Protein 8DES (pdb70)

Secondary structure (DSSP, 8-state):
-PPPPPPSHHHHHHHTPPPPPP---EEEE--EEEEEEE-TTB-EEEEEEEEPTT-EEEEEEEEEEEEPPBSS--S--EEEEEEEEEEEGGGT-TTHHHHTT--SSTT--------EEEPPTT-SPTTSHHHHHTPPTT-SS-EEESHHHHHHHHHIIIIIS-TTTSPPPP---SSPPEESSTT-PPPBPBPPP-TTTT-BSSSSSSS-------B------B--PPPPHHHHHHHHHHHHHHHHHHHH--SHHHHHHHHSS----SGGGT--EEEEEEEEE-EEEEEE--SPP-SS--TT-EEEEEEEEEE---EEEE-SS-EEEEEEEEEEEPP-B-SS--HHHH--SGGGS--GGGTTSPPEEEEGGGT---SSGGGGSEEEEE-TTHHHH----B--STTSTTSTT--GGG------SS---SSHHHHB----HHHHBSSSSS-SEEEEEEEEEEEEESS-SS--S--SS--/----TTS---

Nearest PDB structures (foldseek):
  8des-assembly1_A  TM=1.002E+00  e=1.801E-102  Escherichia phage EC6098
  9cgm-assembly1_A  TM=9.673E-01  e=3.954E-54  Spiromicrovirus SpV4
  1m06-assembly1_F  TM=8.185E-01  e=5.953E-19  Escherichia phage alpha3
  1al0-assembly1_F  TM=7.903E-01  e=1.245E-18  Sinsheimervirus phiX174
  1kvp-assembly1_A  TM=7.452E-01  e=2.917E-18  Sinsheimervirus phiX174

Foldseek 3Di:
DDDDDDDCVVVVVVVPDDDDDDQQWDWDKPKDWFWDFFAFQFWFFQDKDKDAAFKKKFKKKWKKKWFFWFFFLFDWWKKKKKWKWKAFLCLQAVCPVLCVPDDPDPPDDSPADAAKEWAAAQGADPPFNCVRVPNDGRDGTDMDGCSVQLRVQQCCQFPFDDQAFDDRQDRDRYRYYHYDCPSRGTDGGFADDAQQLLFAADLFQDPQQDDDDWADPVVPTGDDDDDDVVNVVVSVVVNVVRNLCRNQDDDPQSCCVSVHVDRDQQVVVSGIHTFFMFMKIFDKAWDFACDDQDPVGHGRDITTITMIIDMGSGGIDHHNRMIMMTMIMHMAIDEAAEAADQCVVVDDDPVSDDDPVPQPDTWDFDFLRRHHDDPDPSRRDGQGTDHPPCSVVGDGHYDDPLCHPPHPNRPVLNYFYDDDPDRDHNHDVVGRGDTPQQSRHDDHDDGRMTMMMMMIMTMTGSDDPDDDDDDDVHD/DDADPPGDDD

Structure (mmCIF, N/CA/C/O backbone):
data_8DES
#
_entry.id   8DES
#
_cell.length_a   1.00
_cell.length_b   1.00
_cell.length_c   1.00
_cell.angle_alpha   90.00
_cell.angle_beta   90.00
_cell.angle_gamma   90.00
#
_symmetry.space_group_name_H-M   'P 1'
#
loop_
_entity.id
_entity.type
_entity.pdbx_description
1 polymer 'Major capsid protein'
2 polymer 'Putative DNA binding protein'
#
loop_
_atom_site.group_PDB
_atom_site.id
_atom_site.type_symbol
_atom_site.label_atom_id
_atom_site.label_alt_id
_atom_site.label_comp_id
_atom_site.label_asym_id
_atom_site.label_entity_id
_atom_site.label_seq_id
_atom_site.pdbx_PDB_ins_code
_atom_site.Cartn_x
_atom_site.Cartn_y
_atom_site.Cartn_z
_atom_site.occupancy
_atom_site.B_iso_or_equiv
_atom_site.auth_seq_id
_atom_site.auth_comp_id
_atom_site.auth_asym_id
_atom_site.auth_atom_id
_atom_site.pdbx_PDB_model_num
ATOM 1 N N . PHE A 1 4 ? -11.256 -50.863 91.263 1.00 17.11 4 PHE A N 1
ATOM 2 C CA . PHE A 1 4 ? -11.854 -50.298 92.483 1.00 17.11 4 PHE A CA 1
ATOM 3 C C . PHE A 1 4 ? -12.822 -49.187 92.120 1.00 17.11 4 PHE A C 1
ATOM 4 O O . PHE A 1 4 ? -12.742 -48.632 91.027 1.00 17.11 4 PHE A O 1
ATOM 12 N N . GLY A 1 5 ? -13.726 -48.831 93.026 1.00 16.59 5 GLY A N 1
ATOM 13 C CA . GLY A 1 5 ? -14.653 -47.716 92.822 1.00 16.59 5 GLY A CA 1
ATOM 14 C C . GLY A 1 5 ? -13.994 -46.335 92.848 1.00 16.59 5 GLY A C 1
ATOM 15 O O . GLY A 1 5 ? -12.872 -46.179 93.331 1.00 16.59 5 GLY A O 1
ATOM 16 N N . ARG A 1 6 ? -14.721 -45.322 92.369 1.00 16.41 6 ARG A N 1
ATOM 17 C CA . ARG A 1 6 ? -14.361 -43.895 92.419 1.00 16.41 6 ARG A CA 1
ATOM 18 C C . ARG A 1 6 ? -15.130 -43.192 93.537 1.00 16.41 6 ARG A C 1
ATOM 19 O O . ARG A 1 6 ? -16.337 -43.381 93.671 1.00 16.41 6 ARG A O 1
ATOM 27 N N . LYS A 1 7 ? -14.450 -42.381 94.348 1.00 14.67 7 LYS A N 1
ATOM 28 C CA . LYS A 1 7 ? -15.048 -41.615 95.458 1.00 14.67 7 LYS A CA 1
ATOM 29 C C . LYS A 1 7 ? -16.131 -40.641 94.984 1.00 14.67 7 LYS A C 1
ATOM 30 O O . LYS A 1 7 ? -16.020 -40.069 93.907 1.00 14.67 7 LYS A O 1
ATOM 36 N N . VAL A 1 8 ? -17.158 -40.410 95.794 1.00 12.70 8 VAL A N 1
ATOM 37 C CA . VAL A 1 8 ? -18.172 -39.373 95.549 1.00 12.70 8 VAL A CA 1
ATOM 38 C C . VAL A 1 8 ? -17.745 -38.026 96.140 1.00 12.70 8 VAL A C 1
ATOM 39 O O . VAL A 1 8 ? -16.962 -38.007 97.086 1.00 12.70 8 VAL A O 1
ATOM 43 N N . PRO A 1 9 ? -18.239 -36.888 95.632 1.00 11.66 9 PRO A N 1
ATOM 44 C CA . PRO A 1 9 ? -17.885 -35.578 96.161 1.00 11.66 9 PRO A CA 1
ATOM 45 C C . PRO A 1 9 ? -18.414 -35.326 97.575 1.00 11.66 9 PRO A C 1
ATOM 46 O O . PRO A 1 9 ? -19.347 -35.980 98.014 1.00 11.66 9 PRO A O 1
ATOM 50 N N . SER A 1 10 ? -17.880 -34.337 98.279 1.00 9.31 10 SER A N 1
ATOM 51 C CA . SER A 1 10 ? -18.487 -33.788 99.501 1.00 9.31 10 SER A CA 1
ATOM 52 C C . SER A 1 10 ? -19.264 -32.508 99.197 1.00 9.31 10 SER A C 1
ATOM 53 O O . SER A 1 10 ? -18.968 -31.811 98.231 1.00 9.31 10 SER A O 1
ATOM 56 N N . ASN A 1 11 ? -20.254 -32.148 100.014 1.00 7.57 11 ASN A N 1
ATOM 57 C CA . ASN A 1 11 ? -21.001 -30.900 99.831 1.00 7.57 11 ASN A CA 1
ATOM 58 C C . ASN A 1 11 ? -20.310 -29.662 100.431 1.00 7.57 11 ASN A C 1
ATOM 59 O O . ASN A 1 11 ? -20.861 -28.570 100.369 1.00 7.57 11 ASN A O 1
ATOM 64 N N . ALA A 1 12 ? -19.109 -29.790 100.990 1.00 7.76 12 ALA A N 1
ATOM 65 C CA . ALA A 1 12 ? -18.440 -28.742 101.757 1.00 7.76 12 ALA A CA 1
ATOM 66 C C . ALA A 1 12 ? -18.352 -27.391 101.032 1.00 7.76 12 ALA A C 1
ATOM 67 O O . ALA A 1 12 ? -18.546 -26.354 101.657 1.00 7.76 12 ALA A O 1
ATOM 69 N N . LYS A 1 13 ? -18.137 -27.375 99.714 1.00 7.42 13 LYS A N 1
ATOM 70 C CA . LYS A 1 13 ? -18.074 -26.135 98.931 1.00 7.42 13 LYS A CA 1
ATOM 71 C C . LYS A 1 13 ? -19.424 -25.447 98.793 1.00 7.42 13 LYS A C 1
ATOM 72 O O . LYS A 1 13 ? -19.500 -24.237 98.955 1.00 7.42 13 LYS A O 1
ATOM 78 N N . SER A 1 14 ? -20.512 -26.174 98.564 1.00 6.68 14 SER A N 1
ATOM 79 C CA . SER A 1 14 ? -21.821 -25.519 98.479 1.00 6.68 14 SER A CA 1
ATOM 80 C C . SER A 1 14 ? -22.256 -24.986 99.842 1.00 6.68 14 SER A C 1
ATOM 81 O O . SER A 1 14 ? -22.762 -23.874 99.930 1.00 6.68 14 SER A O 1
ATOM 84 N N . GLN A 1 15 ? -21.975 -25.714 100.922 1.00 6.56 15 GLN A N 1
ATOM 85 C CA . GLN A 1 15 ? -22.242 -25.235 102.274 1.00 6.56 15 GLN A CA 1
ATOM 86 C C . GLN A 1 15 ? -21.443 -23.974 102.597 1.00 6.56 15 GLN A C 1
ATOM 87 O O . GLN A 1 15 ? -22.002 -23.024 103.131 1.00 6.56 15 GLN A O 1
ATOM 93 N N . HIS A 1 16 ? -20.166 -23.911 102.224 1.00 7.07 16 HIS A N 1
ATOM 94 C CA . HIS A 1 16 ? -19.369 -22.699 102.359 1.00 7.07 16 HIS A CA 1
ATOM 95 C C . HIS A 1 16 ? -20.006 -21.540 101.596 1.00 7.07 16 HIS A C 1
ATOM 96 O O . HIS A 1 16 ? -20.243 -20.493 102.181 1.00 7.07 16 HIS A O 1
ATOM 103 N N . ASN A 1 17 ? -20.387 -21.723 100.332 1.00 6.90 17 ASN A N 1
ATOM 104 C CA . ASN A 1 17 ? -21.004 -20.662 99.540 1.00 6.90 17 ASN A CA 1
ATOM 105 C C . ASN A 1 17 ? -22.289 -20.101 100.162 1.00 6.90 17 ASN A C 1
ATOM 106 O O . ASN A 1 17 ? -22.487 -18.892 100.131 1.00 6.90 17 ASN A O 1
ATOM 111 N N . PHE A 1 18 ? -23.142 -20.915 100.784 1.00 5.78 18 PHE A N 1
ATOM 112 C CA . PHE A 1 18 ? -24.363 -20.405 101.423 1.00 5.78 18 PHE A CA 1
ATOM 113 C C . PHE A 1 18 ? -24.100 -19.469 102.608 1.00 5.78 18 PHE A C 1
ATOM 114 O O . PHE A 1 18 ? -24.976 -18.699 102.999 1.00 5.78 18 PHE A O 1
ATOM 122 N N . SER A 1 19 ? -22.900 -19.514 103.174 1.00 6.66 19 SER A N 1
ATOM 123 C CA . SER A 1 19 ? -22.486 -18.740 104.343 1.00 6.66 19 SER A CA 1
ATOM 124 C C . SER A 1 19 ? -21.852 -17.391 104.005 1.00 6.66 19 SER A C 1
ATOM 125 O O . SER A 1 19 ? -21.527 -16.632 104.911 1.00 6.66 19 SER A O 1
ATOM 128 N N . VAL A 1 20 ? -21.638 -17.077 102.729 1.00 8.01 20 VAL A N 1
ATOM 129 C CA . VAL A 1 20 ? -21.048 -15.811 102.297 1.00 8.01 20 VAL A CA 1
ATOM 130 C C . VAL A 1 20 ? -22.110 -14.720 102.337 1.00 8.01 20 VAL A C 1
ATOM 131 O O . VAL A 1 20 ? -23.088 -14.774 101.600 1.00 8.01 20 VAL A O 1
ATOM 135 N N . ILE A 1 21 ? -21.940 -13.704 103.175 1.00 10.64 21 ILE A N 1
ATOM 136 C CA . ILE A 1 21 ? -22.862 -12.566 103.232 1.00 10.64 21 ILE A CA 1
ATOM 137 C C . ILE A 1 21 ? -22.752 -11.701 101.971 1.00 10.64 21 ILE A C 1
ATOM 138 O O . ILE A 1 21 ? -21.666 -11.599 101.401 1.00 10.64 21 ILE A O 1
ATOM 143 N N . PRO A 1 22 ? -23.840 -11.077 101.498 1.00 14.17 22 PRO A N 1
ATOM 144 C CA . PRO A 1 22 ? -23.781 -10.175 100.365 1.00 14.17 22 PRO A CA 1
ATOM 145 C C . PRO A 1 22 ? -23.023 -8.900 100.731 1.00 14.17 22 PRO A C 1
ATOM 146 O O . PRO A 1 22 ? -22.968 -8.495 101.891 1.00 14.17 22 PRO A O 1
ATOM 150 N N . SER A 1 23 ? -22.449 -8.239 99.733 1.00 19.10 23 SER A N 1
ATOM 151 C CA . SER A 1 23 ? -21.810 -6.937 99.922 1.00 19.10 23 SER A CA 1
ATOM 152 C C . SER A 1 23 ? -22.840 -5.858 100.257 1.00 19.10 23 SER A C 1
ATOM 153 O O . SER A 1 23 ? -23.968 -5.890 99.764 1.00 19.10 23 SER A O 1
ATOM 156 N N . ALA A 1 24 ? -22.483 -4.898 101.108 1.00 23.09 24 ALA A N 1
ATOM 157 C CA . ALA A 1 24 ? -23.341 -3.765 101.420 1.00 23.09 24 ALA A CA 1
ATOM 158 C C . ALA A 1 24 ? -23.455 -2.820 100.219 1.00 23.09 24 ALA A C 1
ATOM 159 O O . ALA A 1 24 ? -22.475 -2.526 99.549 1.00 23.09 24 ALA A O 1
ATOM 161 N N . ASN A 1 25 ? -24.648 -2.302 99.958 1.00 25.36 25 ASN A N 1
ATOM 162 C CA . ASN A 1 25 ? -24.873 -1.296 98.925 1.00 25.36 25 ASN A CA 1
ATOM 163 C C . ASN A 1 25 ? -24.785 0.107 99.553 1.00 25.36 25 ASN A C 1
ATOM 164 O O . ASN A 1 25 ? -25.560 0.443 100.449 1.00 25.36 25 ASN A O 1
ATOM 169 N N . ILE A 1 26 ? -23.804 0.908 99.130 1.00 22.54 26 ILE A N 1
ATOM 170 C CA . ILE A 1 26 ? -23.287 2.020 99.939 1.00 22.54 26 ILE A CA 1
ATOM 171 C C . ILE A 1 26 ? -23.955 3.366 99.672 1.00 22.54 26 ILE A C 1
ATOM 172 O O . ILE A 1 26 ? -24.042 4.177 100.585 1.00 22.54 26 ILE A O 1
ATOM 177 N N . GLN A 1 27 ? -24.444 3.622 98.459 1.00 21.08 27 GLN A N 1
ATOM 178 C CA . GLN A 1 27 ? -25.032 4.913 98.075 1.00 21.08 27 GLN A CA 1
ATOM 179 C C . GLN A 1 27 ? -24.042 6.087 98.199 1.00 21.08 27 GLN A C 1
ATOM 180 O O . GLN A 1 27 ? -24.300 7.090 98.857 1.00 21.08 27 GLN A O 1
ATOM 186 N N . ARG A 1 28 ? -22.872 5.965 97.577 1.00 18.65 28 ARG A N 1
ATOM 187 C CA . ARG A 1 28 ? -21.897 7.062 97.476 1.00 18.65 28 ARG A CA 1
ATOM 188 C C . ARG A 1 28 ? -22.453 8.248 96.692 1.00 18.65 28 ARG A C 1
ATOM 189 O O . ARG A 1 28 ? -23.267 8.059 95.794 1.00 18.65 28 ARG A O 1
ATOM 197 N N . SER A 1 29 ? -21.979 9.456 96.962 1.00 14.91 29 SER A N 1
ATOM 198 C CA . SER A 1 29 ? -22.298 10.655 96.178 1.00 14.91 29 SER A CA 1
ATOM 199 C C . SER A 1 29 ? -21.150 11.656 96.182 1.00 14.91 29 SER A C 1
ATOM 200 O O . SER A 1 29 ? -20.304 11.614 97.070 1.00 14.91 29 SER A O 1
ATOM 203 N N . VAL A 1 30 ? -21.098 12.552 95.195 1.00 13.33 30 VAL A N 1
ATOM 204 C CA . VAL A 1 30 ? -20.088 13.606 95.081 1.00 13.33 30 VAL A CA 1
ATOM 205 C C . VAL A 1 30 ? -20.690 14.976 95.360 1.00 13.33 30 VAL A C 1
ATOM 206 O O . VAL A 1 30 ? -21.733 15.316 94.815 1.00 13.33 30 VAL A O 1
ATOM 210 N N . PHE A 1 31 ? -20.053 15.784 96.196 1.00 12.86 31 PHE A N 1
ATOM 211 C CA . PHE A 1 31 ? -20.487 17.153 96.477 1.00 12.86 31 PHE A CA 1
ATOM 212 C C . PHE A 1 31 ? -19.328 18.042 96.895 1.00 12.86 31 PHE A C 1
ATOM 213 O O . PHE A 1 31 ? -18.256 17.569 97.259 1.00 12.86 31 PHE A O 1
ATOM 221 N N . ASN A 1 32 ? -19.531 19.350 96.830 1.00 13.06 32 ASN A N 1
ATOM 222 C CA . ASN A 1 32 ? -18.530 20.319 97.219 1.00 13.06 32 ASN A CA 1
ATOM 223 C C . ASN A 1 32 ? -18.697 20.706 98.694 1.00 13.06 32 ASN A C 1
ATOM 224 O O . ASN A 1 32 ? -19.776 21.104 99.117 1.00 13.06 32 ASN A O 1
ATOM 229 N N . ARG A 1 33 ? -17.637 20.599 99.484 1.00 12.32 33 ARG A N 1
ATOM 230 C CA . ARG A 1 33 ? -17.599 20.866 100.926 1.00 12.32 33 ARG A CA 1
ATOM 231 C C . ARG A 1 33 ? -16.709 22.074 101.220 1.00 12.32 33 ARG A C 1
ATOM 232 O O . ARG A 1 33 ? -15.854 22.055 102.092 1.00 12.32 33 ARG A O 1
ATOM 240 N N . SER A 1 34 ? -16.869 23.136 100.447 1.00 11.53 34 SER A N 1
ATOM 241 C CA . SER A 1 34 ? -16.142 24.387 100.616 1.00 11.53 34 SER A CA 1
ATOM 242 C C . SER A 1 34 ? -16.312 24.999 102.002 1.00 11.53 34 SER A C 1
ATOM 243 O O . SER A 1 34 ? -17.395 24.955 102.566 1.00 11.53 34 SER A O 1
ATOM 246 N N . SER A 1 35 ? -15.265 25.606 102.545 1.00 10.38 35 SER A N 1
ATOM 247 C CA . SER A 1 35 ? -15.286 26.307 103.831 1.00 10.38 35 SER A CA 1
ATOM 248 C C . SER A 1 35 ? -14.281 27.453 103.886 1.00 10.38 35 SER A C 1
ATOM 249 O O . SER A 1 35 ? -13.174 27.311 103.386 1.00 10.38 35 SER A O 1
ATOM 252 N N . GLY A 1 36 ? -14.618 28.572 104.520 1.00 10.23 36 GLY A N 1
ATOM 253 C CA . GLY A 1 36 ? -13.688 29.663 104.819 1.00 10.23 36 GLY A CA 1
ATOM 254 C C . GLY A 1 36 ? -13.174 29.626 106.256 1.00 10.23 36 GLY A C 1
ATOM 255 O O . GLY A 1 36 ? -13.870 29.183 107.164 1.00 10.23 36 GLY A O 1
ATOM 256 N N . TYR A 1 37 ? -11.963 30.107 106.489 1.00 11.54 37 TYR A N 1
ATOM 257 C CA . TYR A 1 37 ? -11.345 30.209 107.810 1.00 11.54 37 TYR A CA 1
ATOM 258 C C . TYR A 1 37 ? -10.501 31.480 107.882 1.00 11.54 37 TYR A C 1
ATOM 259 O O . TYR A 1 37 ? -9.721 31.744 106.979 1.00 11.54 37 TYR A O 1
ATOM 268 N N . LYS A 1 38 ? -10.632 32.284 108.931 1.00 12.22 38 LYS A N 1
ATOM 269 C CA . LYS A 1 38 ? -9.952 33.576 109.081 1.00 12.22 38 LYS A CA 1
ATOM 270 C C . LYS A 1 38 ? -9.257 33.629 110.419 1.00 12.22 38 LYS A C 1
ATOM 271 O O . LYS A 1 38 ? -9.830 33.206 111.418 1.00 12.22 38 LYS A O 1
ATOM 277 N N . THR A 1 39 ? -8.036 34.139 110.474 1.00 12.67 39 THR A N 1
ATOM 278 C CA . THR A 1 39 ? -7.244 34.080 111.703 1.00 12.67 39 THR A CA 1
ATOM 279 C C . THR A 1 39 ? -6.111 35.090 111.749 1.00 12.67 39 THR A C 1
ATOM 280 O O . THR A 1 39 ? -5.746 35.672 110.733 1.00 12.67 39 THR A O 1
ATOM 284 N N . THR A 1 40 ? -5.521 35.272 112.925 1.00 14.15 40 THR A N 1
ATOM 285 C CA . THR A 1 40 ? -4.271 36.001 113.106 1.00 14.15 40 THR A CA 1
ATOM 286 C C . THR A 1 40 ? -3.231 35.125 113.768 1.00 14.15 40 THR A C 1
ATOM 287 O O . THR A 1 40 ? -3.538 34.433 114.730 1.00 14.15 40 THR A O 1
ATOM 291 N N . PHE A 1 41 ? -1.995 35.167 113.307 1.00 15.01 41 PHE A N 1
ATOM 292 C CA . PHE A 1 41 ? -0.915 34.355 113.857 1.00 15.01 41 PHE A CA 1
ATOM 293 C C . PHE A 1 41 ? 0.455 35.022 113.725 1.00 15.01 41 PHE A C 1
ATOM 294 O O . PHE A 1 41 ? 0.622 36.006 113.009 1.00 15.01 41 PHE A O 1
ATOM 302 N N . ASP A 1 42 ? 1.427 34.493 114.449 1.00 16.85 42 ASP A N 1
ATOM 303 C CA . ASP A 1 42 ? 2.818 34.934 114.484 1.00 16.85 42 ASP A CA 1
ATOM 304 C C . ASP A 1 42 ? 3.755 33.876 113.895 1.00 16.85 42 ASP A C 1
ATOM 305 O O . ASP A 1 42 ? 3.444 32.688 113.878 1.00 16.85 42 ASP A O 1
ATOM 310 N N . ALA A 1 43 ? 4.914 34.283 113.398 1.00 16.19 43 ALA A N 1
ATOM 311 C CA . ALA A 1 43 ? 5.877 33.400 112.757 1.00 16.19 43 ALA A CA 1
ATOM 312 C C . ALA A 1 43 ? 6.444 32.296 113.672 1.00 16.19 43 ALA A C 1
ATOM 313 O O . ALA A 1 43 ? 6.507 32.429 114.890 1.00 16.19 43 ALA A O 1
ATOM 315 N N . GLY A 1 44 ? 6.882 31.193 113.069 1.00 15.16 44 GLY A N 1
ATOM 316 C CA . GLY A 1 44 ? 7.475 30.041 113.734 1.00 15.16 44 GLY A CA 1
ATOM 317 C C . GLY A 1 44 ? 6.524 29.026 114.351 1.00 15.16 44 GLY A C 1
ATOM 318 O O . GLY A 1 44 ? 6.909 27.879 114.482 1.00 15.16 44 GLY A O 1
ATOM 319 N N . TYR A 1 45 ? 5.290 29.362 114.688 1.00 13.93 45 TYR A N 1
ATOM 320 C CA . TYR A 1 45 ? 4.318 28.400 115.201 1.00 13.93 45 TYR A CA 1
ATOM 321 C C . TYR A 1 45 ? 3.691 27.545 114.107 1.00 13.93 45 TYR A C 1
ATOM 322 O O . TYR A 1 45 ? 3.494 28.009 112.994 1.00 13.93 45 TYR A O 1
ATOM 331 N N . LEU A 1 46 ? 3.349 26.303 114.438 1.00 11.63 46 LEU A N 1
ATOM 332 C CA . LEU A 1 46 ? 2.516 25.429 113.626 1.00 11.63 46 LEU A CA 1
ATOM 333 C C . LEU A 1 46 ? 1.057 25.695 113.969 1.00 11.63 46 LEU A C 1
ATOM 334 O O . LEU A 1 46 ? 0.595 25.310 115.036 1.00 11.63 46 LEU A O 1
ATOM 339 N N . ILE A 1 47 ? 0.318 26.340 113.085 1.00 10.99 47 ILE A N 1
ATOM 340 C CA . ILE A 1 47 ? -1.076 26.729 113.303 1.00 10.99 47 ILE A CA 1
ATOM 341 C C . ILE A 1 47 ? -2.005 25.737 112.603 1.00 10.99 47 ILE A C 1
ATOM 342 O O . ILE A 1 47 ? -1.915 25.616 111.387 1.00 10.99 47 ILE A O 1
ATOM 347 N N . PRO A 1 48 ? -2.914 25.038 113.292 1.00 11.31 48 PRO A N 1
ATOM 348 C CA . PRO A 1 48 ? -3.862 24.152 112.632 1.00 11.31 48 PRO A CA 1
ATOM 349 C C . PRO A 1 48 ? -5.030 24.919 112.006 1.00 11.31 48 PRO A C 1
ATOM 350 O O . PRO A 1 48 ? -6.018 25.209 112.666 1.00 11.31 48 PRO A O 1
ATOM 354 N N . VAL A 1 49 ? -4.928 25.256 110.724 1.00 11.17 49 VAL A N 1
ATOM 355 C CA . VAL A 1 49 ? -5.915 26.086 110.017 1.00 11.17 49 VAL A CA 1
ATOM 356 C C . VAL A 1 49 ? -7.051 25.289 109.391 1.00 11.17 49 VAL A C 1
ATOM 357 O O . VAL A 1 49 ? -8.125 25.818 109.138 1.00 11.17 49 VAL A O 1
ATOM 361 N N . PHE A 1 50 ? -6.818 24.015 109.121 1.00 9.85 50 PHE A N 1
ATOM 362 C CA . PHE A 1 50 ? -7.786 23.131 108.511 1.00 9.85 50 PHE A CA 1
ATOM 363 C C . PHE A 1 50 ? -7.901 21.890 109.363 1.00 9.85 50 PHE A C 1
ATOM 364 O O . PHE A 1 50 ? -6.889 21.314 109.744 1.00 9.85 50 PHE A O 1
ATOM 372 N N . LEU A 1 51 ? -9.126 21.477 109.639 1.00 9.86 51 LEU A N 1
ATOM 373 C CA . LEU A 1 51 ? -9.422 20.239 110.337 1.00 9.86 51 LEU A CA 1
ATOM 374 C C . LEU A 1 51 ? -10.686 19.648 109.736 1.00 9.86 51 LEU A C 1
ATOM 375 O O . LEU A 1 51 ? -11.692 20.341 109.636 1.00 9.86 51 LEU A O 1
ATOM 380 N N . ASP A 1 52 ? -10.677 18.369 109.398 1.00 11.37 52 ASP A N 1
ATOM 381 C CA . ASP A 1 52 ? -11.877 17.671 108.957 1.00 11.37 52 ASP A CA 1
ATOM 382 C C . ASP A 1 52 ? -11.826 16.180 109.286 1.00 11.37 52 ASP A C 1
ATOM 383 O O . ASP A 1 52 ? -10.770 15.624 109.555 1.00 11.37 52 ASP A O 1
ATOM 388 N N . GLU A 1 53 ? -12.977 15.528 109.279 1.00 11.89 53 GLU A N 1
ATOM 389 C CA . GLU A 1 53 ? -13.129 14.104 109.542 1.00 11.89 53 GLU A CA 1
ATOM 390 C C . GLU A 1 53 ? -13.445 13.368 108.244 1.00 11.89 53 GLU A C 1
ATOM 391 O O . GLU A 1 53 ? -14.438 13.667 107.585 1.00 11.89 53 GLU A O 1
ATOM 397 N N . ALA A 1 54 ? -12.606 12.408 107.884 1.00 11.07 54 ALA A N 1
ATOM 398 C CA . ALA A 1 54 ? -12.778 11.536 106.741 1.00 11.07 54 ALA A CA 1
ATOM 399 C C . ALA A 1 54 ? -13.302 10.162 107.175 1.00 11.07 54 ALA A C 1
ATOM 400 O O . ALA A 1 54 ? -12.795 9.563 108.121 1.00 11.07 54 ALA A O 1
ATOM 402 N N . LEU A 1 55 ? -14.322 9.663 106.483 1.00 11.07 55 LEU A N 1
ATOM 403 C CA . LEU A 1 55 ? -14.871 8.324 106.626 1.00 11.07 55 LEU A CA 1
ATOM 404 C C . LEU A 1 55 ? -14.068 7.298 105.819 1.00 11.07 55 LEU A C 1
ATOM 405 O O . LEU A 1 55 ? -13.434 7.650 104.830 1.00 11.07 55 LEU A O 1
ATOM 410 N N . PRO A 1 56 ? -14.178 6.004 106.139 1.00 10.52 56 PRO A N 1
ATOM 411 C CA . PRO A 1 56 ? -13.739 4.950 105.245 1.00 10.52 56 PRO A CA 1
ATOM 412 C C . PRO A 1 56 ? -14.451 5.086 103.903 1.00 10.52 56 PRO A C 1
ATOM 413 O O . PRO A 1 56 ? -15.661 5.281 103.853 1.00 10.52 56 PRO A O 1
ATOM 417 N N . GLY A 1 57 ? -13.713 4.999 102.806 1.00 11.93 57 GLY A N 1
ATOM 418 C CA . GLY A 1 57 ? -14.251 5.133 101.459 1.00 11.93 57 GLY A CA 1
ATOM 419 C C . GLY A 1 57 ? -14.556 6.561 101.013 1.00 11.93 57 GLY A C 1
ATOM 420 O O . GLY A 1 57 ? -15.083 6.734 99.919 1.00 11.93 57 GLY A O 1
ATOM 421 N N . ASP A 1 58 ? -14.219 7.589 101.788 1.00 12.01 58 ASP A N 1
ATOM 422 C CA . ASP A 1 58 ? -14.146 8.942 101.240 1.00 12.01 58 ASP A CA 1
ATOM 423 C C . ASP A 1 58 ? -13.040 9.057 100.193 1.00 12.01 58 ASP A C 1
ATOM 424 O O . ASP A 1 58 ? -12.005 8.403 100.288 1.00 12.01 58 ASP A O 1
ATOM 429 N N . THR A 1 59 ? -13.212 9.985 99.263 1.00 11.53 59 THR A N 1
ATOM 430 C CA . THR A 1 59 ? -12.129 10.574 98.479 1.00 11.53 59 THR A CA 1
ATOM 431 C C . THR A 1 59 ? -12.234 12.077 98.577 1.00 11.53 59 THR A C 1
ATOM 432 O O . THR A 1 59 ? -13.300 12.619 98.310 1.00 11.53 59 THR A O 1
ATOM 436 N N . PHE A 1 60 ? -11.154 12.762 98.920 1.00 11.51 60 PHE A N 1
ATOM 437 C CA . PHE A 1 60 ? -11.084 14.218 98.943 1.00 11.51 60 PHE A CA 1
ATOM 438 C C . PHE A 1 60 ? -10.110 14.715 97.888 1.00 11.51 60 PHE A C 1
ATOM 439 O O . PHE A 1 60 ? -8.971 14.268 97.851 1.00 11.51 60 PHE A O 1
ATOM 447 N N . HIS A 1 61 ? -10.520 15.700 97.099 1.00 12.03 61 HIS A N 1
ATOM 448 C CA . HIS A 1 61 ? -9.618 16.553 96.329 1.00 12.03 61 HIS A CA 1
ATOM 449 C C . HIS A 1 61 ? -9.692 17.959 96.896 1.00 12.03 61 HIS A C 1
ATOM 450 O O . HIS A 1 61 ? -10.773 18.535 96.913 1.00 12.03 61 HIS A O 1
ATOM 457 N N . LEU A 1 62 ? -8.582 18.515 97.362 1.00 11.85 62 LEU A N 1
ATOM 458 C CA . LEU A 1 62 ? -8.540 19.806 98.035 1.00 11.85 62 LEU A CA 1
ATOM 459 C C . LEU A 1 62 ? -7.802 20.858 97.212 1.00 11.85 62 LEU A C 1
ATOM 460 O O . LEU A 1 62 ? -6.624 20.691 96.915 1.00 11.85 62 LEU A O 1
ATOM 465 N N . LYS A 1 63 ? -8.449 21.993 96.945 1.00 13.38 63 LYS A N 1
ATOM 466 C CA . LYS A 1 63 ? -7.812 23.236 96.494 1.00 13.38 63 LYS A CA 1
ATOM 467 C C . LYS A 1 63 ? -7.835 24.246 97.641 1.00 13.38 63 LYS A C 1
ATOM 468 O O . LYS A 1 63 ? -8.872 24.445 98.255 1.00 13.38 63 LYS A O 1
ATOM 474 N N . THR A 1 64 ? -6.718 24.881 97.961 1.00 13.05 64 THR A N 1
ATOM 475 C CA . THR A 1 64 ? -6.663 25.952 98.967 1.00 13.05 64 THR A CA 1
ATOM 476 C C . THR A 1 64 ? -6.343 27.280 98.311 1.00 13.05 64 THR A C 1
ATOM 477 O O . THR A 1 64 ? -5.343 27.367 97.615 1.00 13.05 64 THR A O 1
ATOM 481 N N . SER A 1 65 ? -7.135 28.306 98.580 1.00 12.84 65 SER A N 1
ATOM 482 C CA . SER A 1 65 ? -6.796 29.698 98.297 1.00 12.84 65 SER A CA 1
ATOM 483 C C . SER A 1 65 ? -6.348 30.372 99.582 1.00 12.84 65 SER A C 1
ATOM 484 O O . SER A 1 65 ? -6.994 30.206 100.608 1.00 12.84 65 SER A O 1
ATOM 487 N N . VAL A 1 66 ? -5.274 31.149 99.557 1.00 13.33 66 VAL A N 1
ATOM 488 C CA . VAL A 1 66 ? -4.823 31.931 100.717 1.00 13.33 66 VAL A CA 1
ATOM 489 C C . VAL A 1 66 ? -4.646 33.387 100.339 1.00 13.33 66 VAL A C 1
ATOM 490 O O . VAL A 1 66 ? -4.135 33.687 99.272 1.00 13.33 66 VAL A O 1
ATOM 494 N N . LEU A 1 67 ? -5.026 34.291 101.228 1.00 12.86 67 LEU A N 1
ATOM 495 C CA . LEU A 1 67 ? -4.528 35.654 101.274 1.00 12.86 67 LEU A CA 1
ATOM 496 C C . LEU A 1 67 ? -4.055 35.935 102.694 1.00 12.86 67 LEU A C 1
ATOM 497 O O . LEU A 1 67 ? -4.860 36.029 103.609 1.00 12.86 67 LEU A O 1
ATOM 502 N N . ALA A 1 68 ? -2.758 36.105 102.889 1.00 12.79 68 ALA A N 1
ATOM 503 C CA . ALA A 1 68 ? -2.186 36.531 104.154 1.00 12.79 68 ALA A CA 1
ATOM 504 C C . ALA A 1 68 ? -1.585 37.923 104.000 1.00 12.79 68 ALA A C 1
ATOM 505 O O . ALA A 1 68 ? -0.831 38.174 103.065 1.00 12.79 68 ALA A O 1
ATOM 507 N N . ARG A 1 69 ? -1.901 38.830 104.916 1.00 12.13 69 ARG A N 1
ATOM 508 C CA . ARG A 1 69 ? -1.345 40.173 104.977 1.00 12.13 69 ARG A CA 1
ATOM 509 C C . ARG A 1 69 ? -0.428 40.271 106.178 1.00 12.13 69 ARG A C 1
ATOM 510 O O . ARG A 1 69 ? -0.811 39.956 107.297 1.00 12.13 69 ARG A O 1
ATOM 518 N N . LEU A 1 70 ? 0.791 40.711 105.939 1.00 13.39 70 LEU A N 1
ATOM 519 C CA . LEU A 1 70 ? 1.737 41.066 106.982 1.00 13.39 70 LEU A CA 1
ATOM 520 C C . LEU A 1 70 ? 1.365 42.449 107.521 1.00 13.39 70 LEU A C 1
ATOM 521 O O . LEU A 1 70 ? 1.146 43.372 106.744 1.00 13.39 70 LEU A O 1
ATOM 526 N N . SER A 1 71 ? 1.282 42.616 108.837 1.00 14.02 71 SER A N 1
ATOM 527 C CA . SER A 1 71 ? 1.090 43.934 109.445 1.00 14.02 71 SER A CA 1
ATOM 528 C C . SER A 1 71 ? 2.288 44.836 109.125 1.00 14.02 71 SER A C 1
ATOM 529 O O . SER A 1 71 ? 3.378 44.358 108.853 1.00 14.02 71 SER A O 1
ATOM 532 N N . THR A 1 72 ? 2.087 46.147 109.052 1.00 13.26 72 THR A N 1
ATOM 533 C CA . THR A 1 72 ? 2.939 47.023 108.232 1.00 13.26 72 THR A CA 1
ATOM 534 C C . THR A 1 72 ? 4.417 47.047 108.647 1.00 13.26 72 THR A C 1
ATOM 535 O O . THR A 1 72 ? 4.719 47.405 109.783 1.00 13.26 72 THR A O 1
ATOM 539 N N . PRO A 1 73 ? 5.365 46.725 107.747 1.00 12.94 73 PRO A N 1
ATOM 540 C CA . PRO A 1 73 ? 6.797 46.864 107.995 1.00 12.94 73 PRO A CA 1
ATOM 541 C C . PRO A 1 73 ? 7.258 48.320 108.038 1.00 12.94 73 PRO A C 1
ATOM 542 O O . PRO A 1 73 ? 6.619 49.191 107.462 1.00 12.94 73 PRO A O 1
ATOM 546 N N . VAL A 1 74 ? 8.402 48.607 108.658 1.00 12.62 74 VAL A N 1
ATOM 547 C CA . VAL A 1 74 ? 8.978 49.963 108.657 1.00 12.62 74 VAL A CA 1
ATOM 548 C C . VAL A 1 74 ? 9.637 50.298 107.314 1.00 12.62 74 VAL A C 1
ATOM 549 O O . VAL A 1 74 ? 9.521 51.411 106.818 1.00 12.62 74 VAL A O 1
ATOM 553 N N . VAL A 1 75 ? 10.318 49.331 106.710 1.00 12.82 75 VAL A N 1
ATOM 554 C CA . VAL A 1 75 ? 11.135 49.445 105.495 1.00 12.82 75 VAL A CA 1
ATOM 555 C C . VAL A 1 75 ? 10.983 48.166 104.680 1.00 12.82 75 VAL A C 1
ATOM 556 O O . VAL A 1 75 ? 10.560 47.150 105.234 1.00 12.82 75 VAL A O 1
ATOM 560 N N . PRO A 1 76 ? 11.328 48.138 103.388 1.00 13.61 76 PRO A N 1
ATOM 561 C CA . PRO A 1 76 ? 11.353 46.899 102.624 1.00 13.61 76 PRO A CA 1
ATOM 562 C C . PRO A 1 76 ? 12.542 46.018 103.033 1.00 13.61 76 PRO A C 1
ATOM 563 O O . PRO A 1 76 ? 13.547 45.940 102.337 1.00 13.61 76 PRO A O 1
ATOM 567 N N . PHE A 1 77 ? 12.443 45.363 104.187 1.00 15.01 77 PHE A N 1
ATOM 568 C CA . PHE A 1 77 ? 13.516 44.552 104.741 1.00 15.01 77 PHE A CA 1
ATOM 569 C C . PHE A 1 77 ? 13.951 43.441 103.775 1.00 15.01 77 PHE A C 1
ATOM 570 O O . PHE A 1 77 ? 13.159 42.880 103.021 1.00 15.01 77 PHE A O 1
ATOM 578 N N . MET A 1 78 ? 15.241 43.141 103.757 1.00 19.36 78 MET A N 1
ATOM 579 C CA . MET A 1 78 ? 15.860 42.429 102.640 1.00 19.36 78 MET A CA 1
ATOM 580 C C . MET A 1 78 ? 15.656 40.908 102.633 1.00 19.36 78 MET A C 1
ATOM 581 O O . MET A 1 78 ? 15.919 40.260 101.619 1.00 19.36 78 MET A O 1
ATOM 586 N N . ASP A 1 79 ? 15.199 40.314 103.730 1.00 19.66 79 ASP A N 1
ATOM 587 C CA . ASP A 1 79 ? 15.109 38.863 103.882 1.00 19.66 79 ASP A CA 1
ATOM 588 C C . ASP A 1 79 ? 13.807 38.235 103.391 1.00 19.66 79 ASP A C 1
ATOM 589 O O . ASP A 1 79 ? 12.716 38.718 103.657 1.00 19.66 79 ASP A O 1
ATOM 594 N N . ASN A 1 80 ? 13.943 37.108 102.707 1.00 19.58 80 ASN A N 1
ATOM 595 C CA . ASN A 1 80 ? 12.853 36.270 102.245 1.00 19.58 80 ASN A CA 1
ATOM 596 C C . ASN A 1 80 ? 12.148 35.568 103.401 1.00 19.58 80 ASN A C 1
ATOM 597 O O . ASN A 1 80 ? 12.729 35.285 104.445 1.00 19.58 80 ASN A O 1
ATOM 602 N N . LEU A 1 81 ? 10.870 35.289 103.190 1.00 17.74 81 LEU A N 1
ATOM 603 C CA . LEU A 1 81 ? 9.923 34.920 104.224 1.00 17.74 81 LEU A CA 1
ATOM 604 C C . LEU A 1 81 ? 8.799 34.091 103.584 1.00 17.74 81 LEU A C 1
ATOM 605 O O . LEU A 1 81 ? 7.954 34.638 102.882 1.00 17.74 81 LEU A O 1
ATOM 610 N N . ARG A 1 82 ? 8.820 32.765 103.738 1.00 15.98 82 ARG A N 1
ATOM 611 C CA . ARG A 1 82 ? 7.850 31.848 103.114 1.00 15.98 82 ARG A CA 1
ATOM 612 C C . ARG A 1 82 ? 6.697 31.590 104.055 1.00 15.98 82 ARG A C 1
ATOM 613 O O . ARG A 1 82 ? 6.912 31.306 105.223 1.00 15.98 82 ARG A O 1
ATOM 621 N N . LEU A 1 83 ? 5.496 31.599 103.518 1.00 14.06 83 LEU A N 1
ATOM 622 C CA . LEU A 1 83 ? 4.304 31.038 104.124 1.00 14.06 83 LEU A CA 1
ATOM 623 C C . LEU A 1 83 ? 4.127 29.637 103.570 1.00 14.06 83 LEU A C 1
ATOM 624 O O . LEU A 1 83 ? 4.268 29.443 102.368 1.00 14.06 83 LEU A O 1
ATOM 629 N N . ASP A 1 84 ? 3.797 28.655 104.389 1.00 12.75 84 ASP A N 1
ATOM 630 C CA . ASP A 1 84 ? 3.510 27.316 103.879 1.00 12.75 84 ASP A CA 1
ATOM 631 C C . ASP A 1 84 ? 2.458 26.568 104.678 1.00 12.75 84 ASP A C 1
ATOM 632 O O . ASP A 1 84 ? 2.150 26.903 105.813 1.00 12.75 84 ASP A O 1
ATOM 637 N N . ILE A 1 85 ? 1.855 25.599 104.005 1.00 10.94 85 ILE A N 1
ATOM 638 C CA . ILE A 1 85 ? 0.725 24.806 104.454 1.00 10.94 85 ILE A CA 1
ATOM 639 C C . ILE A 1 85 ? 1.035 23.353 104.136 1.00 10.94 85 ILE A C 1
ATOM 640 O O . ILE A 1 85 ? 1.409 23.026 103.016 1.00 10.94 85 ILE A O 1
ATOM 645 N N . GLN A 1 86 ? 0.932 22.477 105.128 1.00 9.96 86 GLN A N 1
ATOM 646 C CA . GLN A 1 86 ? 1.199 21.043 105.013 1.00 9.96 86 GLN A CA 1
ATOM 647 C C . GLN A 1 86 ? 0.024 20.254 105.572 1.00 9.96 86 GLN A C 1
ATOM 648 O O . GLN A 1 86 ? -0.448 20.597 106.649 1.00 9.96 86 GLN A O 1
ATOM 654 N N . TYR A 1 87 ? -0.454 19.219 104.879 1.00 9.28 87 TYR A N 1
ATOM 655 C CA . TYR A 1 87 ? -1.628 18.467 105.298 1.00 9.28 87 TYR A CA 1
ATOM 656 C C . TYR A 1 87 ? -1.266 17.052 105.672 1.00 9.28 87 TYR A C 1
ATOM 657 O O . TYR A 1 87 ? -0.480 16.404 104.987 1.00 9.28 87 TYR A O 1
ATOM 666 N N . PHE A 1 88 ? -1.872 16.541 106.738 1.00 8.63 88 PHE A N 1
ATOM 667 C CA . PHE A 1 88 ? -1.624 15.213 107.282 1.00 8.63 88 PHE A CA 1
ATOM 668 C C . PHE A 1 88 ? -2.920 14.462 107.512 1.00 8.63 88 PHE A C 1
ATOM 669 O O . PHE A 1 88 ? -3.903 15.031 107.961 1.00 8.63 88 PHE A O 1
ATOM 677 N N . SER A 1 89 ? -2.896 13.168 107.256 1.00 9.31 89 SER A N 1
ATOM 678 C CA . SER A 1 89 ? -3.911 12.201 107.618 1.00 9.31 89 SER A CA 1
ATOM 679 C C . SER A 1 89 ? -3.534 11.565 108.946 1.00 9.31 89 SER A C 1
ATOM 680 O O . SER A 1 89 ? -2.397 11.154 109.137 1.00 9.31 89 SER A O 1
ATOM 683 N N . VAL A 1 90 ? -4.482 11.466 109.873 1.00 9.52 90 VAL A N 1
ATOM 684 C CA . VAL A 1 90 ? -4.296 10.843 111.182 1.00 9.52 90 VAL A CA 1
ATOM 685 C C . VAL A 1 90 ? -5.450 9.884 111.472 1.00 9.52 90 VAL A C 1
ATOM 686 O O . VAL A 1 90 ? -6.518 10.335 111.877 1.00 9.52 90 VAL A O 1
ATOM 690 N N . PRO A 1 91 ? -5.289 8.568 111.305 1.00 9.50 91 PRO A N 1
ATOM 691 C CA . PRO A 1 91 ? -6.293 7.598 111.695 1.00 9.50 91 PRO A CA 1
ATOM 692 C C . PRO A 1 91 ? -6.634 7.691 113.180 1.00 9.50 91 PRO A C 1
ATOM 693 O O . PRO A 1 91 ? -5.743 7.837 114.012 1.00 9.50 91 PRO A O 1
ATOM 697 N N . TYR A 1 92 ? -7.903 7.545 113.542 1.00 9.95 92 TYR A N 1
ATOM 698 C CA . TYR A 1 92 ? -8.333 7.706 114.932 1.00 9.95 92 TYR A CA 1
ATOM 699 C C . TYR A 1 92 ? -7.664 6.685 115.849 1.00 9.95 92 TYR A C 1
ATOM 700 O O . TYR A 1 92 ? -7.315 7.003 116.980 1.00 9.95 92 TYR A O 1
ATOM 709 N N . ARG A 1 93 ? -7.387 5.475 115.362 1.00 9.60 93 ARG A N 1
ATOM 710 C CA . ARG A 1 93 ? -6.697 4.439 116.139 1.00 9.60 93 ARG A CA 1
ATOM 711 C C . ARG A 1 93 ? -5.268 4.787 116.545 1.00 9.60 93 ARG A C 1
ATOM 712 O O . ARG A 1 93 ? -4.735 4.150 117.443 1.00 9.60 93 ARG A O 1
ATOM 720 N N . LEU A 1 94 ? -4.643 5.792 115.932 1.00 9.88 94 LEU A N 1
ATOM 721 C CA . LEU A 1 94 ? -3.346 6.295 116.382 1.00 9.88 94 LEU A CA 1
ATOM 722 C C . LEU A 1 94 ? -3.435 7.215 117.608 1.00 9.88 94 LEU A C 1
ATOM 723 O O . LEU A 1 94 ? -2.427 7.418 118.265 1.00 9.88 94 LEU A O 1
ATOM 728 N N . VAL A 1 95 ? -4.598 7.793 117.916 1.00 9.77 95 VAL A N 1
ATOM 729 C CA . VAL A 1 95 ? -4.770 8.810 118.969 1.00 9.77 95 VAL A CA 1
ATOM 730 C C . VAL A 1 95 ? -5.637 8.361 120.134 1.00 9.77 95 VAL A C 1
ATOM 731 O O . VAL A 1 95 ? -5.700 9.038 121.157 1.00 9.77 95 VAL A O 1
ATOM 735 N N . TRP A 1 96 ? -6.288 7.212 120.026 1.00 10.68 96 TRP A N 1
ATOM 736 C CA . TRP A 1 96 ? -7.044 6.623 121.116 1.00 10.68 96 TRP A CA 1
ATOM 737 C C . TRP A 1 96 ? -7.010 5.104 121.036 1.00 10.68 96 TRP A C 1
ATOM 738 O O . TRP A 1 96 ? -7.508 4.521 120.087 1.00 10.68 96 TRP A O 1
ATOM 749 N N . ASP A 1 97 ? -6.450 4.448 122.043 1.00 11.89 97 ASP A N 1
ATOM 750 C CA . ASP A 1 97 ? -6.306 2.993 122.063 1.00 11.89 97 ASP A CA 1
ATOM 751 C C . ASP A 1 97 ? -7.638 2.249 122.035 1.00 11.89 97 ASP A C 1
ATOM 752 O O . ASP A 1 97 ? -7.723 1.165 121.469 1.00 11.89 97 ASP A O 1
ATOM 757 N N . ASN A 1 98 ? -8.692 2.805 122.623 1.00 11.75 98 ASN A N 1
ATOM 758 C CA . ASN A 1 98 ? -9.994 2.166 122.615 1.00 11.75 98 ASN A CA 1
ATOM 759 C C . ASN A 1 98 ? -10.812 2.465 121.360 1.00 11.75 98 ASN A C 1
ATOM 760 O O . ASN A 1 98 ? -11.925 1.983 121.282 1.00 11.75 98 ASN A O 1
ATOM 765 N N . TRP A 1 99 ? -10.307 3.159 120.338 1.00 10.46 99 TRP A N 1
ATOM 766 C CA . TRP A 1 99 ? -11.083 3.463 119.134 1.00 10.46 99 TRP A CA 1
ATOM 767 C C . TRP A 1 99 ? -11.687 2.231 118.461 1.00 10.46 99 TRP A C 1
ATOM 768 O O . TRP A 1 99 ? -12.846 2.247 118.062 1.00 10.46 99 TRP A O 1
ATOM 779 N N . GLN A 1 100 ? -10.962 1.125 118.371 1.00 12.37 100 GLN A N 1
ATOM 780 C CA . GLN A 1 100 ? -11.495 -0.081 117.746 1.00 12.37 100 GLN A CA 1
ATOM 781 C C . GLN A 1 100 ? -12.597 -0.699 118.611 1.00 12.37 100 GLN A C 1
ATOM 782 O O . GLN A 1 100 ? -13.650 -1.091 118.124 1.00 12.37 100 GLN A O 1
ATOM 788 N N . LYS A 1 101 ? -12.397 -0.716 119.922 1.00 13.12 101 LYS A N 1
ATOM 789 C CA . LYS A 1 101 ? -13.347 -1.256 120.898 1.00 13.12 101 LYS A CA 1
ATOM 790 C C . LYS A 1 101 ? -14.583 -0.376 121.049 1.00 13.12 101 LYS A C 1
ATOM 791 O O . LYS A 1 101 ? -15.679 -0.883 121.225 1.00 13.12 101 LYS A O 1
ATOM 797 N N . PHE A 1 102 ? -14.447 0.932 120.880 1.00 11.44 102 PHE A N 1
ATOM 798 C CA . PHE A 1 102 ? -15.551 1.875 120.760 1.00 11.44 102 PHE A CA 1
ATOM 799 C C . PHE A 1 102 ? -16.450 1.535 119.577 1.00 11.44 102 PHE A C 1
ATOM 800 O O . PHE A 1 102 ? -17.667 1.487 119.715 1.00 11.44 102 PHE A O 1
ATOM 808 N N . ASN A 1 103 ? -15.853 1.212 118.436 1.00 12.04 103 ASN A N 1
ATOM 809 C CA . ASN A 1 103 ? -16.543 0.766 117.231 1.00 12.04 103 ASN A CA 1
ATOM 810 C C . ASN A 1 103 ? -17.100 -0.664 117.312 1.00 12.04 103 ASN A C 1
ATOM 811 O O . ASN A 1 103 ? -17.670 -1.144 116.337 1.00 12.04 103 ASN A O 1
ATOM 816 N N . GLY A 1 104 ? -16.972 -1.350 118.446 1.00 14.25 104 GLY A N 1
ATOM 817 C CA . GLY A 1 104 ? -17.601 -2.643 118.683 1.00 14.25 104 GLY A CA 1
ATOM 818 C C . GLY A 1 104 ? -16.680 -3.856 118.628 1.00 14.25 104 GLY A C 1
ATOM 819 O O . GLY A 1 104 ? -17.171 -4.976 118.720 1.00 14.25 104 GLY A O 1
ATOM 820 N N . GLU A 1 105 ? -15.367 -3.685 118.484 1.00 16.12 105 GLU A N 1
ATOM 821 C CA . GLU A 1 105 ? -14.431 -4.794 118.655 1.00 16.12 105 GLU A CA 1
ATOM 822 C C . GLU A 1 105 ? -14.405 -5.284 120.109 1.00 16.12 105 GLU A C 1
ATOM 823 O O . GLU A 1 105 ? -14.463 -4.497 121.049 1.00 16.12 105 GLU A O 1
ATOM 829 N N . GLN A 1 106 ? -14.314 -6.594 120.306 1.00 21.31 106 GLN A N 1
ATOM 830 C CA . GLN A 1 106 ? -14.288 -7.230 121.626 1.00 21.31 106 GLN A CA 1
ATOM 831 C C . GLN A 1 106 ? -13.055 -8.127 121.741 1.00 21.31 106 GLN A C 1
ATOM 832 O O . GLN A 1 106 ? -12.828 -8.964 120.871 1.00 21.31 106 GLN A O 1
ATOM 838 N N . LYS A 1 107 ? -12.271 -7.996 122.811 1.00 23.86 107 LYS A N 1
ATOM 839 C CA . LYS A 1 107 ? -11.081 -8.821 123.043 1.00 23.86 107 LYS A CA 1
ATOM 840 C C . LYS A 1 107 ? -11.478 -10.255 123.396 1.00 23.86 107 LYS A C 1
ATOM 841 O O . LYS A 1 107 ? -10.86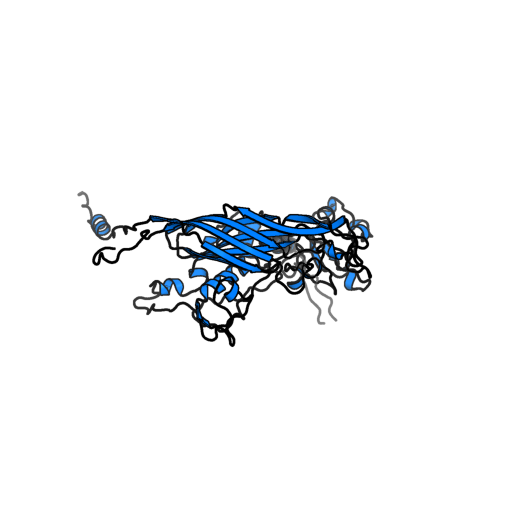5 -11.197 122.902 1.00 23.86 107 LYS A O 1
ATOM 847 N N . ASN A 1 108 ? -12.542 -10.423 124.174 1.00 23.27 108 ASN A N 1
ATOM 848 C CA . ASN A 1 108 ? -13.204 -11.692 124.461 1.00 23.27 108 ASN A CA 1
ATOM 849 C C . ASN A 1 108 ? -14.718 -11.582 124.229 1.00 23.27 108 ASN A C 1
ATOM 850 O O . ASN A 1 108 ? -15.279 -10.492 124.338 1.00 23.27 108 ASN A O 1
ATOM 855 N N . PRO A 1 109 ? -15.420 -12.677 123.908 1.00 22.92 109 PRO A N 1
ATOM 856 C CA . PRO A 1 109 ? -16.858 -12.644 123.686 1.00 22.92 109 PRO A CA 1
ATOM 857 C C . PRO A 1 109 ? -17.623 -12.052 124.874 1.00 22.92 109 PRO A C 1
ATOM 858 O O . PRO A 1 109 ? -17.390 -12.422 126.020 1.00 22.92 109 PRO A O 1
ATOM 862 N N . GLY A 1 110 ? -18.544 -11.132 124.611 1.00 23.53 110 GLY A N 1
ATOM 863 C CA . GLY A 1 110 ? -19.330 -10.459 125.646 1.00 23.53 110 GLY A CA 1
ATOM 864 C C . GLY A 1 110 ? -18.629 -9.321 126.403 1.00 23.53 110 GLY A C 1
ATOM 865 O O . GLY A 1 110 ? -19.160 -8.864 127.411 1.00 23.53 110 GLY A O 1
ATOM 866 N N . ASP A 1 111 ? -17.470 -8.838 125.958 1.00 23.45 111 ASP A N 1
ATOM 867 C CA . ASP A 1 111 ? -16.850 -7.614 126.490 1.00 23.45 111 ASP A CA 1
ATOM 868 C C . ASP A 1 111 ? -17.760 -6.391 126.352 1.00 23.45 111 ASP A C 1
ATOM 869 O O . ASP A 1 111 ? -18.567 -6.312 125.429 1.00 23.45 111 ASP A O 1
ATOM 874 N N . SER A 1 112 ? -17.603 -5.406 127.238 1.00 22.15 112 SER A N 1
ATOM 875 C CA . SER A 1 112 ? -18.572 -4.318 127.382 1.00 22.15 112 SER A CA 1
ATOM 876 C C . SER A 1 112 ? -18.735 -3.464 126.134 1.00 22.15 112 SER A C 1
ATOM 877 O O . SER A 1 112 ? -19.834 -2.988 125.870 1.00 22.15 112 SER A O 1
ATOM 880 N N . THR A 1 113 ? -17.651 -3.217 125.391 1.00 19.93 113 THR A N 1
ATOM 881 C CA . THR A 1 113 ? -17.554 -2.048 124.497 1.00 19.93 113 THR A CA 1
ATOM 882 C C . THR A 1 113 ? -18.006 -0.796 125.272 1.00 19.93 113 THR A C 1
ATOM 883 O O . THR A 1 113 ? -17.653 -0.653 126.443 1.00 19.93 113 THR A O 1
ATOM 887 N N . ASP A 1 114 ? -18.817 0.081 124.686 1.00 19.31 114 ASP A N 1
ATOM 888 C CA . ASP A 1 114 ? -19.481 1.187 125.392 1.00 19.31 114 ASP A CA 1
ATOM 889 C C . ASP A 1 114 ? -18.525 2.189 126.070 1.00 19.31 114 ASP A C 1
ATOM 890 O O . ASP A 1 114 ? -18.731 2.650 127.187 1.00 19.31 114 ASP A O 1
ATOM 895 N N . TYR A 1 115 ? -17.448 2.514 125.372 1.00 15.58 115 TYR A N 1
ATOM 896 C CA . TYR A 1 115 ? -16.530 3.602 125.689 1.00 15.58 115 TYR A CA 1
ATOM 897 C C . TYR A 1 115 ? -17.110 4.965 125.294 1.00 15.58 115 TYR A C 1
ATOM 898 O O . TYR A 1 115 ? -18.038 5.052 124.494 1.00 15.58 115 TYR A O 1
ATOM 907 N N . LEU A 1 116 ? -16.531 6.040 125.823 1.00 13.09 116 LEU A N 1
ATOM 908 C CA . LEU A 1 116 ? -16.835 7.416 125.434 1.00 13.09 116 LEU A CA 1
ATOM 909 C C . LEU A 1 116 ? -15.589 8.124 124.909 1.00 13.09 116 LEU A C 1
ATOM 910 O O . LEU A 1 116 ? -14.499 7.923 125.429 1.00 13.09 116 LEU A O 1
ATOM 915 N N . ILE A 1 117 ? -15.755 8.994 123.918 1.00 10.81 117 ILE A N 1
ATOM 916 C CA . ILE A 1 117 ? -14.671 9.788 123.343 1.00 10.81 117 ILE A CA 1
ATOM 917 C C . ILE A 1 117 ? -13.957 10.582 124.455 1.00 10.81 117 ILE A C 1
ATOM 918 O O . ILE A 1 117 ? -14.623 11.348 125.151 1.00 10.81 117 ILE A O 1
ATOM 923 N N . PRO A 1 118 ? -12.630 10.463 124.624 1.00 11.06 118 PRO A N 1
ATOM 924 C CA . PRO A 1 118 ? -11.870 11.212 125.615 1.00 11.06 118 PRO A CA 1
ATOM 925 C C . PRO A 1 118 ? -12.077 12.718 125.500 1.00 11.06 118 PRO A C 1
ATOM 926 O O . PRO A 1 118 ? -12.194 13.246 124.398 1.00 11.06 118 PRO A O 1
ATOM 930 N N . GLN A 1 119 ? -12.065 13.430 126.619 1.00 13.13 119 GLN A N 1
ATOM 931 C CA . GLN A 1 119 ? -12.447 14.839 126.704 1.00 13.13 119 GLN A CA 1
ATOM 932 C C . GLN A 1 119 ? -11.317 15.703 127.243 1.00 13.13 119 GLN A C 1
ATOM 933 O O . GLN A 1 119 ? -10.556 15.272 128.099 1.00 13.13 119 GLN A O 1
ATOM 939 N N . ILE A 1 120 ? -11.255 16.951 126.795 1.00 14.96 120 ILE A N 1
ATOM 940 C CA . ILE A 1 120 ? -10.544 18.043 127.456 1.00 14.96 120 ILE A CA 1
ATOM 941 C C . ILE A 1 120 ? -11.587 19.003 128.005 1.00 14.96 120 ILE A C 1
ATOM 942 O O . ILE A 1 120 ? -12.382 19.535 127.237 1.00 14.96 120 ILE A O 1
ATOM 947 N N . LYS A 1 121 ? -11.594 19.259 129.311 1.00 17.96 121 LYS A N 1
ATOM 948 C CA . LYS A 1 121 ? -12.350 20.373 129.887 1.00 17.96 121 LYS A CA 1
ATOM 949 C C . LYS A 1 121 ? -11.599 21.684 129.727 1.00 17.96 121 LYS A C 1
ATOM 950 O O . LYS A 1 121 ? -10.379 21.731 129.887 1.00 17.96 121 LYS A O 1
ATOM 956 N N . ALA A 1 122 ? -12.333 22.763 129.492 1.00 18.90 122 ALA A N 1
ATOM 957 C CA . ALA A 1 122 ? -11.789 24.109 129.525 1.00 18.90 122 ALA A CA 1
ATOM 958 C C . ALA A 1 122 ? -11.233 24.435 130.924 1.00 18.90 122 ALA A C 1
ATOM 959 O O . ALA A 1 122 ? -11.882 24.113 131.919 1.00 18.90 122 ALA A O 1
ATOM 961 N N . PRO A 1 123 ? -10.044 25.050 131.037 1.00 20.12 123 PRO A N 1
ATOM 962 C CA . PRO A 1 123 ? -9.489 25.440 132.322 1.00 20.12 123 PRO A CA 1
ATOM 963 C C . PRO A 1 123 ? -10.260 26.616 132.919 1.00 20.12 123 PRO A C 1
ATOM 964 O O . PRO A 1 123 ? -11.076 27.240 132.250 1.00 20.12 123 PRO A O 1
ATOM 968 N N . ALA A 1 124 ? -9.958 26.975 134.160 1.00 22.26 124 ALA A N 1
ATOM 969 C CA . ALA A 1 124 ? -10.504 28.170 134.788 1.00 22.26 124 ALA A CA 1
ATOM 970 C C . ALA A 1 124 ? -10.279 29.422 133.918 1.00 22.26 124 ALA A C 1
ATOM 971 O O . ALA A 1 124 ? -9.155 29.729 133.516 1.00 22.26 124 ALA A O 1
ATOM 973 N N . GLY A 1 125 ? -11.348 30.147 133.601 1.00 22.50 125 GLY A N 1
ATOM 974 C CA . GLY A 1 125 ? -11.338 31.281 132.673 1.00 22.50 125 GLY A CA 1
ATOM 975 C C . GLY A 1 125 ? -11.614 30.927 131.212 1.00 22.50 125 GLY A C 1
ATOM 976 O O . GLY A 1 125 ? -11.621 31.815 130.367 1.00 22.50 125 GLY A O 1
ATOM 977 N N . GLY A 1 126 ? -11.849 29.655 130.894 1.00 19.95 126 GLY A N 1
ATOM 978 C CA . GLY A 1 126 ? -11.973 29.166 129.526 1.00 19.95 126 GLY A CA 1
ATOM 979 C C . GLY A 1 126 ? -10.627 29.026 128.825 1.00 19.95 126 GLY A C 1
ATOM 980 O O . GLY A 1 126 ? -9.600 29.501 129.306 1.00 19.95 126 GLY A O 1
ATOM 981 N N . PHE A 1 127 ? -10.610 28.386 127.658 1.00 17.36 127 PHE A N 1
ATOM 982 C CA . PHE A 1 127 ? -9.394 28.323 126.850 1.00 17.36 127 PHE A CA 1
ATOM 983 C C . PHE A 1 127 ? -8.936 29.741 126.446 1.00 17.36 127 PHE A C 1
ATOM 984 O O . PHE A 1 127 ? -9.783 30.556 126.073 1.00 17.36 127 PHE A O 1
ATOM 992 N N . PRO A 1 128 ? -7.633 30.060 126.504 1.00 16.92 128 PRO A N 1
ATOM 993 C CA . PRO A 1 128 ? -7.115 31.381 126.183 1.00 16.92 128 PRO A CA 1
ATOM 994 C C . PRO A 1 128 ? -6.881 31.598 124.687 1.00 16.92 128 PRO A C 1
ATOM 995 O O . PRO A 1 128 ? -6.749 30.655 123.909 1.00 16.92 128 PRO A O 1
ATOM 999 N N . VAL A 1 129 ? -6.789 32.859 124.282 1.00 16.44 129 VAL A N 1
ATOM 1000 C CA . VAL A 1 129 ? -6.433 33.259 122.914 1.00 16.44 129 VAL A CA 1
ATOM 1001 C C . VAL A 1 129 ? -5.042 32.737 122.542 1.00 16.44 129 VAL A C 1
ATOM 1002 O O . VAL A 1 129 ? -4.131 32.715 123.367 1.00 16.44 129 VAL A O 1
ATOM 1006 N N . GLY A 1 130 ? -4.866 32.309 121.293 1.00 14.90 130 GLY A N 1
ATOM 1007 C CA . GLY A 1 130 ? -3.599 31.798 120.771 1.00 14.90 130 GLY A CA 1
ATOM 1008 C C . GLY A 1 130 ? -3.241 30.396 121.263 1.00 14.90 130 GLY A C 1
ATOM 1009 O O . GLY A 1 130 ? -2.124 29.945 121.051 1.00 14.90 130 GLY A O 1
ATOM 1010 N N . SER A 1 131 ? -4.159 29.701 121.928 1.00 14.24 131 SER A N 1
ATOM 1011 C CA . SER A 1 131 ? -4.033 28.278 122.238 1.00 14.24 131 SER A CA 1
ATOM 1012 C C . SER A 1 131 ? -4.457 27.404 121.062 1.00 14.24 131 SER A C 1
ATOM 1013 O O . SER A 1 131 ? -5.067 27.883 120.110 1.00 14.24 131 SER A O 1
ATOM 1016 N N . LEU A 1 132 ? -4.214 26.092 121.127 1.00 13.07 132 LEU A N 1
ATOM 1017 C CA . LEU A 1 132 ? -4.775 25.172 120.140 1.00 13.07 132 LEU A CA 1
ATOM 1018 C C . LEU A 1 132 ? -6.299 25.205 120.082 1.00 13.07 132 LEU A C 1
ATOM 1019 O O . LEU A 1 132 ? -6.857 25.098 118.998 1.00 13.07 132 LEU A O 1
ATOM 1024 N N . ALA A 1 133 ? -6.982 25.369 121.212 1.00 13.85 133 ALA A N 1
ATOM 1025 C CA . ALA A 1 133 ? -8.433 25.431 121.229 1.00 13.85 133 ALA A CA 1
ATOM 1026 C C . ALA A 1 133 ? -8.917 26.628 120.411 1.00 13.85 133 ALA A C 1
ATOM 1027 O O . ALA A 1 133 ? -9.819 26.481 119.597 1.00 13.85 133 ALA A O 1
ATOM 1029 N N . ASP A 1 134 ? -8.261 27.779 120.561 1.00 13.86 134 ASP A N 1
ATOM 1030 C CA . ASP A 1 134 ? -8.541 28.944 119.741 1.00 13.86 134 ASP A CA 1
ATOM 1031 C C . ASP A 1 134 ? -8.365 28.633 118.252 1.00 13.86 134 ASP A C 1
ATOM 1032 O O . ASP A 1 134 ? -9.286 28.826 117.466 1.00 13.86 134 ASP A O 1
ATOM 1037 N N . TYR A 1 135 ? -7.210 28.102 117.847 1.00 12.96 135 TYR A N 1
ATOM 1038 C CA . TYR A 1 135 ? -6.916 27.872 116.442 1.00 12.96 135 TYR A CA 1
ATOM 1039 C C . TYR A 1 135 ? -7.752 26.767 115.803 1.00 12.96 135 TYR A C 1
ATOM 1040 O O . TYR A 1 135 ? -8.159 26.934 114.662 1.00 12.96 135 TYR A O 1
ATOM 1049 N N . PHE A 1 136 ? -8.127 25.706 116.510 1.00 12.75 136 PHE A N 1
ATOM 1050 C CA . PHE A 1 136 ? -9.138 24.772 116.012 1.00 12.75 136 PHE A CA 1
ATOM 1051 C C . PHE A 1 136 ? -10.554 25.360 115.970 1.00 12.75 136 PHE A C 1
ATOM 1052 O O . PHE A 1 136 ? -11.445 24.764 115.373 1.00 12.75 136 PHE A O 1
ATOM 1060 N N . GLY A 1 137 ? -10.788 26.516 116.578 1.00 13.72 137 GLY A N 1
ATOM 1061 C CA . GLY A 1 137 ? -12.074 27.204 116.536 1.00 13.72 137 GLY A CA 1
ATOM 1062 C C . GLY A 1 137 ? -13.036 26.835 117.661 1.00 13.72 137 GLY A C 1
ATOM 1063 O O . GLY A 1 137 ? -14.232 27.075 117.538 1.00 13.72 137 GLY A O 1
ATOM 1064 N N . VAL A 1 138 ? -12.549 26.268 118.760 1.00 15.01 138 VAL A N 1
ATOM 1065 C CA . VAL A 1 138 ? -13.293 26.158 120.021 1.00 15.01 138 VAL A CA 1
ATOM 1066 C C . VAL A 1 138 ? -13.388 27.546 120.666 1.00 15.01 138 VAL A C 1
ATOM 1067 O O . VAL A 1 138 ? -12.367 28.221 120.771 1.00 15.01 138 VAL A O 1
ATOM 1071 N N . PRO A 1 139 ? -14.567 28.030 121.090 1.00 16.76 139 PRO A N 1
ATOM 1072 C CA . PRO A 1 139 ? -14.715 29.405 121.556 1.00 16.76 139 PRO A CA 1
ATOM 1073 C C . PRO A 1 139 ? -13.930 29.656 122.844 1.00 16.76 139 PRO A C 1
ATOM 1074 O O . PRO A 1 139 ? -14.105 28.975 123.850 1.00 16.76 139 PRO A O 1
ATOM 1078 N N . THR A 1 140 ? -13.058 30.657 122.813 1.00 17.28 140 THR A N 1
ATOM 1079 C CA . THR A 1 140 ? -12.204 31.056 123.936 1.00 17.28 140 THR A CA 1
ATOM 1080 C C . THR A 1 140 ? -12.989 31.835 124.988 1.00 17.28 140 THR A C 1
ATOM 1081 O O . THR A 1 140 ? -13.995 32.466 124.681 1.00 17.28 140 THR A O 1
ATOM 1085 N N . GLY A 1 141 ? -12.518 31.840 126.233 1.00 19.71 141 GLY A N 1
ATOM 1086 C CA . GLY A 1 141 ? -13.115 32.648 127.302 1.00 19.71 141 GLY A CA 1
ATOM 1087 C C . GLY A 1 141 ? -14.427 32.127 127.908 1.00 19.71 141 GLY A C 1
ATOM 1088 O O . GLY A 1 141 ? -15.033 32.825 128.718 1.00 19.71 141 GLY A O 1
ATOM 1089 N N . VAL A 1 142 ? -14.889 30.928 127.545 1.00 20.56 142 VAL A N 1
ATOM 1090 C CA . VAL A 1 142 ? -16.137 30.329 128.058 1.00 20.56 142 VAL A CA 1
ATOM 1091 C C . VAL A 1 142 ? -15.803 29.289 129.128 1.00 20.56 142 VAL A C 1
ATOM 1092 O O . VAL A 1 142 ? -14.940 28.449 128.923 1.00 20.56 142 VAL A O 1
ATOM 1096 N N . GLU A 1 143 ? -16.453 29.342 130.289 1.00 22.52 143 GLU A N 1
ATOM 1097 C CA . GLU A 1 143 ? -15.917 28.751 131.520 1.00 22.52 143 GLU A CA 1
ATOM 1098 C C . GLU A 1 143 ? -15.953 27.213 131.587 1.00 22.52 143 GLU A C 1
ATOM 1099 O O . GLU A 1 143 ? -14.983 26.609 132.026 1.00 22.52 143 GLU A O 1
ATOM 1105 N N . ASN A 1 144 ? -17.067 26.562 131.230 1.00 22.66 144 ASN A N 1
ATOM 1106 C CA . ASN A 1 144 ? -17.361 25.177 131.650 1.00 22.66 144 ASN A CA 1
ATOM 1107 C C . ASN A 1 144 ? -17.368 24.121 130.537 1.00 22.66 144 ASN A C 1
ATOM 1108 O O . ASN A 1 144 ? -17.629 22.950 130.802 1.00 22.66 144 ASN A O 1
ATOM 1113 N N . ILE A 1 145 ? -17.131 24.510 129.293 1.00 19.13 145 ILE A N 1
ATOM 1114 C CA . ILE A 1 145 ? -17.263 23.617 128.132 1.00 19.13 145 ILE A CA 1
ATOM 1115 C C . ILE A 1 145 ? -16.214 22.495 128.131 1.00 19.13 145 ILE A C 1
ATOM 1116 O O . ILE A 1 145 ? -15.150 22.613 128.732 1.00 19.13 145 ILE A O 1
ATOM 1121 N N . SER A 1 146 ? -16.480 21.420 127.396 1.00 15.96 146 SER A N 1
ATOM 1122 C CA . SER A 1 146 ? -15.493 20.394 127.058 1.00 15.96 146 SER A CA 1
ATOM 1123 C C . SER A 1 146 ? -15.570 20.024 125.583 1.00 15.96 146 SER A C 1
ATOM 1124 O O . SER A 1 146 ? -16.612 20.131 124.946 1.00 15.96 146 SER A O 1
ATOM 1127 N N . VAL A 1 147 ? -14.461 19.556 125.039 1.00 13.26 147 VAL A N 1
ATOM 1128 C CA . VAL A 1 147 ? -14.324 19.127 123.649 1.00 13.26 147 VAL A CA 1
ATOM 1129 C C . VAL A 1 147 ? -13.580 17.801 123.602 1.00 13.26 147 VAL A C 1
ATOM 1130 O O . VAL A 1 147 ? -12.916 17.429 124.564 1.00 13.26 147 VAL A O 1
ATOM 1134 N N . SER A 1 148 ? -13.669 17.057 122.509 1.00 12.40 148 SER A N 1
ATOM 1135 C CA . SER A 1 148 ? -12.910 15.815 122.365 1.00 12.40 148 SER A CA 1
ATOM 1136 C C . SER A 1 148 ? -11.397 16.065 122.326 1.00 12.40 148 SER A C 1
ATOM 1137 O O . SER A 1 148 ? -10.927 17.043 121.761 1.00 12.40 148 SER A O 1
ATOM 1140 N N . ALA A 1 149 ? -10.602 15.179 122.925 1.00 11.67 149 ALA A N 1
ATOM 1141 C CA . ALA A 1 149 ? -9.147 15.315 122.964 1.00 11.67 149 ALA A CA 1
ATOM 1142 C C . ALA A 1 149 ? -8.457 14.867 121.672 1.00 11.67 149 ALA A C 1
ATOM 1143 O O . ALA A 1 149 ? -7.316 15.231 121.419 1.00 11.67 149 ALA A O 1
ATOM 1145 N N . LEU A 1 150 ? -9.117 14.058 120.854 1.00 11.19 150 LEU A N 1
ATOM 1146 C CA . LEU A 1 150 ? -8.533 13.401 119.694 1.00 11.19 150 LEU A CA 1
ATOM 1147 C C . LEU A 1 150 ? -7.925 14.358 118.657 1.00 11.19 150 LEU A C 1
ATOM 1148 O O . LEU A 1 150 ? -6.833 14.056 118.190 1.00 11.19 150 LEU A O 1
ATOM 1153 N N . PRO A 1 151 ? -8.504 15.533 118.351 1.00 11.05 151 PRO A N 1
ATOM 1154 C CA . PRO A 1 151 ? -7.850 16.534 117.518 1.00 11.05 151 PRO A CA 1
ATOM 1155 C C . PRO A 1 151 ? -6.554 17.089 118.118 1.00 11.05 151 PRO A C 1
ATOM 1156 O O . PRO A 1 151 ? -5.577 17.304 117.414 1.00 11.05 151 PRO A O 1
ATOM 1160 N N . PHE A 1 152 ? -6.500 17.282 119.428 1.00 11.60 152 PHE A N 1
ATOM 1161 C CA . PHE A 1 152 ? -5.319 17.777 120.122 1.00 11.60 152 PHE A CA 1
ATOM 1162 C C . PHE A 1 152 ? -4.221 16.718 120.160 1.00 11.60 152 PHE A C 1
ATOM 1163 O O . PHE A 1 152 ? -3.063 16.988 119.854 1.00 11.60 152 PHE A O 1
ATOM 1171 N N . ARG A 1 153 ? -4.579 15.465 120.438 1.00 10.75 153 ARG A N 1
ATOM 1172 C CA . ARG A 1 153 ? -3.659 14.328 120.360 1.00 10.75 153 ARG A CA 1
ATOM 1173 C C . ARG A 1 153 ? -3.114 14.146 118.948 1.00 10.75 153 ARG A C 1
ATOM 1174 O O . ARG A 1 153 ? -1.930 13.890 118.780 1.00 10.75 153 ARG A O 1
ATOM 1182 N N . ALA A 1 154 ? -3.942 14.351 117.932 1.00 10.08 154 ALA A N 1
ATOM 1183 C CA . ALA A 1 154 ? -3.513 14.311 116.548 1.00 10.08 154 ALA A CA 1
ATOM 1184 C C . ALA A 1 154 ? -2.482 15.400 116.234 1.00 10.08 154 ALA A C 1
ATOM 1185 O O . ALA A 1 154 ? -1.513 15.120 115.541 1.00 10.08 154 ALA A O 1
ATOM 1187 N N . TYR A 1 155 ? -2.616 16.606 116.778 1.00 10.65 155 TYR A N 1
ATOM 1188 C CA . TYR A 1 155 ? -1.590 17.630 116.644 1.00 10.65 155 TYR A CA 1
ATOM 1189 C C . TYR A 1 155 ? -0.274 17.201 117.299 1.00 10.65 155 TYR A C 1
ATOM 1190 O O . TYR A 1 155 ? 0.764 17.254 116.652 1.00 10.65 155 TYR A O 1
ATOM 1199 N N . ASN A 1 156 ? -0.277 16.700 118.535 1.00 10.60 156 ASN A N 1
ATOM 1200 C CA . ASN A 1 156 ? 0.963 16.241 119.163 1.00 10.60 156 ASN A CA 1
ATOM 1201 C C . ASN A 1 156 ? 1.600 15.070 118.406 1.00 10.60 156 ASN A C 1
ATOM 1202 O O . ASN A 1 156 ? 2.808 15.039 118.222 1.00 10.60 156 ASN A O 1
ATOM 1207 N N . LEU A 1 157 ? 0.817 14.113 117.918 1.00 9.79 157 LEU A N 1
ATOM 1208 C CA . LEU A 1 157 ? 1.312 12.992 117.127 1.00 9.79 157 LEU A CA 1
ATOM 1209 C C . LEU A 1 157 ? 1.955 13.442 115.812 1.00 9.79 157 LEU A C 1
ATOM 1210 O O . LEU A 1 157 ? 3.021 12.950 115.474 1.00 9.79 157 LEU A O 1
ATOM 1215 N N . ILE A 1 158 ? 1.370 14.396 115.088 1.00 9.49 158 ILE A N 1
ATOM 1216 C CA . ILE A 1 158 ? 2.008 14.984 113.910 1.00 9.49 158 ILE A CA 1
ATOM 1217 C C . ILE A 1 158 ? 3.324 15.637 114.313 1.00 9.49 158 ILE A C 1
ATOM 1218 O O . ILE A 1 158 ? 4.342 15.396 113.676 1.00 9.49 158 ILE A O 1
ATOM 1223 N N . TYR A 1 159 ? 3.342 16.412 115.391 1.00 9.73 159 TYR A N 1
ATOM 1224 C CA . TYR A 1 159 ? 4.545 17.073 115.858 1.00 9.73 159 TYR A CA 1
ATOM 1225 C C . TYR A 1 159 ? 5.681 16.088 116.144 1.00 9.73 159 TYR A C 1
ATOM 1226 O O . TYR A 1 159 ? 6.769 16.225 115.585 1.00 9.73 159 TYR A O 1
ATOM 1235 N N . ASN A 1 160 ? 5.426 15.046 116.933 1.00 9.61 160 ASN A N 1
ATOM 1236 C CA . ASN A 1 160 ? 6.425 14.041 117.266 1.00 9.61 160 ASN A CA 1
ATOM 1237 C C . ASN A 1 160 ? 7.008 13.335 116.049 1.00 9.61 160 ASN A C 1
ATOM 1238 O O . ASN A 1 160 ? 8.200 13.038 116.020 1.00 9.61 160 ASN A O 1
ATOM 1243 N N . GLU A 1 161 ? 6.196 13.060 115.037 1.00 9.76 161 GLU A N 1
ATOM 1244 C CA . GLU A 1 161 ? 6.610 12.274 113.883 1.00 9.76 161 GLU A CA 1
ATOM 1245 C C . GLU A 1 161 ? 7.209 13.080 112.737 1.00 9.76 161 GLU A C 1
ATOM 1246 O O . GLU A 1 161 ? 8.004 12.528 111.985 1.00 9.76 161 GLU A O 1
ATOM 1252 N N . TRP A 1 162 ? 6.876 14.357 112.592 1.00 9.07 162 TRP A N 1
ATOM 1253 C CA . TRP A 1 162 ? 7.250 15.135 111.411 1.00 9.07 162 TRP A CA 1
ATOM 1254 C C . TRP A 1 162 ? 7.996 16.427 111.694 1.00 9.07 162 TRP A C 1
ATOM 1255 O O . TRP A 1 162 ? 8.705 16.895 110.815 1.00 9.07 162 TRP A O 1
ATOM 1266 N N . TYR A 1 163 ? 7.882 17.018 112.877 1.00 9.23 163 TYR A N 1
ATOM 1267 C CA . TYR A 1 163 ? 8.450 18.342 113.148 1.00 9.23 163 TYR A CA 1
ATOM 1268 C C . TYR A 1 163 ? 9.467 18.344 114.273 1.00 9.23 163 TYR A C 1
ATOM 1269 O O . TYR A 1 163 ? 10.421 19.111 114.228 1.00 9.23 163 TYR A O 1
ATOM 1278 N N . ARG A 1 164 ? 9.298 17.480 115.267 1.00 9.99 164 ARG A N 1
ATOM 1279 C CA . ARG A 1 164 ? 10.223 17.339 116.379 1.00 9.99 164 ARG A CA 1
ATOM 1280 C C . ARG A 1 164 ? 11.585 16.922 115.860 1.00 9.99 164 ARG A C 1
ATOM 1281 O O . ARG A 1 164 ? 11.683 15.947 115.124 1.00 9.99 164 ARG A O 1
ATOM 1289 N N . ASP A 1 165 ? 12.640 17.611 116.274 1.00 11.46 165 ASP A N 1
ATOM 1290 C CA . ASP A 1 165 ? 13.989 17.101 116.077 1.00 11.46 165 ASP A CA 1
ATOM 1291 C C . ASP A 1 165 ? 14.226 15.866 116.960 1.00 11.46 165 ASP A C 1
ATOM 1292 O O . ASP A 1 165 ? 14.117 15.930 118.179 1.00 11.46 165 ASP A O 1
ATOM 1297 N N . GLU A 1 166 ? 14.553 14.740 116.337 1.00 11.31 166 GLU A N 1
ATOM 1298 C CA . GLU A 1 166 ? 14.678 13.427 116.973 1.00 11.31 166 GLU A CA 1
ATOM 1299 C C . GLU A 1 166 ? 15.707 13.377 118.118 1.00 11.31 166 GLU A C 1
ATOM 1300 O O . GLU A 1 166 ? 15.640 12.470 118.941 1.00 11.31 166 GLU A O 1
ATOM 1306 N N . ASN A 1 167 ? 16.643 14.325 118.218 1.00 12.39 167 ASN A N 1
ATOM 1307 C CA . ASN A 1 167 ? 17.740 14.272 119.186 1.00 12.39 167 ASN A CA 1
ATOM 1308 C C . ASN A 1 167 ? 17.909 15.524 120.057 1.00 12.39 167 ASN A C 1
ATOM 1309 O O . ASN A 1 167 ? 18.527 15.420 121.111 1.00 12.39 167 ASN A O 1
ATOM 1314 N N . LEU A 1 168 ? 17.346 16.675 119.694 1.00 12.30 168 LEU A N 1
ATOM 1315 C CA . LEU A 1 168 ? 17.364 17.870 120.550 1.00 12.30 168 LEU A CA 1
ATOM 1316 C C . LEU A 1 168 ? 16.120 18.043 121.414 1.00 12.30 168 LEU A C 1
ATOM 1317 O O . LEU A 1 168 ? 16.210 18.671 122.461 1.00 12.30 168 LEU A O 1
ATOM 1322 N N . ILE A 1 169 ? 14.964 17.529 120.995 1.00 11.54 169 ILE A N 1
ATOM 1323 C CA . ILE A 1 169 ? 13.663 17.864 121.591 1.00 11.54 169 ILE A CA 1
ATOM 1324 C C . ILE A 1 169 ? 12.945 16.608 122.088 1.00 11.54 169 ILE A C 1
ATOM 1325 O O . ILE A 1 169 ? 12.843 15.614 121.368 1.00 11.54 169 ILE A O 1
ATOM 1330 N N . ASN A 1 170 ? 12.406 16.661 123.307 1.00 11.26 170 ASN A N 1
ATOM 1331 C CA . ASN A 1 170 ? 11.598 15.597 123.904 1.00 11.26 170 ASN A CA 1
ATOM 1332 C C . ASN A 1 170 ? 10.242 15.462 123.217 1.00 11.26 170 ASN A C 1
ATOM 1333 O O . ASN A 1 170 ? 9.646 16.453 122.816 1.00 11.26 170 ASN A O 1
ATOM 1338 N N . SER A 1 171 ? 9.714 14.248 123.124 1.00 10.96 171 SER A N 1
ATOM 1339 C CA . SER A 1 171 ? 8.381 14.000 122.583 1.00 10.96 171 SER A CA 1
ATOM 1340 C C . SER A 1 171 ? 7.316 14.791 123.331 1.00 10.96 171 SER A C 1
ATOM 1341 O O . 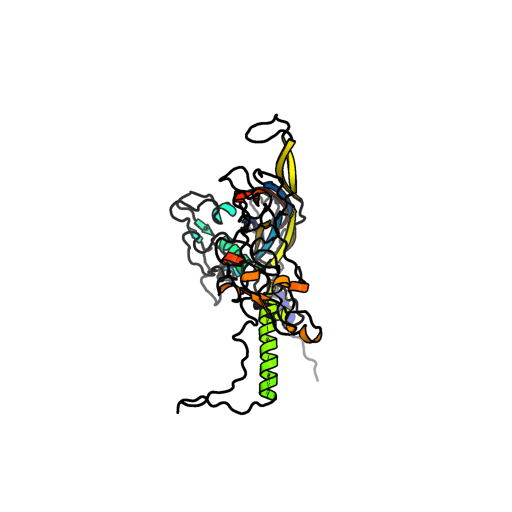SER A 1 171 ? 7.244 14.759 124.556 1.00 10.96 171 SER A O 1
ATOM 1344 N N . ALA A 1 172 ? 6.438 15.462 122.593 1.00 11.24 172 ALA A N 1
ATOM 1345 C CA . ALA A 1 172 ? 5.209 16.009 123.133 1.00 11.24 172 ALA A CA 1
ATOM 1346 C C . ALA A 1 172 ? 4.367 14.874 123.743 1.00 11.24 172 ALA A C 1
ATOM 1347 O O . ALA A 1 172 ? 4.299 13.796 123.147 1.00 11.24 172 ALA A O 1
ATOM 1349 N N . PRO A 1 173 ? 3.734 15.059 124.908 1.00 11.73 173 PRO A N 1
ATOM 1350 C CA . PRO A 1 173 ? 2.991 13.989 125.559 1.00 11.73 173 PRO A CA 1
ATOM 1351 C C . PRO A 1 173 ? 1.825 13.537 124.692 1.00 11.73 173 PRO A C 1
ATOM 1352 O O . PRO A 1 173 ? 1.106 14.354 124.127 1.00 11.73 173 PRO A O 1
ATOM 1356 N N . LEU A 1 174 ? 1.609 12.239 124.591 1.00 11.52 174 LEU A N 1
ATOM 1357 C CA . LEU A 1 174 ? 0.571 11.655 123.755 1.00 11.52 174 LEU A CA 1
ATOM 1358 C C . LEU A 1 174 ? -0.140 10.562 124.547 1.00 11.52 174 LEU A C 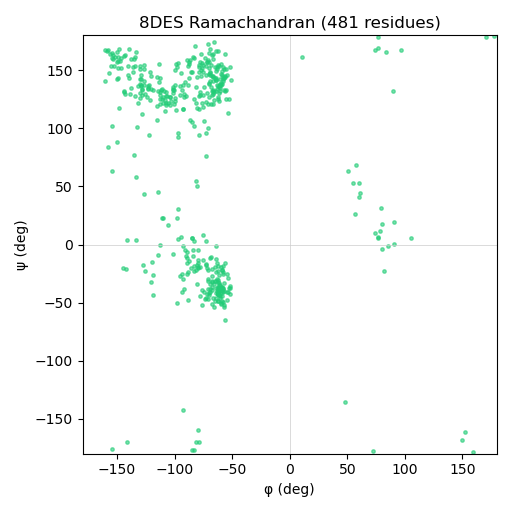1
ATOM 1359 O O . LEU A 1 174 ? 0.151 9.379 124.377 1.00 11.52 174 LEU A O 1
ATOM 1364 N N . PRO A 1 175 ? -1.028 10.945 125.473 1.00 11.85 175 PRO A N 1
ATOM 1365 C CA . PRO A 1 175 ? -1.816 9.976 126.199 1.00 11.85 175 PRO A CA 1
ATOM 1366 C C . PRO A 1 175 ? -2.789 9.310 125.232 1.00 11.85 175 PRO A C 1
ATOM 1367 O O . PRO A 1 175 ? -3.492 9.990 124.495 1.00 11.85 175 PRO A O 1
ATOM 1371 N N . LEU A 1 176 ? -2.824 7.982 125.211 1.00 11.77 176 LEU A N 1
ATOM 1372 C CA . LEU A 1 176 ? -3.687 7.220 124.310 1.00 11.77 176 LEU A CA 1
ATOM 1373 C C . LEU A 1 176 ? -4.947 6.684 124.981 1.00 11.77 176 LEU A C 1
ATOM 1374 O O . LEU A 1 176 ? -5.815 6.190 124.282 1.00 11.77 176 LEU A O 1
ATOM 1379 N N . GLY A 1 177 ? -5.077 6.788 126.301 1.00 12.93 177 GLY A N 1
ATOM 1380 C CA . GLY A 1 177 ? -6.218 6.276 127.067 1.00 12.93 177 GLY A CA 1
ATOM 1381 C C . GLY A 1 177 ? -7.455 7.165 127.090 1.00 12.93 177 GLY A C 1
ATOM 1382 O O . GLY A 1 177 ? -7.562 8.146 126.354 1.00 12.93 177 GLY A O 1
ATOM 1383 N N . ASP A 1 178 ? -8.402 6.803 127.950 1.00 15.76 178 ASP A N 1
ATOM 1384 C CA . ASP A 1 178 ? -9.720 7.433 128.079 1.00 15.76 178 ASP A CA 1
ATOM 1385 C C . ASP A 1 178 ? -9.763 8.682 128.971 1.00 15.76 178 ASP A C 1
ATOM 1386 O O . ASP A 1 178 ? -10.786 9.349 129.056 1.00 15.76 178 ASP A O 1
ATOM 1391 N N . GLU A 1 179 ? -8.699 8.974 129.704 1.00 19.46 179 GLU A N 1
ATOM 1392 C CA . GLU A 1 179 ? -8.722 9.913 130.824 1.00 19.46 179 GLU A CA 1
ATOM 1393 C C . GLU A 1 179 ? -9.050 11.363 130.423 1.00 19.46 179 GLU A C 1
ATOM 1394 O O . GLU A 1 179 ? -8.463 11.918 129.498 1.00 19.46 179 GLU A O 1
ATOM 1400 N N . GLU A 1 180 ? -9.980 12.000 131.134 1.00 19.74 180 GLU A N 1
ATOM 1401 C CA . GLU A 1 180 ? -10.304 13.410 130.919 1.00 19.74 180 GLU A CA 1
ATOM 1402 C C . GLU A 1 180 ? -9.139 14.328 131.311 1.00 19.74 180 GLU A C 1
ATOM 1403 O O . GLU A 1 180 ? -8.627 14.253 132.421 1.00 19.74 180 GLU A O 1
ATOM 1409 N N . GLU A 1 181 ? -8.749 15.232 130.424 1.00 18.51 181 GLU A N 1
ATOM 1410 C CA . GLU A 1 181 ? -7.792 16.307 130.696 1.00 18.51 181 GLU A CA 1
ATOM 1411 C C . GLU A 1 181 ? -8.506 17.551 131.220 1.00 18.51 181 GLU A C 1
ATOM 1412 O O . GLU A 1 181 ? -9.682 17.774 130.949 1.00 18.51 181 GLU A O 1
ATOM 1418 N N . THR A 1 182 ? -7.792 18.441 131.900 1.00 18.36 182 THR A N 1
ATOM 1419 C CA . THR A 1 182 ? -8.287 19.788 132.202 1.00 18.36 182 THR A CA 1
ATOM 1420 C C . THR A 1 182 ? -7.227 20.818 131.856 1.00 18.36 182 THR A C 1
ATOM 1421 O O . THR A 1 182 ? -6.111 20.759 132.362 1.00 18.36 182 THR A O 1
ATOM 1425 N N . GLY A 1 183 ? -7.563 21.758 130.974 1.00 16.84 183 GLY A N 1
ATOM 1426 C CA . GLY A 1 183 ? -6.586 22.671 130.388 1.00 16.84 183 GLY A CA 1
ATOM 1427 C C . GLY A 1 183 ? -5.668 22.031 129.342 1.00 16.84 183 GLY A C 1
ATOM 1428 O O . GLY A 1 183 ? -5.600 20.816 129.189 1.00 16.84 183 GLY A O 1
ATOM 1429 N N . LEU A 1 184 ? -4.952 22.875 128.602 1.00 15.50 184 LEU A N 1
ATOM 1430 C CA . LEU A 1 184 ? -4.079 22.502 127.484 1.00 15.50 184 LEU A CA 1
ATOM 1431 C C . LEU A 1 184 ? -2.599 22.384 127.888 1.00 15.50 184 LEU A C 1
ATOM 1432 O O . LEU A 1 184 ? -1.710 22.635 127.084 1.00 15.50 184 LEU A O 1
ATOM 1437 N N . ALA A 1 185 ? -2.302 22.002 129.127 1.00 15.38 185 ALA A N 1
ATOM 1438 C CA . ALA A 1 185 ? -0.930 21.900 129.618 1.00 15.38 185 ALA A CA 1
ATOM 1439 C C . ALA A 1 185 ? -0.101 20.815 128.900 1.00 15.38 185 ALA A C 1
ATOM 1440 O O . ALA A 1 185 ? 1.101 20.976 128.709 1.00 15.38 185 ALA A O 1
ATOM 1442 N N . ASN A 1 186 ? -0.752 19.738 128.458 1.00 14.67 186 ASN A N 1
ATOM 1443 C CA . ASN A 1 186 ? -0.186 18.732 127.552 1.00 14.67 186 ASN A CA 1
ATOM 1444 C C . ASN A 1 186 ? -0.275 19.115 126.068 1.00 14.67 186 ASN A C 1
ATOM 1445 O O . ASN A 1 186 ? 0.261 18.410 125.226 1.00 14.67 186 ASN A O 1
ATOM 1450 N N . PHE A 1 187 ? -0.917 20.222 125.711 1.00 13.19 187 PHE A N 1
ATOM 1451 C CA . PHE A 1 187 ? -1.186 20.594 124.323 1.00 13.19 187 PHE A CA 1
ATOM 1452 C C . PHE A 1 187 ? -0.846 22.065 124.040 1.00 13.19 187 PHE A C 1
ATOM 1453 O O . PHE A 1 187 ? -1.719 22.830 123.639 1.00 13.19 187 PHE A O 1
ATOM 1461 N N . PRO A 1 188 ? 0.403 22.511 124.246 1.00 12.73 188 PRO A N 1
ATOM 1462 C CA . PRO A 1 188 ? 0.826 23.843 123.854 1.00 12.73 188 PRO A CA 1
ATOM 1463 C C . PRO A 1 188 ? 0.915 23.956 122.332 1.00 12.73 188 PRO A C 1
ATOM 1464 O O . PRO A 1 188 ? 1.118 22.974 121.623 1.00 12.73 188 PRO A O 1
ATOM 1468 N N . LEU A 1 189 ? 0.822 25.172 121.816 1.00 13.26 189 LEU A N 1
ATOM 1469 C CA . LEU A 1 189 ? 1.096 25.450 120.417 1.00 13.26 189 LEU A CA 1
ATOM 1470 C C . LEU A 1 189 ? 2.601 25.297 120.146 1.00 13.26 189 LEU A C 1
ATOM 1471 O O . LEU A 1 189 ? 3.412 25.887 120.851 1.00 13.26 189 LEU A O 1
ATOM 1476 N N . ARG A 1 190 ? 3.003 24.495 119.161 1.00 12.91 190 ARG A N 1
ATOM 1477 C CA . ARG A 1 190 ? 4.401 24.100 118.933 1.00 12.91 190 ARG A CA 1
ATOM 1478 C C . ARG A 1 190 ? 5.088 25.003 117.919 1.00 12.91 190 ARG A C 1
ATOM 1479 O O . ARG A 1 190 ? 4.463 25.459 116.967 1.00 12.91 190 ARG A O 1
ATOM 1487 N N . LYS A 1 191 ? 6.392 25.222 118.073 1.00 14.65 191 LYS A N 1
ATOM 1488 C CA . LYS A 1 191 ? 7.228 25.905 117.084 1.00 14.65 191 LYS A CA 1
ATOM 1489 C C . LYS A 1 191 ? 7.828 24.900 116.121 1.00 14.65 191 LYS A C 1
ATOM 1490 O O . LYS A 1 191 ? 8.306 23.848 116.529 1.00 14.65 191 LYS A O 1
ATOM 1496 N N . ARG A 1 192 ? 7.885 25.256 114.844 1.00 12.97 192 ARG A N 1
ATOM 1497 C CA . ARG A 1 192 ? 8.616 24.538 113.795 1.00 12.97 192 ARG A CA 1
ATOM 1498 C C . ARG A 1 192 ? 10.124 24.739 113.953 1.00 12.97 192 ARG A C 1
ATOM 1499 O O . ARG A 1 192 ? 10.556 25.758 114.472 1.00 12.97 192 ARG A O 1
ATOM 1507 N N . ALA A 1 193 ? 10.949 23.813 113.493 1.00 14.05 193 ALA A N 1
ATOM 1508 C CA . ALA A 1 193 ? 12.394 24.002 113.449 1.00 14.05 193 ALA A CA 1
ATOM 1509 C C . ALA A 1 193 ? 12.837 24.924 112.296 1.00 14.05 193 ALA A C 1
ATOM 1510 O O . ALA A 1 193 ? 12.205 24.987 111.241 1.00 14.05 193 ALA A O 1
ATOM 1512 N N . LYS A 1 194 ? 13.961 25.614 112.480 1.00 14.82 194 LYS A N 1
ATOM 1513 C CA . LYS A 1 194 ? 14.666 26.400 111.457 1.00 14.82 194 LYS A CA 1
ATOM 1514 C C . LYS A 1 194 ? 15.099 25.520 110.269 1.00 14.82 194 LYS A C 1
ATOM 1515 O O . LYS A 1 194 ? 15.296 24.316 110.425 1.00 14.82 194 LYS A O 1
ATOM 1521 N N . ARG A 1 195 ? 15.276 26.118 109.085 1.00 14.30 195 ARG A N 1
ATOM 1522 C CA . ARG A 1 195 ? 15.814 25.449 107.880 1.00 14.30 195 ARG A CA 1
ATOM 1523 C C . ARG A 1 195 ? 17.133 24.729 108.164 1.00 14.30 195 ARG A C 1
ATOM 1524 O O . ARG A 1 195 ? 17.890 25.191 109.005 1.00 14.30 195 ARG A O 1
ATOM 1532 N N . HIS A 1 196 ? 17.472 23.676 107.432 1.00 12.70 196 HIS A N 1
ATOM 1533 C CA . HIS A 1 196 ? 18.804 23.063 107.490 1.00 12.70 196 HIS A CA 1
ATOM 1534 C C . HIS A 1 196 ? 19.884 23.996 106.937 1.00 12.70 196 HIS A C 1
ATOM 1535 O O . HIS A 1 196 ? 19.866 24.358 105.765 1.00 12.70 196 HIS A O 1
ATOM 1542 N N . ASP A 1 197 ? 20.862 24.332 107.763 1.00 12.36 197 ASP A N 1
ATOM 1543 C CA . ASP A 1 197 ? 22.095 25.001 107.381 1.00 12.36 197 ASP A CA 1
ATOM 1544 C C . ASP A 1 197 ? 23.282 24.433 108.161 1.00 12.36 197 ASP A C 1
ATOM 1545 O O . ASP A 1 197 ? 23.180 23.424 108.854 1.00 12.36 197 ASP A O 1
ATOM 1550 N N . TYR A 1 198 ? 24.424 25.090 108.053 1.00 11.46 198 TYR A N 1
ATOM 1551 C CA . TYR A 1 198 ? 25.666 24.720 108.714 1.00 11.46 198 TYR A CA 1
ATOM 1552 C C . TYR A 1 198 ? 25.535 24.497 110.219 1.00 11.46 198 TYR A C 1
ATOM 1553 O O . TYR A 1 198 ? 26.091 23.539 110.742 1.00 11.46 198 TYR A O 1
ATOM 1562 N N . PHE A 1 199 ? 24.810 25.355 110.918 1.00 12.49 199 PHE A N 1
ATOM 1563 C CA . PHE A 1 199 ? 24.595 25.248 112.347 1.00 12.49 199 PHE A CA 1
ATOM 1564 C C . PHE A 1 199 ? 23.390 24.384 112.675 1.00 12.49 199 PHE A C 1
ATOM 1565 O O . PHE A 1 199 ? 23.472 23.516 113.532 1.00 12.49 199 PHE A O 1
ATOM 1573 N N . THR A 1 200 ? 22.245 24.586 112.037 1.00 12.37 200 THR A N 1
ATOM 1574 C CA . THR A 1 200 ? 21.015 23.879 112.419 1.00 12.37 200 THR A CA 1
ATOM 1575 C C . THR A 1 200 ? 21.015 22.414 112.019 1.00 12.37 200 THR A C 1
ATOM 1576 O O . THR A 1 200 ? 20.222 21.652 112.559 1.00 12.37 200 THR A O 1
ATOM 1580 N N . SER A 1 201 ? 21.874 21.981 111.096 1.00 11.24 201 SER A N 1
ATOM 1581 C CA . SER A 1 201 ? 22.074 20.563 110.788 1.00 11.24 201 SER A CA 1
ATOM 1582 C C . SER A 1 201 ? 23.246 19.941 111.549 1.00 11.24 201 SER A C 1
ATOM 1583 O O . SER A 1 201 ? 23.601 18.791 111.297 1.00 11.24 201 SER A O 1
ATOM 1586 N N . ALA A 1 202 ? 23.864 20.669 112.480 1.00 11.25 202 ALA A N 1
ATOM 1587 C CA . ALA A 1 202 ? 24.839 20.095 113.386 1.00 11.25 202 ALA A CA 1
ATOM 1588 C C . ALA A 1 202 ? 24.172 19.094 114.342 1.00 11.25 202 ALA A C 1
ATOM 1589 O O . ALA A 1 202 ? 22.956 19.095 114.506 1.00 11.25 202 ALA A O 1
ATOM 1591 N N . LEU A 1 203 ? 24.969 18.256 114.994 1.00 11.46 203 LEU A N 1
ATOM 1592 C CA . LEU A 1 203 ? 24.512 17.229 115.927 1.00 11.46 203 LEU A CA 1
ATOM 1593 C C . LEU A 1 203 ? 25.221 17.356 117.281 1.00 11.46 203 LEU A C 1
ATOM 1594 O O . LEU A 1 203 ? 26.342 17.853 117.321 1.00 11.46 203 LEU A O 1
ATOM 1599 N N . PRO A 1 204 ? 24.637 16.905 118.402 1.00 12.28 204 PRO A N 1
ATOM 1600 C CA . PRO A 1 204 ? 25.276 17.031 119.706 1.00 12.28 204 PRO A CA 1
ATOM 1601 C C . PRO A 1 204 ? 26.598 16.284 119.862 1.00 12.28 204 PRO A C 1
ATOM 1602 O O . PRO A 1 204 ? 27.386 16.630 120.733 1.00 12.28 204 PRO A O 1
ATOM 1606 N N . TRP A 1 205 ? 26.847 15.253 119.062 1.00 13.00 205 TRP A N 1
ATOM 1607 C CA . TRP A 1 205 ? 27.978 14.333 119.206 1.00 13.00 205 TRP A CA 1
ATOM 1608 C C . TRP A 1 205 ? 28.427 13.790 117.850 1.00 13.00 205 TRP A C 1
ATOM 1609 O O . TRP A 1 205 ? 27.668 13.858 116.884 1.00 13.00 205 TRP A O 1
ATOM 1620 N N . PRO A 1 206 ? 29.648 13.242 117.734 1.00 13.15 206 PRO A N 1
ATOM 1621 C CA . PRO A 1 206 ? 30.126 12.713 116.467 1.00 13.15 206 PRO A CA 1
ATOM 1622 C C . PRO A 1 206 ? 29.453 11.394 116.069 1.00 13.15 206 PRO A C 1
ATOM 1623 O O . PRO A 1 206 ? 29.527 11.010 114.908 1.00 13.15 206 PRO A O 1
ATOM 1627 N N . GLN A 1 207 ? 28.794 10.693 116.994 1.00 14.28 207 GLN A N 1
ATOM 1628 C CA . GLN A 1 207 ? 27.994 9.497 116.741 1.00 14.28 207 GLN A CA 1
ATOM 1629 C C . GLN A 1 207 ? 26.905 9.343 117.808 1.00 14.28 207 GLN A C 1
ATOM 1630 O O . GLN A 1 207 ? 27.043 9.860 118.909 1.00 14.28 207 GLN A O 1
ATOM 1636 N N . LYS A 1 208 ? 25.854 8.582 117.510 1.00 13.86 208 LYS A N 1
ATOM 1637 C CA . LYS A 1 208 ? 24.637 8.452 118.327 1.00 13.86 208 LYS A CA 1
ATOM 1638 C C . LYS A 1 208 ? 24.868 7.856 119.721 1.00 13.86 208 LYS A C 1
ATOM 1639 O O . LYS A 1 208 ? 24.273 8.311 120.691 1.00 13.86 208 LYS A O 1
ATOM 1645 N N . GLY A 1 209 ? 25.699 6.826 119.822 1.00 17.75 209 GLY A N 1
ATOM 1646 C CA . GLY A 1 209 ? 26.040 6.176 121.085 1.00 17.75 209 GLY A CA 1
ATOM 1647 C C . GLY A 1 209 ? 27.085 6.938 121.903 1.00 17.75 209 GLY A C 1
ATOM 1648 O O . GLY A 1 209 ? 27.346 8.117 121.688 1.00 17.75 209 GLY A O 1
ATOM 1649 N N . GLU A 1 210 ? 27.747 6.242 122.822 1.00 22.52 210 GLU A N 1
ATOM 1650 C CA . GLU A 1 210 ? 28.807 6.794 123.684 1.00 22.52 210 GLU A CA 1
ATOM 1651 C C . GLU A 1 210 ? 30.080 7.172 122.912 1.00 22.52 210 GLU A C 1
ATOM 1652 O O . GLU A 1 210 ? 30.901 7.947 123.398 1.00 22.52 210 GLU A O 1
ATOM 1658 N N . GLY A 1 211 ? 30.256 6.595 121.723 1.00 21.53 211 GLY A N 1
ATOM 1659 C CA . GLY A 1 211 ? 31.516 6.569 120.991 1.00 21.53 211 GLY A CA 1
ATOM 1660 C C . GLY A 1 211 ? 32.332 5.340 121.373 1.00 21.53 211 GLY A C 1
ATOM 1661 O O . GLY A 1 211 ? 32.462 4.994 122.545 1.00 21.53 211 GLY A O 1
ATOM 1662 N N . VAL A 1 212 ? 32.843 4.632 120.369 1.00 20.14 212 VAL A N 1
ATOM 1663 C CA . VAL A 1 212 ? 33.573 3.379 120.576 1.00 20.14 212 VAL A CA 1
ATOM 1664 C C . VAL A 1 212 ? 35.007 3.683 120.982 1.00 20.14 212 VAL A C 1
ATOM 1665 O O . VAL A 1 212 ? 35.765 4.268 120.213 1.00 20.14 212 VAL A O 1
ATOM 1669 N N . GLU A 1 213 ? 35.397 3.273 122.183 1.00 24.41 213 GLU A N 1
ATOM 1670 C CA . GLU A 1 213 ? 36.765 3.408 122.676 1.00 24.41 213 GLU A CA 1
ATOM 1671 C C . GLU A 1 213 ? 37.381 2.039 122.899 1.00 24.41 213 GLU A C 1
ATOM 1672 O O . GLU A 1 213 ? 36.902 1.261 123.720 1.00 24.41 213 GLU A O 1
ATOM 1678 N N . ILE A 1 214 ? 38.468 1.754 122.197 1.00 30.00 214 ILE A N 1
ATOM 1679 C CA . ILE A 1 214 ? 39.252 0.541 122.391 1.00 30.00 214 ILE A CA 1
ATOM 1680 C C . ILE A 1 214 ? 39.989 0.646 123.730 1.00 30.00 214 ILE A C 1
ATOM 1681 O O . ILE A 1 214 ? 40.759 1.578 123.939 1.00 30.00 214 ILE A O 1
ATOM 1686 N N . GLY A 1 215 ? 39.753 -0.281 124.658 1.00 30.00 215 GLY A N 1
ATOM 1687 C CA . GLY A 1 215 ? 40.317 -0.207 126.011 1.00 30.00 215 GLY A CA 1
ATOM 1688 C C . GLY A 1 215 ? 41.837 -0.359 126.062 1.00 30.00 215 GLY A C 1
ATOM 1689 O O . GLY A 1 215 ? 42.406 -1.123 125.287 1.00 30.00 215 GLY A O 1
ATOM 1690 N N . LEU A 1 216 ? 42.488 0.354 126.984 1.00 30.00 216 LEU A N 1
ATOM 1691 C CA . LEU A 1 216 ? 43.944 0.314 127.195 1.00 30.00 216 LEU A CA 1
ATOM 1692 C C . LEU A 1 216 ? 44.357 -0.148 128.605 1.00 30.00 216 LEU A C 1
ATOM 1693 O O . LEU A 1 216 ? 45.509 -0.499 128.806 1.00 30.00 216 LEU A O 1
ATOM 1698 N N . GLY A 1 217 ? 43.449 -0.170 129.580 1.00 30.00 217 GLY A N 1
ATOM 1699 C CA . GLY A 1 217 ? 43.768 -0.388 130.997 1.00 30.00 217 GLY A CA 1
ATOM 1700 C C . GLY A 1 217 ? 44.467 0.814 131.647 1.00 30.00 217 GLY A C 1
ATOM 1701 O O . GLY A 1 217 ? 44.671 1.839 131.005 1.00 30.00 217 GLY A O 1
ATOM 1702 N N . VAL A 1 218 ? 44.841 0.699 132.923 1.00 30.00 218 VAL A N 1
ATOM 1703 C CA . VAL A 1 218 ? 45.665 1.701 133.633 1.00 30.00 218 VAL A CA 1
ATOM 1704 C C . VAL A 1 218 ? 46.541 1.038 134.715 1.00 30.00 218 VAL A C 1
ATOM 1705 O O . VAL A 1 218 ? 46.074 0.090 135.352 1.00 30.00 218 VAL A O 1
ATOM 1709 N N . PRO A 1 219 ? 47.789 1.495 134.962 1.00 30.00 219 PRO A N 1
ATOM 1710 C CA . PRO A 1 219 ? 48.624 0.971 136.037 1.00 30.00 219 PRO A CA 1
ATOM 1711 C C . PRO A 1 219 ? 47.962 1.039 137.420 1.00 30.00 219 PRO A C 1
ATOM 1712 O O . PRO A 1 219 ? 47.165 1.946 137.683 1.00 30.00 219 PRO A O 1
ATOM 1716 N N . PRO A 1 220 ? 48.310 0.116 138.330 1.00 30.00 220 PRO A N 1
ATOM 1717 C CA . PRO A 1 220 ? 47.889 0.168 139.726 1.00 30.00 220 PRO A CA 1
ATOM 1718 C C . PRO A 1 220 ? 48.450 1.393 140.461 1.00 30.00 220 PRO A C 1
ATOM 1719 O O . PRO A 1 220 ? 49.378 2.052 139.994 1.00 30.00 220 PRO A O 1
ATOM 1723 N N . SER A 1 221 ? 47.918 1.682 141.642 1.00 30.00 221 SER A N 1
ATOM 1724 C CA . SER A 1 221 ? 48.447 2.713 142.532 1.00 30.00 221 SER A CA 1
ATOM 1725 C C . SER A 1 221 ? 49.743 2.234 143.196 1.00 30.00 221 SER A C 1
ATOM 1726 O O . SER A 1 221 ? 49.789 1.190 143.848 1.00 30.00 221 SER A O 1
ATOM 1729 N N . GLU A 1 310 ? 48.516 -1.825 143.954 1.00 30.00 310 GLU A N 1
ATOM 1730 C CA . GLU A 1 310 ? 47.127 -2.323 143.841 1.00 30.00 310 GLU A CA 1
ATOM 1731 C C . GLU A 1 310 ? 46.140 -1.337 143.176 1.00 30.00 310 GLU A C 1
ATOM 1732 O O . GLU A 1 310 ? 46.394 -0.139 143.088 1.00 30.00 310 GLU A O 1
ATOM 1738 N N . GLY A 1 311 ? 44.993 -1.838 142.701 1.00 30.00 311 GLY A N 1
ATOM 1739 C CA . GLY A 1 311 ? 43.881 -1.017 142.198 1.00 30.00 311 GLY A CA 1
ATOM 1740 C C . GLY A 1 311 ? 44.037 -0.460 140.779 1.00 30.00 311 GLY A C 1
ATOM 1741 O O . GLY A 1 311 ? 43.542 0.629 140.497 1.00 30.00 311 GLY A O 1
ATOM 1742 N N . GLY A 1 312 ? 44.727 -1.180 139.892 1.00 30.00 312 GLY A N 1
ATOM 1743 C CA . GLY A 1 312 ? 44.807 -0.889 138.453 1.00 30.00 312 GLY A CA 1
ATOM 1744 C C . GLY A 1 312 ? 43.614 -1.430 137.655 1.00 30.00 312 GLY A C 1
ATOM 1745 O O . GLY A 1 312 ? 42.695 -2.026 138.218 1.00 30.00 312 GLY A O 1
ATOM 1746 N N . GLU A 1 313 ? 43.629 -1.263 136.333 1.00 30.00 313 GLU A N 1
ATOM 1747 C CA . GLU A 1 313 ? 42.669 -1.902 135.413 1.00 30.00 313 GLU A CA 1
ATOM 1748 C C . GLU A 1 313 ? 43.415 -2.755 134.385 1.00 30.00 313 GLU A C 1
ATOM 1749 O O . GLU A 1 313 ? 44.277 -2.236 133.676 1.00 30.00 313 GLU A O 1
ATOM 1755 N N . VAL A 1 314 ? 43.068 -4.042 134.284 1.00 30.00 314 VAL A N 1
ATOM 1756 C CA . VAL A 1 314 ? 43.738 -5.008 133.399 1.00 30.00 314 VAL A CA 1
ATOM 1757 C C . VAL A 1 314 ? 42.900 -5.183 132.143 1.00 30.00 314 VAL A C 1
ATOM 1758 O O . VAL A 1 314 ? 41.716 -5.506 132.216 1.00 30.00 314 VAL A O 1
ATOM 1762 N N . VAL A 1 315 ? 43.523 -4.991 130.987 1.00 30.00 315 VAL A N 1
ATOM 1763 C CA . VAL A 1 315 ? 42.923 -5.210 129.666 1.00 30.00 315 VAL A CA 1
ATOM 1764 C C . VAL A 1 315 ? 43.814 -6.147 128.848 1.00 30.00 315 VAL A C 1
ATOM 1765 O O . VAL A 1 315 ? 45.041 -6.049 128.865 1.00 30.00 315 VAL A O 1
ATOM 1769 N N . ASP A 1 316 ? 43.174 -7.088 128.165 1.00 30.00 316 ASP A N 1
ATOM 1770 C CA . ASP A 1 316 ? 43.806 -8.125 127.346 1.00 30.00 316 ASP A CA 1
ATOM 1771 C C . ASP A 1 316 ? 44.457 -7.553 126.065 1.00 30.00 316 ASP A C 1
ATOM 1772 O O . ASP A 1 316 ? 44.237 -6.400 125.695 1.00 30.00 316 ASP A O 1
ATOM 1777 N N . ASN A 1 317 ? 45.259 -8.352 125.361 1.00 30.00 317 ASN A N 1
ATOM 1778 C CA . ASN A 1 317 ? 45.783 -7.971 124.052 1.00 30.00 317 ASN A CA 1
ATOM 1779 C C . ASN A 1 317 ? 44.656 -7.818 123.023 1.00 30.00 317 ASN A C 1
ATOM 1780 O O . ASN A 1 317 ? 43.706 -8.597 123.001 1.00 30.00 317 ASN A O 1
ATOM 1785 N N . LEU A 1 318 ? 44.775 -6.823 122.144 1.00 30.00 318 LEU A N 1
ATOM 1786 C CA . LEU A 1 318 ? 43.799 -6.561 121.094 1.00 30.00 318 LEU A CA 1
ATOM 1787 C C . LEU A 1 318 ? 43.933 -7.569 119.960 1.00 30.00 318 LEU A C 1
ATOM 1788 O O . LEU A 1 318 ? 44.958 -7.632 119.304 1.00 30.00 318 LEU A O 1
ATOM 1793 N N . THR A 1 319 ? 42.890 -8.344 119.708 1.00 18.63 319 THR A N 1
ATOM 1794 C CA . THR A 1 319 ? 42.782 -9.138 118.481 1.00 18.63 319 THR A CA 1
ATOM 1795 C C . THR A 1 319 ? 42.384 -8.229 117.321 1.00 18.63 319 THR A C 1
ATOM 1796 O O . THR A 1 319 ? 41.643 -7.263 117.510 1.00 18.63 319 THR A O 1
ATOM 1800 N N . ILE A 1 320 ? 42.793 -8.551 116.094 1.00 18.06 320 ILE A N 1
ATOM 1801 C CA . ILE A 1 320 ? 42.323 -7.810 114.920 1.00 18.06 320 ILE A CA 1
ATOM 1802 C C . ILE A 1 320 ? 40.807 -7.944 114.800 1.00 18.06 320 ILE A C 1
ATOM 1803 O O . ILE A 1 320 ? 40.153 -6.963 114.473 1.00 18.06 320 ILE A O 1
ATOM 1808 N N . ASN A 1 321 ? 40.213 -9.085 115.162 1.00 18.45 321 ASN A N 1
ATOM 1809 C CA . ASN A 1 321 ? 38.757 -9.234 115.156 1.00 18.45 321 ASN A CA 1
ATOM 1810 C C . ASN A 1 321 ? 38.047 -8.264 116.103 1.00 18.45 321 ASN A C 1
ATOM 1811 O O . ASN A 1 321 ? 37.043 -7.675 115.721 1.00 18.45 321 ASN A O 1
ATOM 1816 N N . SER A 1 322 ? 38.585 -8.020 117.295 1.00 17.30 322 SER A N 1
ATOM 1817 C CA . SER A 1 322 ? 38.059 -6.995 118.201 1.00 17.30 322 SER A CA 1
ATOM 1818 C C . SER A 1 322 ? 38.157 -5.608 117.582 1.00 17.30 322 SER A C 1
ATOM 1819 O O . SER A 1 322 ? 37.217 -4.825 117.644 1.00 17.30 322 SER A O 1
ATOM 1822 N N . LEU A 1 323 ? 39.286 -5.310 116.947 1.00 16.92 323 LEU A N 1
ATOM 1823 C CA . LEU A 1 323 ? 39.570 -4.008 116.371 1.00 16.92 323 LEU A CA 1
ATOM 1824 C C . LEU A 1 323 ? 38.657 -3.679 115.183 1.00 16.92 323 LEU A C 1
ATOM 1825 O O . LEU A 1 323 ? 38.058 -2.608 115.143 1.00 16.92 323 LEU A O 1
ATOM 1830 N N . ARG A 1 324 ? 38.459 -4.609 114.242 1.00 16.72 324 ARG A N 1
ATOM 1831 C CA . ARG A 1 324 ? 37.500 -4.414 113.145 1.00 16.72 324 ARG A CA 1
ATOM 1832 C C . ARG A 1 324 ? 36.058 -4.351 113.631 1.00 16.72 324 ARG A C 1
ATOM 1833 O O . ARG A 1 324 ? 35.283 -3.559 113.113 1.00 16.72 324 ARG A O 1
ATOM 1841 N N . GLN A 1 325 ? 35.695 -5.092 114.673 1.00 15.61 325 GLN A N 1
ATOM 1842 C CA . GLN A 1 325 ? 34.369 -4.960 115.275 1.00 15.61 325 GLN A CA 1
ATOM 1843 C C . GLN A 1 325 ? 34.160 -3.563 115.874 1.00 15.61 325 GLN A C 1
ATOM 1844 O O . GLN A 1 325 ? 33.112 -2.965 115.672 1.00 15.61 325 GLN A O 1
ATOM 1850 N N . ALA A 1 326 ? 35.163 -2.986 116.529 1.00 14.44 326 ALA A N 1
ATOM 1851 C CA . ALA A 1 326 ? 35.090 -1.615 117.017 1.00 14.44 326 ALA A CA 1
ATOM 1852 C C . ALA A 1 326 ? 34.887 -0.606 115.882 1.00 14.44 326 ALA A C 1
ATOM 1853 O O . ALA A 1 326 ? 34.025 0.258 115.990 1.00 14.44 326 ALA A O 1
ATOM 1855 N N . PHE A 1 327 ? 35.605 -0.737 114.764 1.00 13.37 327 PHE A N 1
ATOM 1856 C CA . PHE A 1 327 ? 35.387 0.101 113.582 1.00 13.37 327 PHE A CA 1
ATOM 1857 C C . PHE A 1 327 ? 33.975 -0.023 113.009 1.00 13.37 327 PHE A C 1
ATOM 1858 O O . PHE A 1 327 ? 33.308 0.988 112.799 1.00 13.37 327 PHE A O 1
ATOM 1866 N N . GLN A 1 328 ? 33.471 -1.232 112.780 1.00 13.23 328 GLN A N 1
ATOM 1867 C CA . GLN A 1 328 ? 32.123 -1.398 112.238 1.00 13.23 328 GLN A CA 1
ATOM 1868 C C . GLN A 1 328 ? 31.022 -0.968 113.209 1.00 13.23 328 GLN A C 1
ATOM 1869 O O . GLN A 1 328 ? 30.018 -0.423 112.766 1.00 13.23 328 GLN A O 1
ATOM 1875 N N . LEU A 1 329 ? 31.201 -1.122 114.521 1.00 13.36 329 LEU A N 1
ATOM 1876 C CA . LEU A 1 329 ? 30.294 -0.535 115.499 1.00 13.36 329 LEU A CA 1
ATOM 1877 C C . LEU A 1 329 ? 30.276 0.990 115.403 1.00 13.36 329 LEU A C 1
ATOM 1878 O O . LEU A 1 329 ? 29.208 1.588 115.382 1.00 13.36 329 LEU A O 1
ATOM 1883 N N . GLN A 1 330 ? 31.428 1.640 115.269 1.00 13.25 330 GLN A N 1
ATOM 1884 C CA . GLN A 1 330 ? 31.479 3.088 115.112 1.00 13.25 330 GLN A CA 1
ATOM 1885 C C . GLN A 1 330 ? 30.757 3.519 113.830 1.00 13.25 330 GLN A C 1
ATOM 1886 O O . GLN A 1 330 ? 29.951 4.440 113.871 1.00 13.25 330 GLN A O 1
ATOM 1892 N N . ARG A 1 331 ? 30.941 2.819 112.704 1.00 12.01 331 ARG A N 1
ATOM 1893 C CA . ARG A 1 331 ? 30.205 3.082 111.456 1.00 12.01 331 ARG A CA 1
ATOM 1894 C C . ARG A 1 331 ? 28.698 2.985 111.650 1.00 12.01 331 ARG A C 1
ATOM 1895 O O . ARG A 1 331 ? 27.972 3.827 111.142 1.00 12.01 331 ARG A O 1
ATOM 1903 N N . LEU A 1 332 ? 28.224 2.017 112.422 1.00 11.57 332 LEU A N 1
ATOM 1904 C CA . LEU A 1 332 ? 26.809 1.853 112.735 1.00 11.57 332 LEU A CA 1
ATOM 1905 C C . LEU A 1 332 ? 26.272 3.053 113.532 1.00 11.57 332 LEU A C 1
ATOM 1906 O O . LEU A 1 332 ? 25.241 3.619 113.193 1.00 11.57 332 LEU A O 1
ATOM 1911 N N . LEU A 1 333 ? 26.991 3.510 114.554 1.00 12.22 333 LEU A N 1
ATOM 1912 C CA . LEU A 1 333 ? 26.557 4.631 115.388 1.00 12.22 333 LEU A CA 1
ATOM 1913 C C . LEU A 1 333 ? 26.633 5.973 114.653 1.00 12.22 333 LEU A C 1
ATOM 1914 O O . LEU A 1 333 ? 25.875 6.896 114.945 1.00 12.22 333 LEU A O 1
ATOM 1919 N N . GLU A 1 334 ? 27.558 6.111 113.712 1.00 12.38 334 GLU A N 1
ATOM 1920 C CA . GLU A 1 334 ? 27.643 7.268 112.831 1.00 12.38 334 GLU A CA 1
ATOM 1921 C C . GLU A 1 334 ? 26.491 7.286 111.828 1.00 12.38 334 GLU A C 1
ATOM 1922 O O . GLU A 1 334 ? 25.845 8.313 111.681 1.00 12.38 334 GLU A O 1
ATOM 1928 N N . ARG A 1 335 ? 26.143 6.149 111.221 1.00 11.77 335 ARG A N 1
ATOM 1929 C CA . ARG A 1 335 ? 24.945 6.006 110.380 1.00 11.77 335 ARG A CA 1
ATOM 1930 C C . ARG A 1 335 ? 23.674 6.360 111.148 1.00 11.77 335 ARG A C 1
ATOM 1931 O O . ARG A 1 335 ? 22.838 7.066 110.606 1.00 11.77 335 ARG A O 1
ATOM 1939 N N . ASP A 1 336 ? 23.544 5.964 112.410 1.00 11.52 336 ASP A N 1
ATOM 1940 C CA . ASP A 1 336 ? 22.422 6.352 113.270 1.00 11.52 336 ASP A CA 1
ATOM 1941 C C . ASP A 1 336 ? 22.353 7.850 113.545 1.00 11.52 336 ASP A C 1
ATOM 1942 O O . ASP A 1 336 ? 21.277 8.426 113.556 1.00 11.52 336 ASP A O 1
ATOM 1947 N N . ALA A 1 337 ? 23.483 8.506 113.790 1.00 11.81 337 ALA A N 1
ATOM 1948 C CA . ALA A 1 337 ? 23.509 9.948 114.004 1.00 11.81 337 ALA A CA 1
ATOM 1949 C C . ALA A 1 337 ? 23.120 10.704 112.742 1.00 11.81 337 ALA A C 1
ATOM 1950 O O . ALA A 1 337 ? 22.199 11.512 112.748 1.00 11.81 337 ALA A O 1
ATOM 1952 N N . ARG A 1 338 ? 23.803 10.408 111.642 1.00 11.25 338 ARG A N 1
ATOM 1953 C CA . ARG A 1 338 ? 23.582 11.033 110.346 1.00 11.25 338 ARG A CA 1
ATOM 1954 C C . ARG A 1 338 ? 22.177 10.758 109.820 1.00 11.25 338 ARG A C 1
ATOM 1955 O O . ARG A 1 338 ? 21.482 11.676 109.423 1.00 11.25 338 ARG A O 1
ATOM 1963 N N . GLY A 1 339 ? 21.728 9.514 109.841 1.00 11.03 339 GLY A N 1
ATOM 1964 C CA . GLY A 1 339 ? 20.479 9.080 109.216 1.00 11.03 339 GLY A CA 1
ATOM 1965 C C . GLY A 1 339 ? 19.214 9.306 110.035 1.00 11.03 339 GLY A C 1
ATOM 1966 O O . GLY A 1 339 ? 18.146 9.387 109.446 1.00 11.03 339 GLY A O 1
ATOM 1967 N N . GLY A 1 340 ? 19.307 9.426 111.357 1.00 9.67 340 GLY A N 1
ATOM 1968 C CA . GLY A 1 340 ? 18.150 9.409 112.249 1.00 9.67 340 GLY A CA 1
ATOM 1969 C C . GLY A 1 340 ? 17.878 8.031 112.856 1.00 9.67 340 GLY A C 1
ATOM 1970 O O . GLY A 1 340 ? 18.451 7.028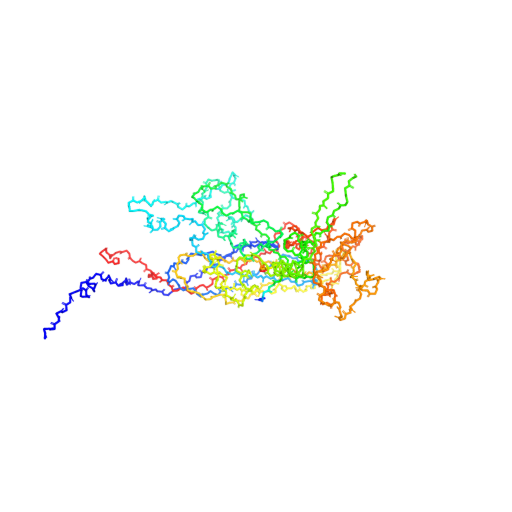 112.440 1.00 9.67 340 GLY A O 1
ATOM 1971 N N . THR A 1 341 ? 17.013 7.987 113.865 1.00 9.83 341 THR A N 1
ATOM 1972 C CA . THR A 1 341 ? 16.749 6.806 114.695 1.00 9.83 341 THR A CA 1
ATOM 1973 C C . THR A 1 341 ? 15.273 6.504 114.933 1.00 9.83 341 THR A C 1
ATOM 1974 O O . THR A 1 341 ? 14.984 5.519 115.608 1.00 9.83 341 THR A O 1
ATOM 1978 N N . ARG A 1 342 ? 14.319 7.239 114.349 1.00 9.08 342 ARG A N 1
ATOM 1979 C CA . ARG A 1 342 ? 12.947 6.721 114.216 1.00 9.08 342 ARG A CA 1
ATOM 1980 C C . ARG A 1 342 ? 12.988 5.430 113.413 1.00 9.08 342 ARG A C 1
ATOM 1981 O O . ARG A 1 342 ? 13.830 5.300 112.534 1.00 9.08 342 ARG A O 1
ATOM 1989 N N . TYR A 1 343 ? 12.090 4.482 113.639 1.00 8.81 343 TYR A N 1
ATOM 1990 C CA . TYR A 1 343 ? 12.197 3.171 112.987 1.00 8.81 343 TYR A CA 1
ATOM 1991 C C . TYR A 1 343 ? 12.171 3.254 111.457 1.00 8.81 343 TYR A C 1
ATOM 1992 O O . TYR A 1 343 ? 12.953 2.598 110.780 1.00 8.81 343 TYR A O 1
ATOM 2001 N N . ILE A 1 344 ? 11.381 4.165 110.891 1.00 8.86 344 ILE A N 1
ATOM 2002 C CA . ILE 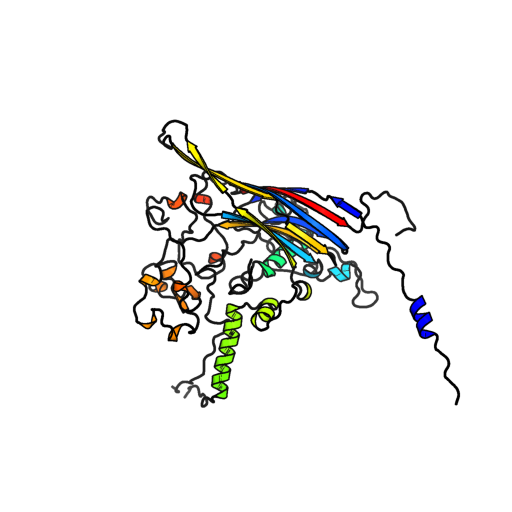A 1 344 ? 11.398 4.452 109.453 1.00 8.86 344 ILE A CA 1
ATOM 2003 C C . ILE A 1 344 ? 12.734 5.038 108.960 1.00 8.86 344 ILE A C 1
ATOM 2004 O O . ILE A 1 344 ? 13.207 4.670 107.895 1.00 8.86 344 ILE A O 1
ATOM 2009 N N . GLU A 1 345 ? 13.392 5.898 109.732 1.00 9.02 345 GLU A N 1
ATOM 2010 C CA . GLU A 1 345 ? 14.708 6.449 109.397 1.00 9.02 345 GLU A CA 1
ATOM 2011 C C . GLU A 1 345 ? 15.779 5.358 109.434 1.00 9.02 345 GLU A C 1
ATOM 2012 O O . GLU A 1 345 ? 16.636 5.312 108.557 1.00 9.02 345 GLU A O 1
ATOM 2018 N N . ILE A 1 346 ? 15.715 4.434 110.397 1.00 8.83 346 ILE A N 1
ATOM 2019 C CA . ILE A 1 346 ? 16.623 3.289 110.475 1.00 8.83 346 ILE A CA 1
ATOM 2020 C C . ILE A 1 346 ? 16.485 2.454 109.219 1.00 8.83 346 ILE A C 1
ATOM 2021 O O . ILE A 1 346 ? 17.472 2.193 108.553 1.00 8.83 346 ILE A O 1
ATOM 2026 N N . ILE A 1 347 ? 15.265 2.091 108.844 1.00 8.85 347 ILE A N 1
ATOM 2027 C CA . ILE A 1 347 ? 15.026 1.275 107.665 1.00 8.85 347 ILE A CA 1
ATOM 2028 C C . ILE A 1 347 ? 15.572 1.969 106.419 1.00 8.85 347 ILE A C 1
ATOM 2029 O O . ILE A 1 347 ? 16.345 1.366 105.690 1.00 8.85 347 ILE A O 1
ATOM 2034 N N . ARG A 1 348 ? 15.261 3.250 106.218 1.00 9.34 348 ARG A N 1
ATOM 2035 C CA . ARG A 1 348 ? 15.725 4.016 105.060 1.00 9.34 348 ARG A CA 1
ATOM 2036 C C . ARG A 1 348 ? 17.234 4.269 105.028 1.00 9.34 348 ARG A C 1
ATOM 2037 O O . ARG A 1 348 ? 17.779 4.487 103.956 1.00 9.34 348 ARG A O 1
ATOM 2045 N N . SER A 1 349 ? 17.920 4.310 106.168 1.00 9.30 349 SER A N 1
ATOM 2046 C CA . SER A 1 349 ? 19.355 4.601 106.245 1.00 9.30 349 SER A CA 1
ATOM 2047 C C . SER A 1 349 ? 20.204 3.339 106.235 1.00 9.30 349 SER A C 1
ATOM 2048 O O . SER A 1 349 ? 21.224 3.301 105.559 1.00 9.30 349 SER A O 1
ATOM 2051 N N . HIS A 1 350 ? 19.803 2.292 106.942 1.00 9.52 350 HIS A N 1
ATOM 2052 C CA . HIS A 1 350 ? 20.550 1.036 106.999 1.00 9.52 350 HIS A CA 1
ATOM 2053 C C . HIS A 1 350 ? 20.218 0.073 105.863 1.00 9.52 350 HIS A C 1
ATOM 2054 O O . HIS A 1 350 ? 21.039 -0.777 105.543 1.00 9.52 350 HIS A O 1
ATOM 2061 N N . PHE A 1 351 ? 19.078 0.226 105.202 1.00 8.66 351 PHE A N 1
ATOM 2062 C CA . PHE A 1 351 ? 18.643 -0.581 104.066 1.00 8.66 351 PHE A CA 1
ATOM 2063 C C . PHE A 1 351 ? 18.114 0.323 102.949 1.00 8.66 351 PHE A C 1
ATOM 2064 O O . PHE A 1 351 ? 17.871 1.503 103.140 1.00 8.66 351 PHE A O 1
ATOM 2072 N N . GLY A 1 352 ? 17.943 -0.194 101.743 1.00 9.88 352 GLY A N 1
ATOM 2073 C CA . GLY A 1 352 ? 17.480 0.605 100.606 1.00 9.88 352 GLY A CA 1
ATOM 2074 C C . GLY A 1 352 ? 15.991 0.951 100.598 1.00 9.88 352 GLY A C 1
ATOM 2075 O O . GLY A 1 352 ? 15.481 1.426 99.594 1.00 9.88 352 GLY A O 1
ATOM 2076 N N . VAL A 1 353 ? 15.259 0.656 101.667 1.00 10.05 353 VAL A N 1
ATOM 2077 C CA . VAL A 1 353 ? 13.809 0.466 101.652 1.00 10.05 353 VAL A CA 1
ATOM 2078 C C . VAL A 1 353 ? 13.064 1.739 102.030 1.00 10.05 353 VAL A C 1
ATOM 2079 O O . VAL A 1 353 ? 13.309 2.326 103.077 1.00 10.05 353 VAL A O 1
ATOM 2083 N N . ILE A 1 354 ? 12.099 2.140 101.206 1.00 11.60 354 ILE A N 1
ATOM 2084 C CA . ILE A 1 354 ? 11.152 3.218 101.497 1.00 11.60 354 ILE A CA 1
ATOM 2085 C C . ILE A 1 354 ? 9.863 2.591 102.037 1.00 11.60 354 ILE A C 1
ATOM 2086 O O . ILE A 1 354 ? 8.999 2.172 101.272 1.00 11.60 354 ILE A O 1
ATOM 2091 N N . SER A 1 355 ? 9.729 2.454 103.355 1.00 12.78 355 SER A N 1
ATOM 2092 C CA . SER A 1 355 ? 8.487 1.964 103.962 1.00 12.78 355 SER A CA 1
ATOM 2093 C C . SER A 1 355 ? 7.382 3.010 103.819 1.00 12.78 355 SER A C 1
ATOM 2094 O O . SER A 1 355 ? 7.641 4.182 104.085 1.00 12.78 355 SER A O 1
ATOM 2097 N N . PRO A 1 356 ? 6.138 2.638 103.496 1.00 13.00 356 PRO A N 1
ATOM 2098 C CA . PRO A 1 356 ? 4.990 3.512 103.703 1.00 13.00 356 PRO A CA 1
ATOM 2099 C C . PRO A 1 356 ? 4.875 3.952 105.167 1.00 13.00 356 PRO A C 1
ATOM 2100 O O . PRO A 1 356 ? 5.149 3.161 106.066 1.00 13.00 356 PRO A O 1
ATOM 2104 N N . ASP A 1 357 ? 4.431 5.178 105.432 1.00 11.87 357 ASP A N 1
ATOM 2105 C CA . ASP A 1 357 ? 4.193 5.661 106.799 1.00 11.87 357 ASP A CA 1
ATOM 2106 C C . ASP A 1 357 ? 3.028 4.948 107.485 1.00 11.87 357 ASP A C 1
ATOM 2107 O O . ASP A 1 357 ? 3.077 4.651 108.677 1.00 11.87 357 ASP A O 1
ATOM 2112 N N . ALA A 1 358 ? 1.994 4.624 106.718 1.00 11.58 358 ALA A N 1
ATOM 2113 C CA . ALA A 1 358 ? 0.772 4.040 107.235 1.00 11.58 358 ALA A CA 1
ATOM 2114 C C . ALA A 1 358 ? 1.014 2.704 107.946 1.00 11.58 358 ALA A C 1
ATOM 2115 O O . ALA A 1 358 ? 0.473 2.475 109.021 1.00 11.58 358 ALA A O 1
ATOM 2117 N N . ARG A 1 359 ? 1.861 1.823 107.402 1.00 12.36 359 ARG A N 1
ATOM 2118 C CA . ARG A 1 359 ? 2.127 0.509 108.006 1.00 12.36 359 ARG A CA 1
ATOM 2119 C C . ARG A 1 359 ? 3.024 0.531 109.244 1.00 12.36 359 ARG A C 1
ATOM 2120 O O . ARG A 1 359 ? 3.082 -0.462 109.956 1.00 12.36 359 ARG A O 1
ATOM 2128 N N . VAL A 1 360 ? 3.710 1.634 109.536 1.00 11.59 360 VAL A N 1
ATOM 2129 C CA . VAL A 1 360 ? 4.557 1.812 110.737 1.00 11.59 360 VAL A CA 1
ATOM 2130 C C . VAL A 1 360 ? 3.928 2.713 111.796 1.00 11.59 360 VAL A C 1
ATOM 2131 O O . VAL A 1 360 ? 4.606 3.186 112.702 1.00 11.59 360 VAL A O 1
ATOM 2135 N N . GLN A 1 361 ? 2.619 2.937 111.709 1.00 10.74 361 GLN A N 1
ATOM 2136 C CA . GLN A 1 361 ? 1.839 3.738 112.650 1.00 10.74 361 GLN A CA 1
ATOM 2137 C C . GLN A 1 361 ? 2.287 5.205 112.735 1.00 10.74 361 GLN A C 1
ATOM 2138 O O . GLN A 1 361 ? 2.363 5.780 113.818 1.00 10.74 361 GLN A O 1
ATOM 2144 N N . ARG A 1 362 ? 2.533 5.827 111.581 1.00 9.84 362 ARG A N 1
ATOM 2145 C CA . ARG A 1 362 ? 2.799 7.263 111.434 1.00 9.84 362 ARG A CA 1
ATOM 2146 C C . ARG A 1 362 ? 1.668 7.956 110.684 1.00 9.84 362 ARG A C 1
ATOM 2147 O O . ARG A 1 362 ? 1.113 7.370 109.759 1.00 9.84 362 ARG A O 1
ATOM 2155 N N . PRO A 1 363 ? 1.307 9.195 111.036 1.00 9.25 363 PRO A N 1
ATOM 2156 C CA . PRO A 1 363 ? 0.304 9.918 110.268 1.00 9.25 363 PRO A CA 1
ATOM 2157 C C . PRO A 1 363 ? 0.834 10.235 108.867 1.00 9.25 363 PRO A C 1
ATOM 2158 O O . PRO A 1 363 ? 1.962 10.695 108.744 1.00 9.25 363 PRO A O 1
ATOM 2162 N N . GLU A 1 364 ? 0.074 9.979 107.807 1.00 9.95 364 GLU A N 1
ATOM 2163 C CA . GLU A 1 364 ? 0.559 10.169 106.443 1.00 9.95 364 GLU A CA 1
ATOM 2164 C C . GLU A 1 364 ? 0.624 11.643 106.057 1.00 9.95 364 GLU A C 1
ATOM 2165 O O . GLU A 1 364 ? -0.299 12.401 106.306 1.00 9.95 364 GLU A O 1
ATOM 2171 N N . TYR A 1 365 ? 1.711 12.053 105.418 1.00 8.87 365 TYR A N 1
ATOM 2172 C CA . TYR A 1 365 ? 1.892 13.397 104.897 1.00 8.87 365 TYR A CA 1
ATOM 2173 C C . TYR A 1 365 ? 1.259 13.491 103.507 1.00 8.87 365 TYR A C 1
ATOM 2174 O O . TYR A 1 365 ? 1.763 12.912 102.545 1.00 8.87 365 TYR A O 1
ATOM 2183 N N . LEU A 1 366 ? 0.106 14.154 103.402 1.00 8.98 366 LEU A N 1
ATOM 2184 C CA . LEU A 1 366 ? -0.738 14.123 102.208 1.00 8.98 366 LEU A CA 1
ATOM 2185 C C . LEU A 1 366 ? -0.259 15.058 101.105 1.00 8.98 366 LEU A C 1
ATOM 2186 O O . LEU A 1 366 ? -0.399 14.751 99.927 1.00 8.98 366 LEU A O 1
ATOM 2191 N N . GLY A 1 367 ? 0.302 16.200 101.466 1.00 10.02 367 GLY A N 1
ATOM 2192 C CA . GLY A 1 367 ? 0.818 17.163 100.515 1.00 10.02 367 GLY A CA 1
ATOM 2193 C C . GLY A 1 367 ? 1.185 18.475 101.167 1.00 10.02 367 GLY A C 1
ATOM 2194 O O . GLY A 1 367 ? 1.017 18.653 102.370 1.00 10.02 367 GLY A O 1
ATOM 2195 N N . SER A 1 368 ? 1.686 19.416 100.390 1.00 11.96 368 SER A N 1
ATOM 2196 C CA . SER A 1 368 ? 2.023 20.745 100.874 1.00 11.96 368 SER A CA 1
ATOM 2197 C C . SER A 1 368 ? 1.978 21.790 99.778 1.00 11.96 368 SER A C 1
ATOM 2198 O O . SER A 1 368 ? 2.047 21.478 98.595 1.00 11.96 368 SER A O 1
ATOM 2201 N N . GLY A 1 369 ? 1.881 23.041 100.194 1.00 13.09 369 GLY A N 1
ATOM 2202 C CA . GLY A 1 369 ? 2.020 24.217 99.361 1.00 13.09 369 GLY A CA 1
ATOM 2203 C C . GLY A 1 369 ? 2.823 25.290 100.045 1.00 13.09 369 GLY A C 1
ATOM 2204 O O . GLY A 1 369 ? 2.911 25.312 101.268 1.00 13.09 369 GLY A O 1
ATOM 2205 N N . SER A 1 370 ? 3.374 26.217 99.286 1.00 14.36 370 SER A N 1
ATOM 2206 C CA . SER A 1 370 ? 4.056 27.372 99.851 1.00 14.36 370 SER A CA 1
ATOM 2207 C C . SER A 1 370 ? 3.973 28.591 98.954 1.00 14.36 370 SER A C 1
ATOM 2208 O O . SER A 1 370 ? 3.767 28.484 97.747 1.00 14.36 370 SER A O 1
ATOM 2211 N N . PHE A 1 371 ? 4.124 29.757 99.563 1.00 14.56 371 PHE A N 1
ATOM 2212 C CA . PHE A 1 371 ? 3.979 31.060 98.945 1.00 14.56 371 PHE A CA 1
ATOM 2213 C C . PHE A 1 371 ? 5.075 31.988 99.475 1.00 14.56 371 PHE A C 1
ATOM 2214 O O . PHE A 1 371 ? 5.409 31.947 100.656 1.00 14.56 371 PHE A O 1
ATOM 2222 N N . ASP A 1 372 ? 5.616 32.867 98.645 1.00 16.61 372 ASP A N 1
ATOM 2223 C CA . ASP A 1 372 ? 6.380 34.005 99.157 1.00 16.61 372 ASP A CA 1
ATOM 2224 C C . ASP A 1 372 ? 5.452 34.984 99.859 1.00 16.61 372 ASP A C 1
ATOM 2225 O O . ASP A 1 372 ? 4.374 35.285 99.355 1.00 16.61 372 ASP A O 1
ATOM 2230 N N . ILE A 1 373 ? 5.886 35.554 100.976 1.00 15.61 373 ILE A N 1
ATOM 2231 C CA . ILE A 1 373 ? 5.378 36.845 101.410 1.00 15.61 373 ILE A CA 1
ATOM 2232 C C . ILE A 1 373 ? 6.174 37.899 100.652 1.00 15.61 373 ILE A C 1
ATOM 2233 O O . ILE A 1 373 ? 7.341 38.148 100.943 1.00 15.61 373 ILE A O 1
ATOM 2238 N N . ASN A 1 374 ? 5.567 38.463 99.615 1.00 13.80 374 ASN A N 1
ATOM 2239 C CA . ASN A 1 374 ? 6.149 39.534 98.832 1.00 13.80 374 ASN A CA 1
ATOM 2240 C C . ASN A 1 374 ? 6.128 40.823 99.645 1.00 13.80 374 ASN A C 1
ATOM 2241 O O . ASN A 1 374 ? 5.062 41.261 100.066 1.00 13.80 374 ASN A O 1
ATOM 2246 N N . ILE A 1 375 ? 7.289 41.438 99.850 1.00 12.99 375 ILE A N 1
ATOM 2247 C CA . ILE A 1 375 ? 7.423 42.747 100.492 1.00 12.99 375 ILE A CA 1
ATOM 2248 C C . ILE A 1 375 ? 7.581 43.793 99.393 1.00 12.99 375 ILE A C 1
ATOM 2249 O O . ILE A 1 375 ? 8.555 43.775 98.645 1.00 12.99 375 ILE A O 1
ATOM 2254 N N . ASN A 1 376 ? 6.620 44.702 99.276 1.00 11.91 376 ASN A N 1
ATOM 2255 C CA . ASN A 1 376 ? 6.552 45.693 98.210 1.00 11.91 376 ASN A CA 1
ATOM 2256 C C . ASN A 1 376 ? 6.875 47.084 98.760 1.00 11.91 376 ASN A C 1
ATOM 2257 O O . ASN A 1 376 ? 6.209 47.521 99.694 1.00 11.91 376 ASN A O 1
ATOM 2262 N N . PRO A 1 377 ? 7.859 47.800 98.208 1.00 12.16 377 PRO A N 1
ATOM 2263 C CA . PRO A 1 377 ? 8.171 49.175 98.565 1.00 12.16 377 PRO A CA 1
ATOM 2264 C C . PRO A 1 377 ? 7.006 50.142 98.365 1.00 12.16 377 PRO A C 1
ATOM 2265 O O . PRO A 1 377 ? 6.247 50.014 97.411 1.00 12.16 377 PRO A O 1
ATOM 2269 N N . VAL A 1 378 ? 6.896 51.147 99.224 1.00 12.36 378 VAL A N 1
ATOM 2270 C CA . VAL A 1 378 ? 5.919 52.236 99.135 1.00 12.36 378 VAL A CA 1
ATOM 2271 C C . VAL A 1 378 ? 6.633 53.564 99.283 1.00 12.36 378 VAL A C 1
ATOM 2272 O O . VAL A 1 378 ? 7.326 53.765 100.273 1.00 12.36 378 VAL A O 1
ATOM 2276 N N . LEU A 1 379 ? 6.466 54.484 98.340 1.00 14.49 379 LEU A N 1
ATOM 2277 C CA . LEU A 1 379 ? 7.048 55.818 98.423 1.00 14.49 379 LEU A CA 1
ATOM 2278 C C . LEU A 1 379 ? 6.226 56.755 99.295 1.00 14.49 379 LEU A C 1
ATOM 2279 O O . LEU A 1 379 ? 5.018 56.871 99.123 1.00 14.49 379 LEU A O 1
ATOM 2284 N N . GLN A 1 380 ? 6.888 57.511 100.159 1.00 16.84 380 GLN A N 1
ATOM 2285 C CA . GLN A 1 380 ? 6.310 58.681 100.806 1.00 16.84 380 GLN A CA 1
ATOM 2286 C C . GLN A 1 380 ? 6.207 59.843 99.811 1.00 16.84 380 GLN A C 1
ATOM 2287 O O . GLN A 1 380 ? 7.209 60.482 99.505 1.00 16.84 380 GLN A O 1
ATOM 2293 N N . ASN A 1 381 ? 4.997 60.160 99.349 1.00 17.04 381 ASN A N 1
ATOM 2294 C CA . ASN A 1 381 ? 4.713 61.353 98.543 1.00 17.04 381 ASN A CA 1
ATOM 2295 C C . ASN A 1 381 ? 4.360 62.589 99.378 1.00 17.04 381 ASN A C 1
ATOM 2296 O O . ASN A 1 381 ? 4.405 63.701 98.862 1.00 17.04 381 ASN A O 1
ATOM 2301 N N . SER A 1 382 ? 4.029 62.433 100.655 1.00 17.92 382 SER A N 1
ATOM 2302 C CA . SER A 1 382 ? 3.915 63.557 101.582 1.00 17.92 382 SER A CA 1
ATOM 2303 C C . SER A 1 382 ? 5.264 64.248 101.775 1.00 17.92 382 SER A C 1
ATOM 2304 O O . SER A 1 382 ? 6.316 63.612 101.715 1.00 17.92 382 SER A O 1
ATOM 2307 N N . ALA A 1 383 ? 5.237 65.549 102.025 1.00 19.33 383 ALA A N 1
ATOM 2308 C CA . ALA A 1 383 ? 6.411 66.388 102.190 1.00 19.33 383 ALA A CA 1
ATOM 2309 C C . ALA A 1 383 ? 7.371 65.913 103.289 1.00 19.33 383 ALA A C 1
ATOM 2310 O O . ALA A 1 383 ? 7.020 65.115 104.154 1.00 19.33 383 ALA A O 1
ATOM 2312 N N . THR A 1 384 ? 8.599 66.428 103.278 1.00 21.34 384 THR A N 1
ATOM 2313 C CA . THR A 1 384 ? 9.586 66.166 104.333 1.00 21.34 384 THR A CA 1
ATOM 2314 C C . THR A 1 384 ? 9.071 66.587 105.708 1.00 21.34 384 THR A C 1
ATOM 2315 O O . THR A 1 384 ? 8.383 67.589 105.866 1.00 21.34 384 THR A O 1
ATOM 2319 N N . THR A 1 385 ? 9.418 65.796 106.714 1.00 25.03 385 THR A N 1
ATOM 2320 C CA . THR A 1 385 ? 9.076 65.975 108.126 1.00 25.03 385 THR A CA 1
ATOM 2321 C C . THR A 1 385 ? 10.291 65.616 108.980 1.00 25.03 385 THR A C 1
ATOM 2322 O O . THR A 1 385 ? 11.245 65.014 108.491 1.00 25.03 385 THR A O 1
ATOM 2326 N N . ASP A 1 386 ? 10.269 65.941 110.271 1.00 29.96 386 ASP A N 1
ATOM 2327 C CA . ASP A 1 386 ? 11.282 65.428 111.205 1.00 29.96 386 ASP A CA 1
ATOM 2328 C C . ASP A 1 386 ? 11.217 63.894 111.332 1.00 29.96 386 ASP A C 1
ATOM 2329 O O . ASP A 1 386 ? 12.239 63.248 111.547 1.00 29.96 386 ASP A O 1
ATOM 2334 N N . ALA A 1 387 ? 10.034 63.297 111.154 1.00 27.15 387 ALA A N 1
ATOM 2335 C CA . ALA A 1 387 ? 9.856 61.850 111.175 1.00 27.15 387 ALA A CA 1
ATOM 2336 C C . ALA A 1 387 ? 10.522 61.142 109.985 1.00 27.15 387 ALA A C 1
ATOM 2337 O O . ALA A 1 387 ? 11.272 60.184 110.170 1.00 27.15 387 ALA A O 1
ATOM 2339 N N . SER A 1 388 ? 10.253 61.600 108.764 1.00 22.56 388 SER A N 1
ATOM 2340 C CA . SER A 1 388 ? 10.733 60.994 107.524 1.00 22.56 388 SER A CA 1
ATOM 2341 C C . SER A 1 388 ? 10.688 61.967 106.335 1.00 22.56 388 SER A C 1
ATOM 2342 O O . SER A 1 388 ? 9.742 62.755 106.208 1.00 22.56 388 SER A O 1
ATOM 2345 N N . PRO A 1 389 ? 11.704 61.935 105.458 1.00 19.31 389 PRO A N 1
ATOM 2346 C CA . PRO A 1 389 ? 11.825 62.834 104.320 1.00 19.31 389 PRO A CA 1
ATOM 2347 C C . PRO A 1 389 ? 10.914 62.424 103.162 1.00 19.31 389 PRO A C 1
ATOM 2348 O O . PRO A 1 389 ? 10.560 61.257 103.030 1.00 19.31 389 PRO A O 1
ATOM 2352 N N . GLN A 1 390 ? 10.565 63.348 102.268 1.00 17.33 390 GLN A N 1
ATOM 2353 C CA . GLN A 1 390 ? 9.890 62.980 101.024 1.00 17.33 390 GLN A CA 1
ATOM 2354 C C . GLN A 1 390 ? 10.788 62.035 100.233 1.00 17.33 390 GLN A C 1
ATOM 2355 O O . GLN A 1 390 ? 11.999 62.222 100.159 1.00 17.33 390 GLN A O 1
ATOM 2361 N N . GLY A 1 391 ? 10.189 61.015 99.635 1.00 16.13 391 GLY A N 1
ATOM 2362 C CA . GLY A 1 391 ? 10.923 59.968 98.933 1.00 16.13 391 GLY A CA 1
ATOM 2363 C C . GLY A 1 391 ? 11.406 58.840 99.834 1.00 16.13 391 GLY A C 1
ATOM 2364 O O . GLY A 1 391 ? 11.990 57.886 99.331 1.00 16.13 391 GLY A O 1
ATOM 2365 N N . ASN A 1 392 ? 11.154 58.895 101.144 1.00 14.42 392 ASN A N 1
ATOM 2366 C CA . ASN A 1 392 ? 11.374 57.765 102.036 1.00 14.42 392 ASN A CA 1
ATOM 2367 C C . ASN A 1 392 ? 10.590 56.540 101.561 1.00 14.42 392 ASN A C 1
ATOM 2368 O O . ASN A 1 392 ? 9.531 56.667 100.958 1.00 14.42 392 ASN A O 1
ATOM 2373 N N . LEU A 1 393 ? 11.099 55.357 101.854 1.00 12.84 393 LEU A N 1
ATOM 2374 C CA . LEU A 1 393 ? 10.636 54.112 101.278 1.00 12.84 393 LEU A CA 1
ATOM 2375 C C . LEU A 1 393 ? 10.177 53.144 102.367 1.00 12.84 393 LEU A C 1
ATOM 2376 O O . LEU A 1 393 ? 10.974 52.427 102.950 1.00 12.84 393 LEU A O 1
ATOM 2381 N N . ALA A 1 394 ? 8.887 53.157 102.660 1.00 12.01 394 ALA A N 1
ATOM 2382 C CA . ALA A 1 394 ? 8.202 52.192 103.501 1.00 12.01 394 ALA A CA 1
ATOM 2383 C C . ALA A 1 394 ? 7.907 50.889 102.735 1.00 12.01 394 ALA A C 1
ATOM 2384 O O . ALA A 1 394 ? 8.380 50.695 101.619 1.00 12.01 394 ALA A O 1
ATOM 2386 N N . ALA A 1 395 ? 7.108 49.984 103.295 1.00 11.81 395 ALA A N 1
ATOM 2387 C CA . ALA A 1 395 ? 6.676 48.768 102.611 1.00 11.81 395 ALA A CA 1
ATOM 2388 C C . ALA A 1 395 ? 5.288 48.284 103.028 1.00 11.81 395 ALA A C 1
ATOM 2389 O O . ALA A 1 395 ? 4.746 48.737 104.024 1.00 11.81 395 ALA A O 1
ATOM 2391 N N . TYR A 1 396 ? 4.718 47.339 102.286 1.00 10.88 396 TYR A N 1
ATOM 2392 C CA . TYR A 1 396 ? 3.643 46.468 102.758 1.00 10.88 396 TYR A CA 1
ATOM 2393 C C . TYR A 1 396 ? 3.911 45.034 102.316 1.00 10.88 396 TYR A C 1
ATOM 2394 O O . TYR A 1 396 ? 4.603 44.807 101.330 1.00 10.88 396 TYR A O 1
ATOM 2403 N N . GLY A 1 397 ? 3.402 44.058 103.056 1.00 12.08 397 GLY A N 1
ATOM 2404 C CA . GLY A 1 397 ? 3.651 42.650 102.792 1.00 12.08 397 GLY A CA 1
ATOM 2405 C C . GLY A 1 397 ? 2.370 41.890 102.522 1.00 12.08 397 GLY A C 1
ATOM 2406 O O . GLY A 1 397 ? 1.401 42.015 103.264 1.00 12.08 397 GLY A O 1
ATOM 2407 N N . VAL A 1 398 ? 2.369 41.071 101.483 1.00 12.73 398 VAL A N 1
ATOM 2408 C CA . VAL A 1 398 ? 1.215 40.258 101.106 1.00 12.73 398 VAL A CA 1
ATOM 2409 C C . VAL A 1 398 ? 1.658 38.937 100.511 1.00 12.73 398 VAL A C 1
ATOM 2410 O O . VAL A 1 398 ? 2.734 38.815 99.944 1.00 12.73 398 VAL A O 1
ATOM 2414 N N . SER A 1 399 ? 0.833 37.918 100.663 1.00 14.38 399 SER A N 1
ATOM 2415 C CA . SER A 1 399 ? 1.124 36.564 100.232 1.00 14.38 399 SER A CA 1
ATOM 2416 C C . SER A 1 399 ? -0.156 35.863 99.848 1.00 14.38 399 SER A C 1
ATOM 2417 O O . SER A 1 399 ? -1.210 36.180 100.391 1.00 14.38 399 SER A O 1
ATOM 2420 N N . GLY A 1 400 ? -0.092 34.897 98.949 1.00 14.45 400 GLY A N 1
ATOM 2421 C CA . GLY A 1 400 ? -1.278 34.164 98.548 1.00 14.45 400 GLY A CA 1
ATOM 2422 C C . GLY A 1 400 ? -1.160 33.467 97.216 1.00 14.45 400 GLY A C 1
ATOM 2423 O O . GLY A 1 400 ? -0.128 33.522 96.555 1.00 14.45 400 GLY A O 1
ATOM 2424 N N . GLY A 1 401 ? -2.241 32.812 96.822 1.00 13.53 401 GLY A N 1
ATOM 2425 C CA . GLY A 1 401 ? -2.335 32.030 95.602 1.00 13.53 401 GLY A CA 1
ATOM 2426 C C . GLY A 1 401 ? -3.301 30.870 95.766 1.00 13.53 401 GLY A C 1
ATOM 2427 O O . GLY A 1 401 ? -4.026 30.803 96.751 1.00 13.53 401 GLY A O 1
ATOM 2428 N N . VAL A 1 402 ? -3.291 29.942 94.817 1.00 13.90 402 VAL A N 1
ATOM 2429 C CA . VAL A 1 402 ? -4.060 28.695 94.848 1.00 13.90 402 VAL A CA 1
ATOM 2430 C C . VAL A 1 402 ? -3.113 27.499 94.829 1.00 13.90 402 VAL A C 1
ATOM 2431 O O . VAL A 1 402 ? -2.165 27.463 94.050 1.00 13.90 402 VAL A O 1
ATOM 2435 N N . ASN A 1 403 ? -3.333 26.523 95.705 1.00 14.70 403 ASN A N 1
ATOM 2436 C CA . ASN A 1 403 ? -2.342 25.483 95.988 1.00 14.70 403 ASN A CA 1
ATOM 2437 C C . ASN A 1 403 ? -2.440 24.187 95.150 1.00 14.70 403 ASN A C 1
ATOM 2438 O O . ASN A 1 403 ? -1.414 23.600 94.820 1.00 14.70 403 ASN A O 1
ATOM 2443 N N . ARG A 1 404 ? -3.652 23.696 94.838 1.00 15.77 404 ARG A N 1
ATOM 2444 C CA . ARG A 1 404 ? -3.908 22.267 94.496 1.00 15.77 404 ARG A CA 1
ATOM 2445 C C . ARG A 1 404 ? -3.299 21.325 95.552 1.00 15.77 404 ARG A C 1
ATOM 2446 O O . ARG A 1 404 ? -2.367 20.578 95.282 1.00 15.77 404 ARG A O 1
ATOM 2454 N N . GLY A 1 405 ? -3.788 21.416 96.783 1.00 12.53 405 GLY A N 1
ATOM 2455 C CA . GLY A 1 405 ? -3.177 20.857 97.985 1.00 12.53 405 GLY A CA 1
ATOM 2456 C C . GLY A 1 405 ? -2.909 19.360 97.940 1.00 12.53 405 GLY A C 1
ATOM 2457 O O . GLY A 1 405 ? -1.756 18.946 97.960 1.00 12.53 405 GLY A O 1
ATOM 2458 N N . PHE A 1 406 ? -3.950 18.543 97.861 1.00 10.26 406 PHE A N 1
ATOM 2459 C CA . PHE A 1 406 ? -3.812 17.095 97.748 1.00 10.26 406 PHE A CA 1
ATOM 2460 C C . PHE A 1 406 ? -5.032 16.444 97.100 1.00 10.26 406 PHE A C 1
ATOM 2461 O O . PHE A 1 406 ? -6.112 17.020 97.052 1.00 10.26 406 PHE A O 1
ATOM 2469 N N . SER A 1 407 ? -4.872 15.205 96.650 1.00 10.90 407 SER A N 1
ATOM 2470 C CA . SER A 1 407 ? -5.971 14.288 96.364 1.00 10.90 407 SER A CA 1
ATOM 2471 C C . SER A 1 407 ? -5.694 12.956 97.050 1.00 10.90 407 SER A C 1
ATOM 2472 O O . SER A 1 407 ? -4.576 12.455 96.955 1.00 10.90 407 SER A O 1
ATOM 2475 N N . HIS A 1 408 ? -6.651 12.401 97.788 1.00 9.84 408 HIS A N 1
ATOM 2476 C CA . HIS A 1 408 ? -6.441 11.189 98.577 1.00 9.84 408 HIS A CA 1
ATOM 2477 C C . HIS A 1 408 ? -7.740 10.432 98.834 1.00 9.84 408 HIS A C 1
ATOM 2478 O O . HIS A 1 408 ? -8.807 11.034 98.874 1.00 9.84 408 HIS A O 1
ATOM 2485 N N . SER A 1 409 ? -7.657 9.121 99.041 1.00 10.04 409 SER A N 1
ATOM 2486 C CA . SER A 1 409 ? -8.793 8.284 99.436 1.00 10.04 409 SER A CA 1
ATOM 2487 C C . SER A 1 409 ? -8.512 7.534 100.727 1.00 10.04 409 SER A C 1
ATOM 2488 O O . SER A 1 409 ? -7.444 6.952 100.891 1.00 10.04 409 SER A O 1
ATOM 2491 N N . PHE A 1 410 ? -9.481 7.503 101.635 1.00 10.46 410 PHE A N 1
ATOM 2492 C CA . PHE A 1 410 ? -9.280 7.081 103.018 1.00 10.46 410 PHE A CA 1
ATOM 2493 C C . PHE A 1 410 ? -9.815 5.673 103.249 1.00 10.46 410 PHE A C 1
ATOM 2494 O O . PHE A 1 410 ? -10.989 5.417 103.026 1.00 10.46 410 PHE A O 1
ATOM 2502 N N . VAL A 1 411 ? -8.990 4.747 103.728 1.00 10.19 411 VAL A N 1
ATOM 2503 C CA . VAL A 1 411 ? -9.409 3.352 103.957 1.00 10.19 411 VAL A CA 1
ATOM 2504 C C . VAL A 1 411 ? -9.992 3.099 105.347 1.00 10.19 411 VAL A C 1
ATOM 2505 O O . VAL A 1 411 ? -10.486 2.013 105.627 1.00 10.19 411 VAL A O 1
ATOM 2509 N N . GLU A 1 412 ? -9.943 4.088 106.228 1.00 10.39 412 GLU A N 1
ATOM 2510 C CA . GLU A 1 412 ? -10.370 4.027 107.625 1.00 10.39 412 GLU A CA 1
ATOM 2511 C C . GLU A 1 412 ? -10.672 5.435 108.139 1.00 10.39 412 GLU A C 1
ATOM 2512 O O . GLU A 1 412 ? -10.310 6.411 107.491 1.00 10.39 412 GLU A O 1
ATOM 2518 N N . HIS A 1 413 ? -11.314 5.578 109.297 1.00 9.76 413 HIS A N 1
ATOM 2519 C CA . HIS A 1 413 ? -11.621 6.891 109.869 1.00 9.76 413 HIS A CA 1
ATOM 2520 C C . HIS A 1 413 ? -10.357 7.686 110.186 1.00 9.76 413 HIS A C 1
ATOM 2521 O O . HIS A 1 413 ? -9.502 7.208 110.926 1.00 9.76 413 HIS A O 1
ATOM 2528 N N . CYS A 1 414 ? -10.254 8.918 109.695 1.00 10.49 414 CYS A N 1
ATOM 2529 C CA . CYS A 1 414 ? -9.084 9.775 109.871 1.00 10.49 414 CYS A CA 1
ATOM 2530 C C . CYS A 1 414 ? -9.470 11.227 110.122 1.00 10.49 414 CYS A C 1
ATOM 2531 O O . CYS A 1 414 ? -10.402 11.731 109.510 1.00 10.49 414 CYS A O 1
ATOM 2534 N N . PHE A 1 415 ? -8.704 11.943 110.936 1.00 10.01 415 PHE A N 1
ATOM 2535 C CA . PHE A 1 415 ? -8.640 13.392 110.813 1.00 10.01 415 PHE A CA 1
ATOM 2536 C C . PHE A 1 415 ? -7.763 13.763 109.629 1.00 10.01 415 PHE A C 1
ATOM 2537 O O . PHE A 1 415 ? -6.741 13.131 109.400 1.00 10.01 415 PHE A O 1
ATOM 2545 N N . VAL A 1 416 ? -8.108 14.829 108.929 1.00 10.48 416 VAL A N 1
ATOM 2546 C CA . VAL A 1 416 ? -7.173 15.561 108.089 1.00 10.48 416 VAL A CA 1
ATOM 2547 C C . VAL A 1 416 ? -6.874 16.871 108.778 1.00 10.48 416 VAL A C 1
ATOM 2548 O O . VAL A 1 416 ? -7.801 17.578 109.142 1.00 10.48 416 VAL A O 1
ATOM 2552 N N . ILE A 1 417 ? -5.600 17.190 108.973 1.00 10.03 417 ILE A N 1
ATOM 2553 C CA . ILE A 1 417 ? -5.141 18.418 109.616 1.00 10.03 417 ILE A CA 1
ATOM 2554 C C . ILE A 1 417 ? -4.205 19.162 108.684 1.00 10.03 417 ILE A C 1
ATOM 2555 O O . ILE A 1 417 ? -3.234 18.593 108.213 1.00 10.03 417 ILE A O 1
ATOM 2560 N N . GLY A 1 418 ? -4.469 20.434 108.424 1.00 10.28 418 GLY A N 1
ATOM 2561 C CA . GLY A 1 418 ? -3.597 21.328 107.682 1.00 10.28 418 GLY A CA 1
ATOM 2562 C C . GLY A 1 418 ? -2.909 22.312 108.603 1.00 10.28 418 GLY A C 1
ATOM 2563 O O . GLY A 1 418 ? -3.568 23.063 109.316 1.00 10.28 418 GLY A O 1
ATOM 2564 N N . LEU A 1 419 ? -1.589 22.318 108.601 1.00 10.43 419 LEU A N 1
ATOM 2565 C CA . LEU A 1 419 ? -0.767 23.146 109.464 1.00 10.43 419 LEU A CA 1
ATOM 2566 C C . LEU A 1 419 ? -0.115 24.260 108.657 1.00 10.43 419 LEU A C 1
ATOM 2567 O O . LEU A 1 419 ? 0.644 23.974 107.739 1.00 10.43 419 LEU A O 1
ATOM 2572 N N . VAL A 1 420 ? -0.384 25.514 109.001 1.00 11.41 420 VAL A N 1
ATOM 2573 C CA . VAL A 1 420 ? 0.343 26.668 108.477 1.00 11.41 420 VAL A CA 1
ATOM 2574 C C . VAL A 1 420 ? 1.564 26.956 109.315 1.00 11.41 420 VAL A C 1
ATOM 2575 O O . VAL A 1 420 ? 1.508 26.885 110.535 1.00 11.41 420 VAL A O 1
ATOM 2579 N N . SER A 1 421 ? 2.641 27.378 108.673 1.00 12.41 421 SER A N 1
ATOM 2580 C CA . SER A 1 421 ? 3.744 28.039 109.347 1.00 12.41 421 SER A CA 1
ATOM 2581 C C . SER A 1 421 ? 4.342 29.143 108.479 1.00 12.41 421 SER A C 1
ATOM 2582 O O . SER A 1 421 ? 4.120 29.196 107.276 1.00 12.41 421 SER A O 1
ATOM 2585 N N . VAL A 1 422 ? 5.114 30.035 109.083 1.00 14.43 422 VAL A N 1
ATOM 2586 C CA . VAL A 1 422 ? 5.950 31.001 108.365 1.00 14.43 422 VAL A CA 1
ATOM 2587 C C . VAL A 1 422 ? 7.383 30.828 108.811 1.00 14.43 422 VAL A C 1
ATOM 2588 O O . VAL A 1 422 ? 7.636 30.734 110.011 1.00 14.43 422 VAL A O 1
ATOM 2592 N N . ARG A 1 423 ? 8.318 30.804 107.858 1.00 15.68 423 ARG A N 1
ATOM 2593 C CA . ARG A 1 423 ? 9.762 30.767 108.128 1.00 15.68 423 ARG A CA 1
ATOM 2594 C C . ARG A 1 423 ? 10.513 31.848 107.364 1.00 15.68 423 ARG A C 1
ATOM 2595 O O . ARG A 1 423 ? 10.278 32.037 106.175 1.00 15.68 423 ARG A O 1
ATOM 2603 N N . ALA A 1 424 ? 11.438 32.520 108.038 1.00 17.83 424 ALA A N 1
ATOM 2604 C CA . ALA A 1 424 ? 12.413 33.431 107.463 1.00 17.83 424 ALA A CA 1
ATOM 2605 C C . ALA A 1 424 ? 13.688 32.685 107.041 1.00 17.83 424 ALA A C 1
ATOM 2606 O O . ALA A 1 424 ? 14.033 31.664 107.626 1.00 17.83 424 ALA A O 1
ATOM 2608 N N . ASP A 1 425 ? 14.427 33.190 106.057 1.00 18.19 425 ASP A N 1
ATOM 2609 C CA . ASP A 1 425 ? 15.767 32.683 105.738 1.00 18.19 425 ASP A CA 1
ATOM 2610 C C . ASP A 1 425 ? 16.799 33.071 106.810 1.00 18.19 425 ASP A C 1
ATOM 2611 O O . ASP A 1 425 ? 16.607 34.019 107.568 1.00 18.19 425 ASP A O 1
ATOM 2616 N N . LEU A 1 426 ? 17.899 32.323 106.899 1.00 14.87 426 LEU A N 1
ATOM 2617 C CA . LEU A 1 426 ? 18.888 32.426 107.971 1.00 14.87 426 LEU A CA 1
ATOM 2618 C C . LEU A 1 426 ? 20.108 33.239 107.549 1.00 14.87 426 LEU A C 1
ATOM 2619 O O . LEU A 1 426 ? 20.625 33.104 106.443 1.00 14.87 426 LEU A O 1
ATOM 2624 N N . THR A 1 427 ? 20.569 34.098 108.445 1.00 14.18 427 THR A N 1
ATOM 2625 C CA . THR A 1 427 ? 21.727 34.967 108.257 1.00 14.18 427 THR A CA 1
ATOM 2626 C C . THR A 1 427 ? 22.287 35.367 109.622 1.00 14.18 427 THR A C 1
ATOM 2627 O O . THR A 1 427 ? 21.541 35.425 110.596 1.00 14.18 427 THR A O 1
ATOM 2631 N N . TYR A 1 428 ? 23.599 35.565 109.725 1.00 13.70 428 TYR A N 1
ATOM 2632 C CA . TYR A 1 428 ? 24.332 35.638 110.992 1.00 13.70 428 TYR A CA 1
ATOM 2633 C C . TYR A 1 428 ? 25.170 36.911 111.114 1.00 13.70 428 TYR A C 1
ATOM 2634 O O . TYR A 1 428 ? 25.602 37.486 110.121 1.00 13.70 428 TYR A O 1
ATOM 2643 N N . GLN A 1 429 ? 25.387 37.382 112.340 1.00 15.39 429 GLN A N 1
ATOM 2644 C CA . GLN A 1 429 ? 25.992 38.697 112.599 1.00 15.39 429 GLN A CA 1
ATOM 2645 C C . GLN A 1 429 ? 26.968 38.757 113.778 1.00 15.39 429 GLN A C 1
ATOM 2646 O O . GLN A 1 429 ? 27.472 39.825 114.112 1.00 15.39 429 GLN A O 1
ATOM 2652 N N . GLN A 1 430 ? 27.236 37.621 114.404 1.00 16.08 430 GLN A N 1
ATOM 2653 C CA . GLN A 1 430 ? 28.114 37.433 115.551 1.00 16.08 430 GLN A CA 1
ATOM 2654 C C . GLN A 1 430 ? 28.971 36.192 115.298 1.00 16.08 430 GLN A C 1
ATOM 2655 O O . GLN A 1 430 ? 28.549 35.285 114.589 1.00 16.08 430 GLN A O 1
ATOM 2661 N N . GLY A 1 431 ? 30.202 36.141 115.792 1.00 14.26 431 GLY A N 1
ATOM 2662 C CA . GLY A 1 431 ? 31.112 35.025 115.505 1.00 14.26 431 GLY A CA 1
ATOM 2663 C C . GLY A 1 431 ? 31.889 35.097 114.184 1.00 14.26 431 GLY A C 1
ATOM 2664 O O . GLY A 1 431 ? 31.628 35.918 113.309 1.00 14.26 431 GLY A O 1
ATOM 2665 N N . ILE A 1 432 ? 32.913 34.255 114.089 1.00 13.88 432 ILE A N 1
ATOM 2666 C CA . ILE A 1 432 ? 34.031 34.337 113.154 1.00 13.88 432 ILE A CA 1
ATOM 2667 C C . ILE A 1 432 ? 33.848 33.306 112.035 1.00 13.88 432 ILE A C 1
ATOM 2668 O O . ILE A 1 432 ? 33.715 32.121 112.335 1.00 13.88 432 ILE A O 1
ATOM 2673 N N . PRO A 1 433 ? 33.898 33.691 110.750 1.00 13.65 433 PRO A N 1
ATOM 2674 C CA . PRO A 1 433 ? 33.880 32.735 109.658 1.00 13.65 433 PRO A CA 1
ATOM 2675 C C . PRO A 1 433 ? 35.078 31.799 109.747 1.00 13.65 433 PRO A C 1
ATOM 2676 O O . PRO A 1 433 ? 36.211 32.249 109.902 1.00 13.65 433 PRO A O 1
ATOM 2680 N N . ARG A 1 434 ? 34.860 30.495 109.615 1.00 13.32 434 ARG A N 1
ATOM 2681 C CA . ARG A 1 434 ? 35.872 29.484 109.950 1.00 13.32 434 ARG A CA 1
ATOM 2682 C C . ARG A 1 434 ? 37.178 29.610 109.162 1.00 13.32 434 ARG A C 1
ATOM 2683 O O . ARG A 1 434 ? 38.222 29.205 109.652 1.00 13.32 434 ARG A O 1
ATOM 2691 N N . MET A 1 435 ? 37.173 30.251 108.001 1.00 14.64 435 MET A N 1
ATOM 2692 C CA . MET A 1 435 ? 38.377 30.591 107.228 1.00 14.64 435 MET A CA 1
ATOM 2693 C C . MET A 1 435 ? 39.377 31.525 107.933 1.00 14.64 435 MET A C 1
ATOM 2694 O O . MET A 1 435 ? 40.566 31.465 107.644 1.00 14.64 435 MET A O 1
ATOM 2699 N N . PHE A 1 436 ? 38.951 32.363 108.876 1.00 12.59 436 PHE A N 1
ATOM 2700 C CA . PHE A 1 436 ? 39.869 33.162 109.697 1.00 12.59 436 PHE A CA 1
ATOM 2701 C C . PHE A 1 436 ? 40.490 32.353 110.834 1.00 12.59 436 PHE A C 1
ATOM 2702 O O . PHE A 1 436 ? 41.516 32.737 111.375 1.00 12.59 436 PHE A O 1
ATOM 2710 N N . SER A 1 437 ? 39.885 31.227 111.195 1.00 13.13 437 SER A N 1
ATOM 2711 C CA . SER A 1 437 ? 40.270 30.401 112.337 1.00 13.13 437 SER A CA 1
ATOM 2712 C C . SER A 1 437 ? 41.305 29.317 112.021 1.00 13.13 437 SER A C 1
ATOM 2713 O O . SER A 1 437 ? 41.811 28.704 112.949 1.00 13.13 437 SER A O 1
ATOM 2716 N N . ARG A 1 438 ? 41.646 29.047 110.759 1.00 12.63 438 ARG A N 1
ATOM 2717 C CA . ARG 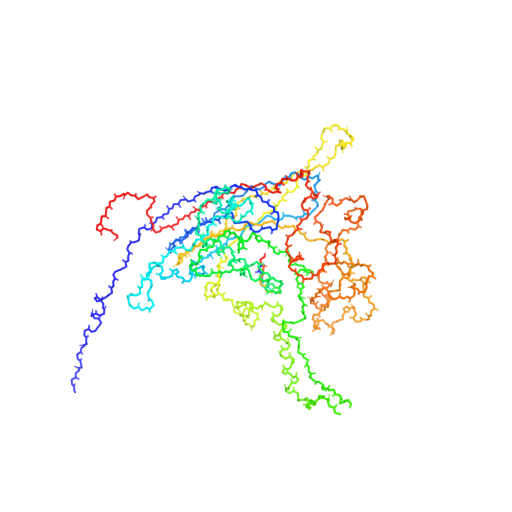A 1 438 ? 42.669 28.047 110.390 1.00 12.63 438 ARG A CA 1
ATOM 2718 C C . ARG A 1 438 ? 44.041 28.462 110.917 1.00 12.63 438 ARG A C 1
ATOM 2719 O O . ARG A 1 438 ? 44.358 29.646 110.880 1.00 12.63 438 ARG A O 1
ATOM 2727 N N . GLN A 1 439 ? 44.855 27.522 111.391 1.00 13.17 439 GLN A N 1
ATOM 2728 C CA . GLN A 1 439 ? 46.116 27.857 112.059 1.00 13.17 439 GLN A CA 1
ATOM 2729 C C . GLN A 1 439 ? 47.258 26.866 111.806 1.00 13.17 439 GLN A C 1
ATOM 2730 O O . GLN A 1 439 ? 48.422 27.221 111.955 1.00 13.17 439 GLN A O 1
ATOM 2736 N N . THR A 1 440 ? 46.955 25.642 111.384 1.00 12.14 440 THR A N 1
ATOM 2737 C CA . THR A 1 440 ? 47.894 24.527 111.188 1.00 12.14 440 THR A CA 1
ATOM 2738 C C . THR A 1 440 ? 47.602 23.826 109.869 1.00 12.14 440 THR A C 1
ATOM 2739 O O . THR A 1 440 ? 46.497 23.946 109.352 1.00 12.14 440 THR A O 1
ATOM 2743 N N . ARG A 1 441 ? 48.554 23.075 109.305 1.00 11.79 441 ARG A N 1
ATOM 2744 C CA . ARG A 1 441 ? 48.415 22.499 107.957 1.00 11.79 441 ARG A CA 1
ATOM 2745 C C . ARG A 1 441 ? 47.145 21.677 107.784 1.00 11.79 441 ARG A C 1
ATOM 2746 O O . ARG A 1 441 ? 46.473 21.802 106.770 1.00 11.79 441 ARG A O 1
ATOM 2754 N N . PHE A 1 442 ? 46.760 20.887 108.773 1.00 11.84 442 PHE A N 1
ATOM 2755 C CA . PHE A 1 442 ? 45.600 20.006 108.676 1.00 11.84 442 PHE A CA 1
ATOM 2756 C C . PHE A 1 442 ? 44.259 20.680 109.007 1.00 11.84 442 PHE A C 1
ATOM 2757 O O . PHE A 1 442 ? 43.224 20.028 108.999 1.00 11.84 442 PHE A O 1
ATOM 2765 N N . ASP A 1 443 ? 44.244 21.994 109.235 1.00 12.35 443 ASP A N 1
ATOM 2766 C CA . ASP A 1 443 ? 43.020 22.801 109.221 1.00 12.35 443 ASP A CA 1
ATOM 2767 C C . ASP A 1 443 ? 42.580 23.183 107.807 1.00 12.35 443 ASP A C 1
ATOM 2768 O O . ASP A 1 443 ? 41.439 23.587 107.610 1.00 12.35 443 ASP A O 1
ATOM 2773 N N . PHE A 1 444 ? 43.459 23.084 106.819 1.00 10.90 444 PHE A N 1
ATOM 2774 C CA . PHE A 1 444 ? 43.140 23.276 105.410 1.00 10.90 444 PHE A CA 1
ATOM 2775 C C . PHE A 1 444 ? 42.652 21.978 104.782 1.00 10.90 444 PHE A C 1
ATOM 2776 O O . PHE A 1 444 ? 42.929 20.890 105.284 1.00 10.90 444 PHE A O 1
ATOM 2784 N N . TYR A 1 445 ? 41.929 22.061 103.672 1.00 9.17 445 TYR A N 1
ATOM 2785 C CA . TYR A 1 445 ? 41.501 20.874 102.945 1.00 9.17 445 TYR A CA 1
ATOM 2786 C C . TYR A 1 445 ? 42.687 20.123 102.347 1.00 9.17 445 TYR A C 1
ATOM 2787 O O . TYR A 1 445 ? 43.502 20.708 101.644 1.00 9.17 445 TYR A O 1
ATOM 2796 N N . TRP A 1 446 ? 42.734 18.812 102.570 1.00 9.45 446 TRP A N 1
ATOM 2797 C CA . TRP A 1 446 ? 43.624 17.869 101.902 1.00 9.45 446 TRP A CA 1
ATOM 2798 C C . TRP A 1 446 ? 42.805 16.678 101.434 1.00 9.45 446 TRP A C 1
ATOM 2799 O O . TRP A 1 446 ? 42.018 16.166 102.224 1.00 9.45 446 TRP A O 1
ATOM 2810 N N . PRO A 1 447 ? 42.992 16.164 100.215 1.00 9.44 447 PRO A N 1
ATOM 2811 C CA . PRO A 1 447 ? 42.215 15.033 99.740 1.00 9.44 447 PRO A CA 1
ATOM 2812 C C . PRO A 1 447 ? 42.348 13.790 100.615 1.00 9.44 447 PRO A C 1
ATOM 2813 O O . PRO A 1 447 ? 41.345 13.148 100.902 1.00 9.44 447 PRO A O 1
ATOM 2817 N N . ALA A 1 448 ? 43.542 13.474 101.127 1.00 9.41 448 ALA A N 1
ATOM 2818 C CA . ALA A 1 448 ? 43.729 12.350 102.042 1.00 9.41 448 ALA A CA 1
ATOM 2819 C C . ALA A 1 448 ? 42.967 12.484 103.366 1.00 9.41 448 ALA A C 1
ATOM 2820 O O . ALA A 1 448 ? 42.733 11.495 104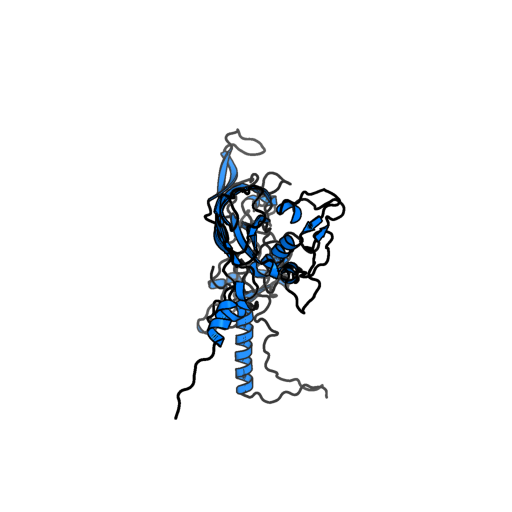.054 1.00 9.41 448 ALA A O 1
ATOM 2822 N N . LEU A 1 449 ? 42.543 13.700 103.717 1.00 9.07 449 LEU A N 1
ATOM 2823 C CA . LEU A 1 449 ? 41.691 13.966 104.873 1.00 9.07 449 LEU A CA 1
ATOM 2824 C C . LEU A 1 449 ? 40.159 14.029 104.776 1.00 9.07 449 LEU A C 1
ATOM 2825 O O . LEU A 1 449 ? 39.480 14.229 105.768 1.00 9.07 449 LEU A O 1
ATOM 2830 N N . ALA A 1 450 ? 39.577 13.858 103.592 1.00 9.19 450 ALA A N 1
ATOM 2831 C CA . ALA A 1 450 ? 38.198 14.221 103.325 1.00 9.19 450 ALA A CA 1
ATOM 2832 C C . ALA A 1 450 ? 37.157 13.311 103.987 1.00 9.19 450 ALA A C 1
ATOM 2833 O O . ALA A 1 450 ? 36.011 13.713 104.154 1.00 9.19 450 ALA A O 1
ATOM 2835 N N . HIS A 1 451 ? 37.548 12.096 104.366 1.00 9.22 451 HIS A N 1
ATOM 2836 C CA . HIS A 1 451 ? 36.683 11.092 104.983 1.00 9.22 451 HIS A CA 1
ATOM 2837 C C . HIS A 1 451 ? 37.020 10.822 106.450 1.00 9.22 451 HIS A C 1
ATOM 2838 O O . HIS A 1 451 ? 36.682 9.766 106.976 1.00 9.22 451 HIS A O 1
ATOM 2845 N N . LEU A 1 452 ? 37.675 11.757 107.138 1.00 9.29 452 LEU A N 1
ATOM 2846 C CA . LEU A 1 452 ? 37.770 11.746 108.602 1.00 9.29 452 LEU A CA 1
ATOM 2847 C C . LEU A 1 452 ? 36.383 11.866 109.256 1.00 9.29 452 LEU A C 1
ATOM 2848 O O . LEU A 1 452 ? 35.401 12.209 108.605 1.00 9.29 452 LEU A O 1
ATOM 2853 N N . GLY A 1 453 ? 36.285 11.593 110.556 1.00 9.87 453 GLY A N 1
ATOM 2854 C CA . GLY A 1 453 ? 35.029 11.732 111.292 1.00 9.87 453 GLY A CA 1
ATOM 2855 C C . GLY A 1 453 ? 34.538 13.176 111.404 1.00 9.87 453 GLY A C 1
ATOM 2856 O O . GLY A 1 453 ? 35.240 14.116 111.031 1.00 9.87 453 GLY A O 1
ATOM 2857 N N . GLU A 1 454 ? 33.339 13.368 111.953 1.00 11.43 454 GLU A N 1
ATOM 2858 C CA . GLU A 1 454 ? 32.714 14.686 112.131 1.00 11.43 454 GLU A CA 1
ATOM 2859 C C . GLU A 1 454 ? 33.663 15.674 112.832 1.00 11.43 454 GLU A C 1
ATOM 2860 O O . GLU A 1 454 ? 34.387 15.308 113.753 1.00 11.43 454 GLU A O 1
ATOM 2866 N N . GLN A 1 455 ? 33.660 16.934 112.409 1.00 10.60 455 GLN A N 1
ATOM 2867 C CA . GLN A 1 455 ? 34.439 18.009 113.010 1.00 10.60 455 GLN A CA 1
ATOM 2868 C C . GLN A 1 455 ? 33.589 18.835 113.968 1.00 10.60 455 GLN A C 1
ATOM 2869 O O . GLN A 1 455 ? 32.385 18.959 113.794 1.00 10.60 455 GLN A O 1
ATOM 2875 N N . ALA A 1 456 ? 34.206 19.439 114.967 1.00 11.55 456 ALA A N 1
ATOM 2876 C CA . ALA A 1 456 ? 33.536 20.338 115.889 1.00 11.55 456 ALA A CA 1
ATOM 2877 C C . ALA A 1 456 ? 33.324 21.722 115.275 1.00 11.55 456 ALA A C 1
ATOM 2878 O O . ALA A 1 456 ? 34.284 22.335 114.819 1.00 11.55 456 ALA A O 1
ATOM 2880 N N . ILE A 1 457 ? 32.103 22.246 115.317 1.00 12.58 457 ILE A N 1
ATOM 2881 C CA . ILE A 1 457 ? 31.835 23.677 115.212 1.00 12.58 457 ILE A CA 1
ATOM 2882 C C . ILE A 1 457 ? 32.203 24.284 116.555 1.00 12.58 457 ILE A C 1
ATOM 2883 O O . ILE A 1 457 ? 31.658 23.878 117.576 1.00 12.58 457 ILE A O 1
ATOM 2888 N N . LEU A 1 458 ? 33.121 25.237 116.585 1.00 14.57 458 LEU A N 1
ATOM 2889 C CA . LEU A 1 458 ? 33.507 25.904 117.822 1.00 14.57 458 LEU A CA 1
ATOM 2890 C C . LEU A 1 458 ? 32.566 27.066 118.124 1.00 14.57 458 LEU A C 1
ATOM 2891 O O . LEU A 1 458 ? 32.071 27.718 117.210 1.00 14.57 458 LEU A O 1
ATOM 2896 N N . ASN A 1 459 ? 32.320 27.374 119.397 1.00 14.93 459 ASN A N 1
ATOM 2897 C CA . ASN A 1 459 ? 31.381 28.429 119.775 1.00 14.93 459 ASN A CA 1
ATOM 2898 C C . ASN A 1 459 ? 31.676 29.761 119.092 1.00 14.93 459 ASN A C 1
ATOM 2899 O O . ASN A 1 459 ? 30.754 30.458 118.675 1.00 14.93 459 ASN A O 1
ATOM 2904 N N . LYS A 1 460 ? 32.948 30.124 118.899 1.00 15.36 460 LYS A N 1
ATOM 2905 C CA . LYS A 1 460 ? 33.302 31.378 118.228 1.00 15.36 460 LYS A CA 1
ATOM 2906 C C . LYS A 1 460 ? 32.782 31.496 116.810 1.00 15.36 460 LYS A C 1
ATOM 2907 O O . LYS A 1 460 ? 32.679 32.607 116.321 1.00 15.36 460 LYS A O 1
ATOM 2913 N N . GLU A 1 461 ? 32.425 30.411 116.140 1.00 14.76 461 GLU A N 1
ATOM 2914 C CA . GLU A 1 461 ? 31.872 30.458 114.787 1.00 14.76 461 GLU A CA 1
ATOM 2915 C C . GLU A 1 461 ? 30.460 31.028 114.739 1.00 14.76 461 GLU A C 1
ATOM 2916 O O . GLU A 1 461 ? 30.044 31.513 113.692 1.00 14.76 461 GLU A O 1
ATOM 2922 N N . ILE A 1 462 ? 29.736 30.998 115.858 1.00 14.72 462 ILE A N 1
ATOM 2923 C CA . ILE A 1 462 ? 28.374 31.531 115.978 1.00 14.72 462 ILE A CA 1
ATOM 2924 C C . ILE A 1 462 ? 28.244 32.660 117.002 1.00 14.72 462 ILE A C 1
ATOM 2925 O O . ILE A 1 462 ? 27.365 33.503 116.864 1.00 14.72 462 ILE A O 1
ATOM 2930 N N . TYR A 1 463 ? 29.109 32.719 118.013 1.00 16.66 463 TYR A N 1
ATOM 2931 C CA . TYR A 1 463 ? 29.068 33.739 119.057 1.00 16.66 463 TYR A CA 1
ATOM 2932 C C . TYR A 1 463 ? 30.427 33.891 119.746 1.00 16.66 463 TYR A C 1
ATOM 2933 O O . TYR A 1 463 ? 30.689 33.266 120.763 1.00 16.66 463 TYR A O 1
ATOM 2942 N N . ALA A 1 464 ? 31.333 34.676 119.176 1.00 16.99 464 ALA A N 1
ATOM 2943 C CA . ALA A 1 464 ? 32.640 34.936 119.768 1.00 16.99 464 ALA A CA 1
ATOM 2944 C C . ALA A 1 464 ? 32.553 35.905 120.950 1.00 16.99 464 ALA A C 1
ATOM 2945 O O . ALA A 1 464 ? 31.709 36.796 120.958 1.00 16.99 464 ALA A O 1
ATOM 2947 N N . GLN A 1 465 ? 33.442 35.757 121.932 1.00 19.34 465 GLN A N 1
ATOM 2948 C CA . GLN A 1 465 ? 33.489 36.550 123.162 1.00 19.34 465 GLN A CA 1
ATOM 2949 C C . GLN A 1 465 ? 34.916 36.873 123.632 1.00 19.34 465 GLN A C 1
ATOM 2950 O O . GLN A 1 465 ? 35.098 37.778 124.440 1.00 19.34 465 GLN A O 1
ATOM 2956 N N . GLY A 1 466 ? 35.925 36.112 123.212 1.00 21.46 466 GLY A N 1
ATOM 2957 C CA . GLY A 1 466 ? 37.270 36.138 123.793 1.00 21.46 466 GLY A CA 1
ATOM 2958 C C . GLY A 1 466 ? 37.422 35.338 125.097 1.00 21.46 466 GLY A C 1
ATOM 2959 O O . GLY A 1 466 ? 38.529 35.205 125.612 1.00 21.46 466 GLY A O 1
ATOM 2960 N N . ASN A 1 467 ? 36.344 34.768 125.631 1.00 21.71 467 ASN A N 1
ATOM 2961 C CA . ASN A 1 467 ? 36.381 33.826 126.752 1.00 21.71 467 ASN A CA 1
ATOM 2962 C C . ASN A 1 467 ? 36.908 32.453 126.301 1.00 21.71 467 ASN A C 1
ATOM 2963 O O . ASN A 1 467 ? 36.778 32.086 125.138 1.00 21.71 467 ASN A O 1
ATOM 2968 N N . ALA A 1 468 ? 37.381 31.619 127.225 1.00 20.94 468 ALA A N 1
ATOM 2969 C CA . ALA A 1 468 ? 37.806 30.242 126.938 1.00 20.94 468 ALA A CA 1
ATOM 2970 C C . ALA A 1 468 ? 36.700 29.375 126.310 1.00 20.94 468 ALA A C 1
ATOM 2971 O O . ALA A 1 468 ? 36.967 28.455 125.539 1.00 20.94 468 ALA A O 1
ATOM 2973 N N . LYS A 1 469 ? 35.441 29.733 126.568 1.00 19.21 469 LYS A N 1
ATOM 2974 C CA . LYS A 1 469 ? 34.233 29.159 125.972 1.00 19.21 469 LYS A CA 1
ATOM 2975 C C . LYS A 1 469 ? 34.237 29.166 124.450 1.00 19.21 469 LYS A C 1
ATOM 2976 O O . LYS A 1 469 ? 33.599 28.316 123.850 1.00 19.21 469 LYS A O 1
ATOM 2982 N N . ASP A 1 470 ? 34.920 30.106 123.818 1.00 17.97 470 ASP A N 1
ATOM 2983 C CA . ASP A 1 470 ? 34.928 30.290 122.367 1.00 17.97 470 ASP A CA 1
ATOM 2984 C C . ASP A 1 470 ? 35.499 29.101 121.593 1.00 17.97 470 ASP A C 1
ATOM 2985 O O . ASP A 1 470 ? 35.091 28.835 120.465 1.00 17.97 470 ASP A O 1
ATOM 2990 N N . ASP A 1 471 ? 36.431 28.389 122.217 1.00 18.06 471 ASP A N 1
ATOM 2991 C CA . ASP A 1 471 ? 37.106 27.215 121.676 1.00 18.06 471 ASP A CA 1
ATOM 2992 C C . ASP A 1 471 ? 36.487 25.890 122.134 1.00 18.06 471 ASP A C 1
ATOM 2993 O O . ASP A 1 471 ? 37.015 24.821 121.849 1.00 18.06 471 ASP A O 1
ATOM 2998 N N . GLU A 1 472 ? 35.376 25.949 122.864 1.00 17.25 472 GLU A N 1
ATOM 2999 C CA . GLU A 1 472 ? 34.556 24.794 123.205 1.00 17.25 472 GLU A CA 1
ATOM 3000 C C . GLU A 1 472 ? 33.517 24.512 122.118 1.00 17.25 472 GLU A C 1
ATOM 3001 O O . GLU A 1 472 ? 33.166 25.379 121.320 1.00 17.25 472 GLU A O 1
ATOM 3007 N N . VAL A 1 473 ? 33.051 23.270 122.054 1.00 13.69 473 VAL A N 1
ATOM 3008 C CA . VAL A 1 473 ? 32.231 22.749 120.963 1.00 13.69 473 VAL A CA 1
ATOM 3009 C C . VAL A 1 473 ? 30.776 23.183 121.078 1.00 13.69 473 VAL A C 1
ATOM 3010 O O . VAL A 1 473 ? 30.122 22.932 122.085 1.00 13.69 473 VAL A O 1
ATOM 3014 N N . PHE A 1 474 ? 30.239 23.749 120.010 1.00 13.07 474 PHE A N 1
ATOM 3015 C CA . PHE A 1 474 ? 28.816 24.013 119.843 1.00 13.07 474 PHE A CA 1
ATOM 3016 C C . PHE A 1 474 ? 28.052 22.744 119.457 1.00 13.07 474 PHE A C 1
ATOM 3017 O O . PHE A 1 474 ? 27.001 22.447 120.005 1.00 13.07 474 PHE A O 1
ATOM 3025 N N . GLY A 1 475 ? 28.602 21.978 118.521 1.00 12.04 475 GLY A N 1
ATOM 3026 C CA . GLY A 1 475 ? 28.051 20.765 117.938 1.00 12.04 475 GLY A CA 1
ATOM 3027 C C . GLY A 1 475 ? 28.963 20.222 116.847 1.00 12.04 475 GLY A C 1
ATOM 3028 O O . GLY A 1 475 ? 29.998 20.809 116.558 1.00 12.04 475 GLY A O 1
ATOM 3029 N N . TYR A 1 476 ? 28.589 19.116 116.230 1.00 11.00 476 TYR A N 1
ATOM 3030 C CA . TYR A 1 476 ? 29.403 18.411 115.252 1.00 11.00 476 TYR A CA 1
ATOM 3031 C C . TYR A 1 476 ? 28.763 18.425 113.876 1.00 11.00 476 TYR A C 1
ATOM 3032 O O . TYR A 1 476 ? 27.546 18.390 113.728 1.00 11.00 476 TYR A O 1
ATOM 3041 N N . GLN A 1 477 ? 29.599 18.510 112.858 1.00 10.60 477 GLN A N 1
ATOM 3042 C CA . GLN A 1 477 ? 29.211 18.727 111.479 1.00 10.60 477 GLN A CA 1
ATOM 3043 C C . GLN A 1 477 ? 30.199 17.985 110.572 1.00 10.60 477 GLN A C 1
ATOM 3044 O O . GLN A 1 477 ? 31.276 17.610 111.026 1.00 10.60 477 GLN A O 1
ATOM 3050 N N . GLU A 1 478 ? 29.858 17.703 109.320 1.00 9.19 478 GLU A N 1
ATOM 3051 C CA . GLU A 1 478 ? 30.707 16.871 108.465 1.00 9.19 478 GLU A CA 1
ATOM 3052 C C . GLU A 1 478 ? 32.102 17.472 108.228 1.00 9.19 478 GLU A C 1
ATOM 3053 O O . GLU A 1 478 ? 32.307 18.681 108.283 1.00 9.19 478 GLU A O 1
ATOM 3059 N N . ARG A 1 479 ? 33.105 16.636 107.961 1.00 9.24 479 ARG A N 1
ATOM 3060 C CA . ARG A 1 479 ? 34.491 17.089 107.790 1.00 9.24 479 ARG A CA 1
ATOM 3061 C C . ARG A 1 479 ? 34.598 18.069 106.621 1.00 9.24 479 ARG A C 1
ATOM 3062 O O . ARG A 1 479 ? 34.039 17.823 105.555 1.00 9.24 479 ARG A O 1
ATOM 3070 N N . TYR A 1 480 ? 35.301 19.180 106.804 1.00 8.98 480 TYR A N 1
ATOM 3071 C CA . TYR A 1 480 ? 35.408 20.273 105.840 1.00 8.98 480 TYR A CA 1
ATOM 3072 C C . TYR A 1 480 ? 34.075 20.881 105.400 1.00 8.98 480 TYR A C 1
ATOM 3073 O O . TYR A 1 480 ? 33.985 21.450 104.317 1.00 8.98 480 TYR A O 1
ATOM 3082 N N . ALA A 1 481 ? 33.026 20.804 106.215 1.00 8.80 481 ALA A N 1
ATOM 3083 C CA . ALA A 1 481 ? 31.729 21.370 105.893 1.00 8.80 481 ALA A CA 1
ATOM 3084 C C . ALA A 1 481 ? 31.792 22.837 105.474 1.00 8.80 481 ALA A C 1
ATOM 3085 O O . ALA A 1 481 ? 31.061 23.250 104.590 1.00 8.80 481 ALA A O 1
ATOM 3087 N N . GLU A 1 482 ? 32.677 23.637 106.051 1.00 9.76 482 GLU A N 1
ATOM 3088 C CA . GLU A 1 482 ? 32.814 25.060 105.755 1.00 9.76 482 GLU A CA 1
ATOM 3089 C C . GLU A 1 482 ? 33.345 25.383 104.350 1.00 9.76 482 GLU A C 1
ATOM 3090 O O . GLU A 1 482 ? 33.333 26.540 103.946 1.00 9.76 482 GLU A O 1
ATOM 3096 N N . TYR A 1 483 ? 33.837 24.397 103.598 1.00 9.02 483 TYR A N 1
ATOM 3097 C CA . TYR A 1 483 ? 34.088 24.556 102.169 1.00 9.02 483 TYR A CA 1
ATOM 3098 C C . TYR A 1 483 ? 32.818 24.372 101.338 1.00 9.02 483 TYR A C 1
ATOM 3099 O O . TYR A 1 483 ? 32.744 24.872 100.222 1.00 9.02 483 TYR A O 1
ATOM 3108 N N . ARG A 1 484 ? 31.808 23.685 101.858 1.00 8.20 484 ARG A N 1
ATOM 3109 C CA . ARG A 1 484 ? 30.547 23.384 101.176 1.00 8.20 484 ARG A CA 1
ATOM 3110 C C . ARG A 1 484 ? 29.450 24.358 101.564 1.00 8.20 484 ARG A C 1
ATOM 3111 O O . ARG A 1 484 ? 28.802 24.931 100.698 1.00 8.20 484 ARG A O 1
ATOM 3119 N N . TYR A 1 485 ? 29.247 24.576 102.859 1.00 8.52 485 TYR A N 1
ATOM 3120 C CA . TYR A 1 485 ? 28.354 25.602 103.391 1.00 8.52 485 TYR A CA 1
ATOM 3121 C C . TYR A 1 485 ? 29.007 26.980 103.350 1.00 8.52 485 TYR A C 1
ATOM 3122 O O . TYR A 1 485 ? 30.227 27.098 103.422 1.00 8.52 485 TYR A O 1
ATOM 3131 N N . ARG A 1 486 ? 28.191 28.032 103.299 1.00 8.73 486 ARG A N 1
ATOM 3132 C CA . ARG A 1 486 ? 28.638 29.418 103.381 1.00 8.73 486 ARG A CA 1
ATOM 3133 C C . ARG A 1 486 ? 27.529 30.244 104.024 1.00 8.73 486 ARG A C 1
ATOM 3134 O O . ARG A 1 486 ? 26.653 30.719 103.311 1.00 8.73 486 ARG A O 1
ATOM 3142 N N . PRO A 1 487 ? 27.486 30.368 105.357 1.00 9.89 487 PRO A N 1
ATOM 3143 C CA . PRO A 1 487 ? 26.415 31.087 106.030 1.00 9.89 487 PRO A CA 1
ATOM 3144 C C . PRO A 1 487 ? 26.359 32.553 105.591 1.00 9.89 487 PRO A C 1
ATOM 3145 O O . PRO A 1 487 ? 27.391 33.196 105.452 1.00 9.89 487 PRO A O 1
ATOM 3149 N N . SER A 1 488 ? 25.160 33.092 105.368 1.00 11.91 488 SER A N 1
ATOM 3150 C CA . SER A 1 488 ? 24.948 34.491 104.982 1.00 11.91 488 SER A CA 1
ATOM 3151 C C . SER A 1 488 ? 25.286 35.432 106.131 1.00 11.91 488 SER A C 1
ATOM 3152 O O . SER A 1 488 ? 25.126 35.063 107.291 1.00 11.91 488 SER A O 1
ATOM 3155 N N . GLN A 1 489 ? 25.774 36.640 105.829 1.00 13.35 489 GLN A N 1
ATOM 3156 C CA . GLN A 1 489 ? 26.413 37.551 106.790 1.00 13.35 489 GLN A CA 1
ATOM 3157 C C . GLN A 1 489 ? 25.849 38.975 106.768 1.00 13.35 489 GLN A C 1
ATOM 3158 O O . GLN A 1 489 ? 25.611 39.514 105.694 1.00 13.35 489 GLN A O 1
ATOM 3164 N N . ILE A 1 490 ? 25.739 39.618 107.930 1.00 14.26 490 ILE A N 1
ATOM 3165 C CA . ILE A 1 490 ? 25.482 41.049 108.119 1.00 14.26 490 ILE A CA 1
ATOM 3166 C C . ILE A 1 490 ? 26.784 41.704 108.587 1.00 14.26 490 ILE A C 1
ATOM 3167 O O . ILE A 1 490 ? 27.365 41.227 109.553 1.00 14.26 490 ILE A O 1
ATOM 3172 N N . THR A 1 491 ? 27.267 42.777 107.960 1.00 15.76 491 THR A N 1
ATOM 3173 C CA . THR A 1 491 ? 28.626 43.289 108.219 1.00 15.76 491 THR A CA 1
ATOM 3174 C C . THR A 1 491 ? 28.709 44.716 108.769 1.00 15.76 491 THR A C 1
ATOM 3175 O O . THR A 1 491 ? 29.509 44.962 109.669 1.00 15.76 491 THR A O 1
ATOM 3179 N N . GLY A 1 492 ? 27.938 45.670 108.251 1.00 15.87 492 GLY A N 1
ATOM 3180 C CA . GLY A 1 492 ? 28.129 47.102 108.532 1.00 15.87 492 GLY A CA 1
ATOM 3181 C C . GLY A 1 492 ? 27.301 47.644 109.696 1.00 15.87 492 GLY A C 1
ATOM 3182 O O . GLY A 1 492 ? 27.016 46.949 110.664 1.00 15.87 492 GLY A O 1
ATOM 3183 N N . LYS A 1 493 ? 26.813 48.879 109.563 1.00 17.08 493 LYS A N 1
ATOM 3184 C CA . LYS A 1 493 ? 25.852 49.525 110.482 1.00 17.08 493 LYS A CA 1
ATOM 3185 C C . LYS A 1 493 ? 24.555 48.730 110.682 1.00 17.08 493 LYS A C 1
ATOM 3186 O O . LYS A 1 493 ? 23.803 48.981 111.617 1.00 17.08 493 LYS A O 1
ATOM 3192 N N . LEU A 1 494 ? 24.277 47.766 109.812 1.00 15.50 494 LEU A N 1
ATOM 3193 C CA . LEU A 1 494 ? 23.180 46.811 109.910 1.00 15.50 494 LEU A CA 1
ATOM 3194 C C . LEU A 1 494 ? 23.268 45.872 111.121 1.00 15.50 494 LEU A C 1
ATOM 3195 O O . LEU A 1 494 ? 22.241 45.334 111.510 1.00 15.50 494 LEU A O 1
ATOM 3200 N N . ARG A 1 495 ? 24.432 45.610 111.719 1.00 16.20 495 ARG A N 1
ATOM 3201 C CA . ARG A 1 495 ? 24.518 44.673 112.849 1.00 16.20 495 ARG A CA 1
ATOM 3202 C C . ARG A 1 495 ? 23.711 45.161 114.046 1.00 16.20 495 ARG A C 1
ATOM 3203 O O . ARG A 1 495 ? 23.850 46.310 114.441 1.00 16.20 495 ARG A O 1
ATOM 3211 N N . SER A 1 496 ? 22.955 44.294 114.709 1.00 18.32 496 SER A N 1
ATOM 3212 C CA . SER A 1 496 ? 22.198 44.604 115.931 1.00 18.32 496 SER A CA 1
ATOM 3213 C C . SER A 1 496 ? 23.057 44.974 117.141 1.00 18.32 496 SER A C 1
ATOM 3214 O O . SER A 1 496 ? 22.543 45.438 118.150 1.00 18.32 496 SER A O 1
ATOM 3217 N N . THR A 1 497 ? 24.362 44.737 117.078 1.00 20.61 497 THR A N 1
ATOM 3218 C CA . THR A 1 497 ? 25.345 45.179 118.072 1.00 20.61 497 THR A CA 1
ATOM 3219 C C . THR A 1 497 ? 25.751 46.646 117.905 1.00 20.61 497 THR A C 1
ATOM 3220 O O . THR A 1 497 ? 26.325 47.212 118.827 1.00 20.61 497 THR A O 1
ATOM 3224 N N . ASP A 1 498 ? 25.482 47.301 116.776 1.00 21.59 498 ASP A N 1
ATOM 3225 C CA . ASP A 1 498 ? 25.866 48.701 116.577 1.00 21.59 498 ASP A CA 1
ATOM 3226 C C . ASP A 1 498 ? 25.054 49.643 117.497 1.00 21.59 498 ASP A C 1
ATOM 3227 O O . ASP A 1 498 ? 23.830 49.501 117.575 1.00 21.59 498 ASP A O 1
ATOM 3232 N N . PRO A 1 499 ? 25.666 50.633 118.174 1.00 23.26 499 PRO A N 1
ATOM 3233 C CA . PRO A 1 499 ? 24.943 51.579 119.025 1.00 23.26 499 PRO A CA 1
ATOM 3234 C C . PRO A 1 499 ? 23.847 52.385 118.314 1.00 23.26 499 PRO A C 1
ATOM 3235 O O . PRO A 1 499 ? 22.908 52.844 118.958 1.00 23.26 499 PRO A O 1
ATOM 3239 N N . GLN A 1 500 ? 23.940 52.549 116.995 1.00 23.09 500 GLN A N 1
ATOM 3240 C CA . GLN A 1 500 ? 22.961 53.240 116.150 1.00 23.09 500 GLN A CA 1
ATOM 3241 C C . GLN A 1 500 ? 22.520 52.333 114.991 1.00 23.09 500 GLN A C 1
ATOM 3242 O O . GLN A 1 500 ? 22.434 52.738 113.837 1.00 23.09 500 GLN A O 1
ATOM 3248 N N . SER A 1 501 ? 22.264 51.067 115.311 1.00 19.22 501 SER A N 1
ATOM 3249 C CA . SER A 1 501 ? 22.005 49.994 114.357 1.00 19.22 501 SER A CA 1
ATOM 3250 C C . SER A 1 501 ? 20.851 50.235 113.379 1.00 19.22 501 SER A C 1
ATOM 3251 O O . SER A 1 501 ? 19.800 50.766 113.730 1.00 19.22 501 SER A O 1
ATOM 3254 N N . LEU A 1 502 ? 21.024 49.758 112.150 1.00 16.52 502 LEU A N 1
ATOM 3255 C CA . LEU A 1 502 ? 20.007 49.691 111.105 1.00 16.52 502 LEU A CA 1
ATOM 3256 C C . LEU A 1 502 ? 19.345 48.311 110.980 1.00 16.52 502 LEU A C 1
ATOM 3257 O O . LEU A 1 502 ? 18.785 47.983 109.941 1.00 16.52 502 LEU A O 1
ATOM 3262 N N . ASP A 1 503 ? 19.359 47.483 112.019 1.00 17.06 503 ASP A N 1
ATOM 3263 C CA . ASP A 1 503 ? 18.799 46.130 111.987 1.00 17.06 503 ASP A CA 1
ATOM 3264 C C . ASP A 1 503 ? 17.283 46.032 111.773 1.00 17.06 503 ASP A C 1
ATOM 3265 O O . ASP A 1 503 ? 16.756 44.937 111.631 1.00 17.06 503 ASP A O 1
ATOM 3270 N N . VAL A 1 504 ? 16.567 47.144 111.649 1.00 15.52 504 VAL A N 1
ATOM 3271 C CA . VAL A 1 504 ? 15.221 47.172 111.069 1.00 15.52 504 VAL A CA 1
ATOM 3272 C C . VAL A 1 504 ? 15.189 46.650 109.625 1.00 15.52 504 VAL A C 1
ATOM 3273 O O . VAL A 1 504 ? 14.150 46.206 109.155 1.00 15.52 504 VAL A O 1
ATOM 3277 N N . TRP A 1 505 ? 16.315 46.661 108.908 1.00 13.97 505 TRP A N 1
ATOM 3278 C CA . TRP A 1 505 ? 16.399 46.254 107.506 1.00 13.97 505 TRP A CA 1
ATOM 3279 C C . TRP A 1 505 ? 16.457 44.743 107.247 1.00 13.97 505 TRP A C 1
ATOM 3280 O O . TRP A 1 505 ? 16.439 44.335 106.087 1.00 13.97 505 TRP A O 1
ATOM 3291 N N . HIS A 1 506 ? 16.533 43.889 108.266 1.00 15.32 506 HIS A N 1
ATOM 3292 C CA . HIS A 1 506 ? 16.759 42.445 108.117 1.00 15.32 506 HIS A CA 1
ATOM 3293 C C . HIS A 1 506 ? 16.288 41.661 109.342 1.00 15.32 506 HIS A C 1
ATOM 3294 O O . HIS A 1 506 ? 16.044 42.229 110.399 1.00 15.32 506 HIS A O 1
ATOM 3301 N N . LEU A 1 507 ? 16.178 40.345 109.218 1.00 17.23 507 LEU A N 1
ATOM 3302 C CA . LEU A 1 507 ? 15.649 39.418 110.216 1.00 17.23 507 LEU A CA 1
ATOM 3303 C C . LEU A 1 507 ? 16.728 38.520 110.840 1.00 17.23 507 LEU A C 1
ATOM 3304 O O . LEU A 1 507 ? 16.412 37.461 111.368 1.00 17.23 507 LEU A O 1
ATOM 3309 N N . ALA A 1 508 ? 18.004 38.909 110.825 1.00 16.31 508 ALA A N 1
ATOM 3310 C CA . ALA A 1 508 ? 19.038 38.143 111.511 1.00 16.31 508 ALA A CA 1
ATOM 3311 C C . ALA A 1 508 ? 18.776 38.109 113.021 1.00 16.31 508 ALA A C 1
ATOM 3312 O O . ALA A 1 508 ? 18.494 39.147 113.625 1.00 16.31 508 ALA A O 1
ATOM 3314 N N . GLN A 1 509 ? 18.884 36.940 113.647 1.00 18.55 509 GLN A N 1
ATOM 3315 C CA . GLN A 1 509 ? 18.770 36.811 115.098 1.00 18.55 509 GLN A CA 1
ATOM 3316 C C . GLN A 1 509 ? 19.930 37.507 115.804 1.00 18.55 509 GLN A C 1
ATOM 3317 O O . GLN A 1 509 ? 21.059 37.502 115.323 1.00 18.55 509 GLN A O 1
ATOM 3323 N N . ARG A 1 510 ? 19.665 38.110 116.957 1.00 19.56 510 ARG A N 1
ATOM 3324 C CA . ARG A 1 510 ? 20.675 38.654 117.863 1.00 19.56 510 ARG A CA 1
ATOM 3325 C C . ARG A 1 510 ? 20.738 37.751 119.077 1.00 19.56 510 ARG A C 1
ATOM 3326 O O . ARG A 1 510 ? 19.773 37.669 119.828 1.00 19.56 510 ARG A O 1
ATOM 3334 N N . PHE A 1 511 ? 21.861 37.087 119.295 1.00 17.58 511 PHE A N 1
ATOM 3335 C CA . PHE A 1 511 ? 22.066 36.343 120.526 1.00 17.58 511 PHE A CA 1
ATOM 3336 C C . PHE A 1 511 ? 22.546 37.304 121.606 1.00 17.58 511 PHE A C 1
ATOM 3337 O O . PHE A 1 511 ? 23.532 38.014 121.415 1.00 17.58 511 PHE A O 1
ATOM 3345 N N . ASP A 1 512 ? 21.844 37.341 122.733 1.00 19.46 512 ASP A N 1
ATOM 3346 C CA . ASP A 1 512 ? 22.234 38.133 123.898 1.00 19.46 512 ASP A CA 1
ATOM 3347 C C . ASP A 1 512 ? 23.174 37.366 124.837 1.00 19.46 512 ASP A C 1
ATOM 3348 O O . ASP A 1 512 ? 23.813 37.958 125.698 1.00 19.46 512 ASP A O 1
ATOM 3353 N N . SER A 1 513 ? 23.284 36.054 124.660 1.00 17.86 513 SER A N 1
ATOM 3354 C CA . SER A 1 513 ? 24.185 35.151 125.383 1.00 17.86 513 SER A CA 1
ATOM 3355 C C . SER A 1 513 ? 24.486 33.927 124.517 1.00 17.86 513 SER A C 1
ATOM 3356 O O . SER A 1 513 ? 23.787 33.683 123.538 1.00 17.86 513 SER A O 1
ATOM 3359 N N . LEU A 1 514 ? 25.517 33.156 124.858 1.00 16.16 514 LEU A N 1
ATOM 3360 C CA . LEU A 1 514 ? 26.002 32.030 124.058 1.00 16.16 514 LEU A CA 1
ATOM 3361 C C . LEU A 1 514 ? 24.897 31.009 123.718 1.00 16.16 514 LEU A C 1
ATOM 3362 O O . LEU A 1 514 ? 24.420 30.328 124.625 1.00 16.16 514 LEU A O 1
ATOM 3367 N N . PRO A 1 515 ? 24.492 30.841 122.447 1.00 15.46 515 PRO A N 1
ATOM 3368 C CA . PRO A 1 515 ? 23.603 29.758 122.059 1.00 15.46 515 PRO A CA 1
ATOM 3369 C C . PRO A 1 515 ? 24.287 28.402 122.228 1.00 15.46 515 PRO A C 1
ATOM 3370 O O . PRO A 1 515 ? 25.407 28.208 121.771 1.00 15.46 515 PRO A O 1
ATOM 3374 N N . ALA A 1 516 ? 23.613 27.443 122.846 1.00 14.23 516 ALA A N 1
ATOM 3375 C CA . ALA A 1 516 ? 23.964 26.029 122.784 1.00 14.23 516 ALA A CA 1
ATOM 3376 C C . ALA A 1 516 ? 23.130 25.323 121.714 1.00 14.23 516 ALA A C 1
ATOM 3377 O O . ALA A 1 516 ? 22.027 25.762 121.405 1.00 14.23 516 ALA A O 1
ATOM 3379 N N . LEU A 1 517 ? 23.603 24.205 121.169 1.00 13.57 517 LEU A N 1
ATOM 3380 C CA . LEU A 1 517 ? 22.787 23.388 120.279 1.00 13.57 517 LEU A CA 1
ATOM 3381 C C . LEU A 1 517 ? 21.716 22.662 121.102 1.00 13.57 517 LEU A C 1
ATOM 3382 O O . LEU A 1 517 ? 21.978 21.631 121.708 1.00 13.57 517 LEU A O 1
ATOM 3387 N N . ASN A 1 518 ? 20.520 23.235 121.170 1.00 14.22 518 ASN A N 1
ATOM 3388 C CA . ASN A 1 518 ? 19.401 22.775 121.984 1.00 14.22 518 ASN A CA 1
ATOM 3389 C C . ASN A 1 518 ? 18.054 23.226 121.396 1.00 14.22 518 ASN A C 1
ATOM 3390 O O . ASN A 1 518 ? 18.001 23.842 120.332 1.00 14.22 518 ASN A O 1
ATOM 3395 N N . GLN A 1 519 ? 16.963 22.937 122.101 1.00 15.31 519 GLN A N 1
ATOM 3396 C CA . GLN A 1 519 ? 15.610 23.311 121.698 1.00 15.31 519 GLN A CA 1
ATOM 3397 C C . GLN A 1 519 ? 15.444 24.812 121.422 1.00 15.31 519 GLN A C 1
ATOM 3398 O O . GLN A 1 519 ? 14.916 25.183 120.383 1.00 15.31 519 GLN A O 1
ATOM 3404 N N . GLU A 1 520 ? 15.921 25.682 122.311 1.00 16.53 520 GLU A N 1
ATOM 3405 C CA . GLU A 1 520 ? 15.826 27.134 122.144 1.00 16.53 520 GLU A CA 1
ATOM 3406 C C . GLU A 1 520 ? 16.543 27.633 120.890 1.00 16.53 520 GLU A C 1
ATOM 3407 O O . GLU A 1 520 ? 16.069 28.567 120.250 1.00 16.53 520 GLU A O 1
ATOM 3413 N N . PHE A 1 521 ? 17.661 27.021 120.506 1.00 14.12 521 PHE A N 1
ATOM 3414 C CA . PHE A 1 521 ? 18.384 27.440 119.317 1.00 14.12 521 PHE A CA 1
ATOM 3415 C C . PHE A 1 521 ? 17.680 27.040 118.022 1.00 14.12 521 PHE A C 1
ATOM 3416 O O . PHE A 1 521 ? 17.607 27.859 117.108 1.00 14.12 521 PHE A O 1
ATOM 3424 N N . ILE A 1 522 ? 17.213 25.792 117.886 1.00 14.77 522 ILE A N 1
ATOM 3425 C CA . ILE A 1 522 ? 16.681 25.305 116.603 1.00 14.77 522 ILE A CA 1
ATOM 3426 C C . ILE A 1 522 ? 15.222 25.675 116.345 1.00 14.77 522 ILE A C 1
ATOM 3427 O O . ILE A 1 522 ? 14.800 25.617 115.196 1.00 14.77 522 ILE A O 1
ATOM 3432 N N . GLU A 1 523 ? 14.430 26.042 117.348 1.00 16.51 523 GLU A N 1
ATOM 3433 C CA . GLU A 1 523 ? 13.055 26.480 117.111 1.00 16.51 523 GLU A CA 1
ATOM 3434 C C . GLU A 1 523 ? 13.003 27.817 116.363 1.00 16.51 523 GLU A C 1
ATOM 3435 O O . GLU A 1 523 ? 13.675 28.775 116.726 1.00 16.51 523 GLU A O 1
ATOM 3441 N N . GLU A 1 524 ? 12.189 27.904 115.314 1.00 18.22 524 GLU A N 1
ATOM 3442 C CA . GLU A 1 524 ? 12.046 29.103 114.492 1.00 18.22 524 GLU A CA 1
ATOM 3443 C C . GLU A 1 524 ? 11.503 30.264 115.313 1.00 18.22 524 GLU A C 1
ATOM 3444 O O . GLU A 1 524 ? 10.457 30.172 115.949 1.00 18.22 524 GLU A O 1
ATOM 3450 N N . ASN A 1 525 ? 12.230 31.374 115.292 1.00 21.81 525 ASN A N 1
ATOM 3451 C CA . ASN A 1 525 ? 11.988 32.518 116.156 1.00 21.81 525 ASN A CA 1
ATOM 3452 C C . ASN A 1 525 ? 12.523 33.813 115.522 1.00 21.81 525 ASN A C 1
ATOM 3453 O O . ASN A 1 525 ? 13.473 34.408 116.040 1.00 21.81 525 ASN A O 1
ATOM 3458 N N . PRO A 1 526 ? 11.986 34.248 114.371 1.00 20.17 526 PRO A N 1
ATOM 3459 C CA . PRO A 1 526 ? 12.456 35.446 113.710 1.00 20.17 526 PRO A CA 1
ATOM 3460 C C . PRO A 1 526 ? 12.086 36.685 114.532 1.00 20.17 526 PRO A C 1
ATOM 3461 O O . PRO A 1 526 ? 11.040 36.701 115.183 1.00 20.17 526 PRO A O 1
ATOM 3465 N N . PRO A 1 527 ? 12.915 37.737 114.508 1.00 19.13 527 PRO A N 1
ATOM 3466 C CA . PRO A 1 527 ? 12.752 38.928 115.322 1.00 19.13 527 PRO A CA 1
ATOM 3467 C C . PRO A 1 527 ? 11.734 39.910 114.720 1.00 19.13 527 PRO A C 1
ATOM 3468 O O . PRO A 1 527 ? 12.028 41.076 114.496 1.00 19.13 527 PRO A O 1
ATOM 3472 N N . MET A 1 528 ? 10.513 39.466 114.434 1.00 18.75 528 MET A N 1
ATOM 3473 C CA . MET A 1 528 ? 9.493 40.261 113.737 1.00 18.75 528 MET A CA 1
ATOM 3474 C C . MET A 1 528 ? 9.173 41.569 114.451 1.00 18.75 528 MET A C 1
ATOM 3475 O O . MET A 1 528 ? 8.939 42.587 113.813 1.00 18.75 528 MET A O 1
ATOM 3480 N N . LYS A 1 529 ? 9.239 41.579 115.778 1.00 18.82 529 LYS A N 1
ATOM 3481 C CA . LYS A 1 529 ? 8.944 42.745 116.613 1.00 18.82 529 LYS A CA 1
ATOM 3482 C C . LYS A 1 529 ? 9.759 43.991 116.233 1.00 18.82 529 LYS A C 1
ATOM 3483 O O . LYS A 1 529 ? 9.288 45.101 116.454 1.00 18.82 529 LYS A O 1
ATOM 3489 N N . ARG A 1 530 ? 10.949 43.853 115.626 1.00 17.32 530 ARG A N 1
ATOM 3490 C CA . ARG A 1 530 ? 11.777 45.009 115.228 1.00 17.32 530 ARG A CA 1
ATOM 3491 C C . ARG A 1 530 ? 11.590 45.514 113.799 1.00 17.32 530 ARG A C 1
ATOM 3492 O O . ARG A 1 530 ? 11.875 46.676 113.548 1.00 17.32 530 ARG A O 1
ATOM 3500 N N . VAL A 1 531 ? 11.145 44.685 112.856 1.00 15.58 531 VAL A N 1
ATOM 3501 C CA . VAL A 1 531 ? 10.961 45.089 111.444 1.00 15.58 531 VAL A CA 1
ATOM 3502 C C . VAL A 1 531 ? 9.567 45.649 111.165 1.00 15.58 531 VAL A C 1
ATOM 3503 O O . VAL A 1 531 ? 9.335 46.244 110.118 1.00 15.58 531 VAL A O 1
ATOM 3507 N N . LEU A 1 532 ? 8.640 45.490 112.107 1.00 15.70 532 LEU A N 1
ATOM 3508 C CA . LEU A 1 532 ? 7.245 45.893 112.009 1.00 15.70 532 LEU A CA 1
ATOM 3509 C C . LEU A 1 532 ? 6.981 47.209 112.733 1.00 15.70 532 LEU A C 1
ATOM 3510 O O . LEU A 1 532 ? 7.415 47.414 113.859 1.00 15.70 532 LEU A O 1
ATOM 3515 N N . ALA A 1 533 ? 6.275 48.113 112.066 1.00 17.05 533 ALA A N 1
ATOM 3516 C CA . ALA A 1 533 ? 6.059 49.477 112.510 1.00 17.05 533 ALA A CA 1
ATOM 3517 C C . ALA A 1 533 ? 5.112 49.555 113.708 1.00 17.05 533 ALA A C 1
ATOM 3518 O O . ALA A 1 533 ? 5.402 50.233 114.690 1.00 17.05 533 ALA A O 1
ATOM 3520 N N . VAL A 1 534 ? 3.981 48.853 113.643 1.00 20.10 534 VAL A N 1
ATOM 3521 C CA . VAL A 1 534 ? 2.999 48.799 114.732 1.00 20.10 534 VAL A CA 1
ATOM 3522 C C . VAL A 1 534 ? 3.441 47.778 115.779 1.00 20.10 534 VAL A C 1
ATOM 3523 O O . VAL A 1 534 ? 3.611 46.604 115.462 1.00 20.10 534 VAL A O 1
ATOM 3527 N N . GLN A 1 535 ? 3.610 48.200 117.029 1.00 23.18 535 GLN A N 1
ATOM 3528 C CA . GLN A 1 535 ? 3.910 47.298 118.140 1.00 23.18 535 GLN A CA 1
ATOM 3529 C C . GLN A 1 535 ? 2.641 46.686 118.743 1.00 23.18 535 GLN A C 1
ATOM 3530 O O . GLN A 1 535 ? 1.587 47.317 118.801 1.00 23.18 535 GLN A O 1
ATOM 3536 N N . ASP A 1 536 ? 2.771 45.465 119.250 1.00 25.71 536 ASP A N 1
ATOM 3537 C CA . ASP A 1 536 ? 1.708 44.719 119.927 1.00 25.71 536 ASP A CA 1
ATOM 3538 C C . ASP A 1 536 ? 0.426 44.569 119.088 1.00 25.71 536 ASP A C 1
ATOM 3539 O O . ASP A 1 536 ? -0.680 44.874 119.525 1.00 25.71 536 ASP A O 1
ATOM 3544 N N . GLU A 1 537 ? 0.574 44.067 117.867 1.00 23.16 537 GLU A N 1
ATOM 3545 C CA . GLU A 1 537 ? -0.509 43.424 117.123 1.00 23.16 537 GLU A CA 1
ATOM 3546 C C . GLU A 1 537 ? 0.037 42.202 116.369 1.00 23.16 537 GLU A C 1
ATOM 3547 O O . GLU A 1 537 ? 1.237 42.154 116.080 1.00 23.16 537 GLU A O 1
ATOM 3553 N N . PRO A 1 538 ? -0.779 41.178 116.073 1.00 19.52 538 PRO A N 1
ATOM 3554 C CA . PRO A 1 538 ? -0.283 39.933 115.512 1.00 19.52 538 PRO A CA 1
ATOM 3555 C C . PRO A 1 538 ? 0.325 40.129 114.131 1.00 19.52 538 PRO A C 1
ATOM 3556 O O . PRO A 1 538 ? -0.139 40.940 113.338 1.00 19.52 538 PRO A O 1
ATOM 3560 N N . GLN A 1 539 ? 1.386 39.392 113.844 1.00 16.91 539 GLN A N 1
ATOM 3561 C CA . GLN A 1 539 ? 2.215 39.656 112.683 1.00 16.91 539 GLN A CA 1
ATOM 3562 C C . GLN A 1 539 ? 1.445 39.437 111.387 1.00 16.91 539 GLN A C 1
ATOM 3563 O O . GLN A 1 539 ? 1.443 40.326 110.543 1.00 16.91 539 GLN A O 1
ATOM 3569 N N . PHE A 1 540 ? 0.743 38.319 111.236 1.00 15.11 540 PHE A N 1
ATOM 3570 C CA . PHE A 1 540 ? -0.033 37.978 110.051 1.00 15.11 540 PHE A CA 1
ATOM 3571 C C . PHE A 1 540 ? -1.521 37.983 110.337 1.00 15.11 540 PHE A C 1
ATOM 3572 O O . PHE A 1 540 ? -1.977 37.370 111.297 1.00 15.11 540 PHE A O 1
ATOM 3580 N N . ILE A 1 541 ? -2.286 38.622 109.461 1.00 13.15 541 ILE A N 1
ATOM 3581 C CA . ILE A 1 541 ? -3.734 38.475 109.348 1.00 13.15 541 ILE A CA 1
ATOM 3582 C C . ILE A 1 541 ? -3.959 37.605 108.117 1.00 13.15 541 ILE A C 1
ATOM 3583 O O . ILE A 1 541 ? -3.438 37.924 107.057 1.00 13.15 541 ILE A O 1
ATOM 3588 N N . MET A 1 542 ? -4.700 36.513 108.225 1.00 12.99 542 MET A N 1
ATOM 3589 C CA . MET A 1 542 ? -4.903 35.589 107.116 1.00 12.99 542 MET A CA 1
ATOM 3590 C C . MET A 1 542 ? -6.366 35.253 106.881 1.00 12.99 542 MET A C 1
ATOM 3591 O O . MET A 1 542 ? -7.111 34.961 107.803 1.00 12.99 542 MET A O 1
ATOM 3596 N N . ASP A 1 543 ? -6.734 35.223 105.611 1.00 13.17 543 ASP A N 1
ATOM 3597 C CA . ASP A 1 543 ? -7.962 34.700 105.060 1.00 13.17 543 ASP A CA 1
ATOM 3598 C C . ASP A 1 543 ? -7.607 33.438 104.273 1.00 13.17 543 ASP A C 1
ATOM 3599 O O . ASP A 1 543 ? -6.735 33.469 103.409 1.00 13.17 543 ASP 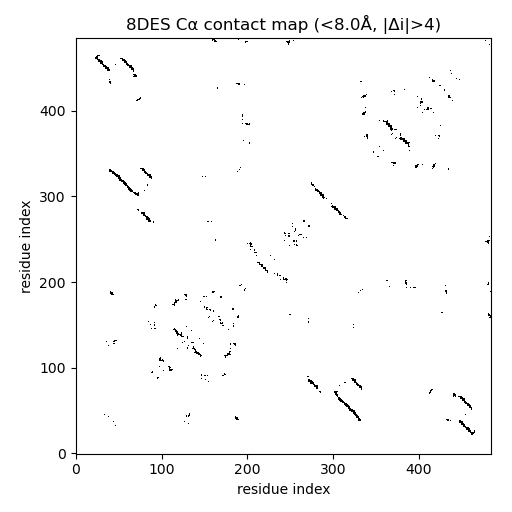A O 1
ATOM 3604 N N . ALA A 1 544 ? -8.229 32.313 104.575 1.00 11.63 544 ALA A N 1
ATOM 3605 C CA . ALA A 1 544 ? -7.980 31.053 103.902 1.00 11.63 544 ALA A CA 1
ATOM 3606 C C . ALA A 1 544 ? -9.299 30.441 103.460 1.00 11.63 544 ALA A C 1
ATOM 3607 O O . ALA A 1 544 ? -10.321 30.586 104.122 1.00 11.63 544 ALA A O 1
ATOM 3609 N N . PHE A 1 545 ? -9.301 29.759 102.332 1.00 11.06 545 PHE A N 1
ATOM 3610 C CA . PHE A 1 545 ? -10.484 29.115 101.795 1.00 11.06 545 PHE A CA 1
ATOM 3611 C C . PHE A 1 545 ? -10.141 27.744 101.244 1.00 11.06 545 PHE A C 1
ATOM 3612 O O . PHE A 1 545 ? -9.211 27.588 100.461 1.00 11.06 545 PHE A O 1
ATOM 3620 N N . PHE A 1 546 ? -10.894 26.746 101.661 1.00 11.10 546 PHE A N 1
ATOM 3621 C CA . PHE A 1 546 ? -10.644 25.346 101.387 1.00 11.10 546 PHE A CA 1
ATOM 3622 C C . PHE A 1 546 ? -11.765 24.813 100.526 1.00 11.10 546 PHE A C 1
ATOM 3623 O O . PHE A 1 546 ? -12.868 24.605 101.008 1.00 11.10 546 PHE A O 1
ATOM 3631 N N . ASP A 1 547 ? -11.495 24.576 99.254 1.00 12.50 547 ASP A N 1
ATOM 3632 C CA . ASP A 1 547 ? -12.437 24.021 98.297 1.00 12.50 547 ASP A CA 1
ATOM 3633 C C . ASP A 1 547 ? -12.228 22.511 98.167 1.00 12.50 547 ASP A C 1
ATOM 3634 O O . ASP A 1 547 ? -11.341 22.048 97.454 1.00 12.50 547 ASP A O 1
ATOM 3639 N N . LEU A 1 548 ? -13.018 21.732 98.904 1.00 11.96 548 LEU A N 1
ATOM 3640 C CA . LEU A 1 548 ? -13.063 20.276 98.808 1.00 11.96 548 LEU A CA 1
ATOM 3641 C C . LEU A 1 548 ? -14.094 19.818 97.787 1.00 11.96 548 LEU A C 1
ATOM 3642 O O . LEU A 1 548 ? -15.278 20.095 97.938 1.00 11.96 548 LEU A O 1
ATOM 3647 N N . LYS A 1 549 ? -13.677 18.973 96.852 1.00 12.85 549 LYS A N 1
ATOM 3648 C CA . LYS A 1 549 ? -14.556 18.037 96.152 1.00 12.85 549 LYS A CA 1
ATOM 3649 C C . LYS A 1 549 ? -14.508 16.738 96.934 1.00 12.85 549 LYS A C 1
ATOM 3650 O O . LYS A 1 549 ? -13.449 16.133 97.033 1.00 12.85 549 LYS A O 1
ATOM 3656 N N . CYS A 1 550 ? -15.618 16.307 97.501 1.00 12.92 550 CYS A N 1
ATOM 3657 C CA . CYS A 1 550 ? -15.697 15.071 98.262 1.00 12.92 550 CYS A CA 1
ATOM 3658 C C . CYS A 1 550 ? -16.524 14.046 97.503 1.00 12.92 550 CYS A C 1
ATOM 3659 O O . CYS A 1 550 ? -17.636 14.365 97.102 1.00 12.92 550 CYS A O 1
ATOM 3662 N N . VAL A 1 551 ? -16.061 12.807 97.402 1.00 12.38 551 VAL A N 1
ATOM 3663 C CA . VAL A 1 551 ? -16.936 11.653 97.204 1.00 12.38 551 VAL A CA 1
ATOM 3664 C C . VAL A 1 551 ? -17.097 11.018 98.566 1.00 12.38 551 VAL A C 1
ATOM 3665 O O . VAL A 1 551 ? -16.087 10.702 99.179 1.00 12.38 551 VAL A O 1
ATOM 3669 N N . ARG A 1 552 ? -18.324 10.858 99.055 1.00 13.38 552 ARG A N 1
ATOM 3670 C CA . ARG A 1 552 ? -18.613 10.345 100.402 1.00 13.38 552 ARG A CA 1
ATOM 3671 C C . ARG A 1 552 ? -19.640 9.220 100.377 1.00 13.38 552 ARG A C 1
ATOM 3672 O O . ARG A 1 552 ? -20.507 9.229 99.511 1.00 13.38 552 ARG A O 1
ATOM 3680 N N . PRO A 1 553 ? -19.614 8.276 101.322 1.00 14.64 553 PRO A N 1
ATOM 3681 C CA . PRO A 1 553 ? -20.557 7.169 101.405 1.00 14.64 553 PRO A CA 1
ATOM 3682 C C . PRO A 1 553 ? -21.890 7.590 102.051 1.00 14.64 553 PRO A C 1
ATOM 3683 O O . PRO A 1 553 ? -22.352 6.994 103.018 1.00 14.64 553 PRO A O 1
ATOM 3687 N N . MET A 1 554 ? -22.490 8.674 101.568 1.00 15.47 554 MET A N 1
ATOM 3688 C CA . MET A 1 554 ? -23.758 9.234 102.043 1.00 15.47 554 MET A CA 1
ATOM 3689 C C . MET A 1 554 ? -24.447 9.986 100.905 1.00 15.47 554 MET A C 1
ATOM 3690 O O . MET A 1 554 ? -23.753 10.486 100.024 1.00 15.47 554 MET A O 1
ATOM 3695 N N . PRO A 1 555 ? -25.776 10.133 100.896 1.00 15.75 555 PRO A N 1
ATOM 3696 C CA . PRO A 1 555 ? -26.467 10.933 99.897 1.00 15.75 555 PRO A CA 1
ATOM 3697 C C . PRO A 1 555 ? -26.222 12.429 100.116 1.00 15.75 555 PRO A C 1
ATOM 3698 O O . PRO A 1 555 ? -25.901 12.859 101.219 1.00 15.75 555 PRO A O 1
ATOM 3702 N N . VAL A 1 556 ? -26.382 13.241 99.072 1.00 15.51 556 VAL A N 1
ATOM 3703 C CA . VAL A 1 556 ? -26.122 14.691 99.141 1.00 15.51 556 VAL A CA 1
ATOM 3704 C C . VAL A 1 556 ? -27.119 15.435 100.028 1.00 15.51 556 VAL A C 1
ATOM 3705 O O . VAL A 1 556 ? -26.775 16.419 100.680 1.00 15.51 556 VAL A O 1
ATOM 3709 N N . TYR A 1 557 ? -28.347 14.938 100.091 1.00 15.62 557 TYR A N 1
ATOM 3710 C CA . TYR A 1 557 ? -29.377 15.349 101.028 1.00 15.62 557 TYR A CA 1
ATOM 3711 C C . TYR A 1 557 ? -30.068 14.089 101.528 1.00 15.62 557 TYR A C 1
ATOM 3712 O O . TYR A 1 557 ? -30.409 13.232 100.719 1.00 15.62 557 TYR A O 1
ATOM 3721 N N . SER A 1 558 ? -30.304 13.955 102.828 1.00 15.75 558 SER A N 1
ATOM 3722 C CA . SER A 1 558 ? -31.012 12.796 103.372 1.00 15.75 558 SER A CA 1
ATOM 3723 C C . SER A 1 558 ? -32.441 13.167 103.742 1.00 15.75 558 SER A C 1
ATOM 3724 O O . SER A 1 558 ? -32.659 13.981 104.635 1.00 15.75 558 SER A O 1
ATOM 3727 N N . VAL A 1 559 ? -33.418 12.513 103.124 1.00 15.36 559 VAL A N 1
ATOM 3728 C CA . VAL A 1 559 ? -34.834 12.642 103.471 1.00 15.36 559 VAL A CA 1
ATOM 3729 C C . VAL A 1 559 ? -35.174 11.567 104.503 1.00 15.36 559 VAL A C 1
ATOM 3730 O O . VAL A 1 559 ? -34.862 10.402 104.266 1.00 15.36 559 VAL A O 1
ATOM 3734 N N . PRO A 1 560 ? -35.803 11.899 105.638 1.00 15.21 560 PRO A N 1
ATOM 3735 C CA . PRO A 1 560 ? -36.218 10.909 106.618 1.00 15.21 560 PRO A CA 1
ATOM 3736 C C . PRO A 1 560 ? -37.190 9.890 106.032 1.00 15.21 560 PRO A C 1
ATOM 3737 O O . PRO A 1 560 ? -38.110 10.249 105.302 1.00 15.21 560 PRO A O 1
ATOM 3741 N N . GLY A 1 561 ? -37.001 8.619 106.350 1.00 16.81 561 GLY A N 1
ATOM 3742 C CA . GLY A 1 561 ? -37.827 7.524 105.844 1.00 16.81 561 GLY A CA 1
ATOM 3743 C C . GLY A 1 561 ? -37.064 6.211 105.778 1.00 16.81 561 GLY A C 1
ATOM 3744 O O . GLY A 1 561 ? -36.010 6.066 106.389 1.00 16.81 561 GLY A O 1
ATOM 3745 N N . LEU A 1 562 ? -37.582 5.271 104.993 1.00 18.92 562 LEU A N 1
ATOM 3746 C CA . LEU A 1 562 ? -36.896 4.039 104.595 1.00 18.92 562 LEU A CA 1
ATOM 3747 C C . LEU A 1 562 ? -36.433 3.165 105.788 1.00 18.92 562 LEU A C 1
ATOM 3748 O O . LEU A 1 562 ? -35.246 3.029 106.054 1.00 18.92 562 LEU A O 1
ATOM 3753 N N . ILE A 1 563 ? -37.375 2.572 106.521 1.00 19.66 563 ILE A N 1
ATOM 3754 C CA . ILE A 1 563 ? -37.115 1.920 107.818 1.00 19.66 563 ILE A CA 1
ATOM 3755 C C . ILE A 1 563 ? -36.434 0.547 107.682 1.00 19.66 563 ILE A C 1
ATOM 3756 O O . ILE A 1 563 ? -35.394 0.299 108.287 1.00 19.66 563 ILE A O 1
ATOM 3761 N N . ASP A 1 564 ? -36.977 -0.353 106.867 1.00 20.33 564 ASP A N 1
ATOM 3762 C CA . ASP A 1 564 ? -36.362 -1.664 106.589 1.00 20.33 564 ASP A CA 1
ATOM 3763 C C . ASP A 1 564 ? -35.007 -1.496 105.863 1.00 20.33 564 ASP A C 1
ATOM 3764 O O . ASP A 1 564 ? -34.095 -2.302 106.011 1.00 20.33 564 ASP A O 1
ATOM 3769 N N . HIS A 1 565 ? -34.872 -0.443 105.056 1.00 20.08 565 HIS A N 1
ATOM 3770 C CA . HIS A 1 565 ? -33.804 -0.261 104.077 1.00 20.08 565 HIS A CA 1
ATOM 3771 C C . HIS A 1 565 ? -32.490 0.207 104.726 1.00 20.08 565 HIS A C 1
ATOM 3772 O O . HIS A 1 565 ? -32.490 0.847 105.773 1.00 20.08 565 HIS A O 1
ATOM 3779 N N . PHE A 1 566 ? -31.353 -0.115 104.105 1.00 21.52 566 PHE A N 1
ATOM 3780 C CA . PHE A 1 566 ? -29.996 0.121 104.622 1.00 21.52 566 PHE A CA 1
ATOM 3781 C C . PHE A 1 566 ? -29.797 -0.389 106.052 1.00 21.52 566 PHE A C 1
ATOM 3782 O O . PHE A 1 566 ? -30.111 -1.546 106.352 1.00 21.52 566 PHE A O 1
ATOM 3790 N N . ALA B 2 30 ? 13.377 17.675 100.220 1.00 30.00 30 ALA E N 1
ATOM 3791 C CA . ALA B 2 30 ? 12.452 16.587 99.914 1.00 30.00 30 ALA E CA 1
ATOM 3792 C C . ALA B 2 30 ? 13.095 15.181 99.947 1.00 30.00 30 ALA E C 1
ATOM 3793 O O . ALA B 2 30 ? 12.391 14.166 99.979 1.00 30.00 30 ALA E O 1
ATOM 3795 N N . ARG B 2 31 ? 14.428 15.117 99.939 1.00 30.00 31 ARG E N 1
ATOM 3796 C CA . ARG B 2 31 ? 15.246 13.899 100.098 1.00 30.00 31 ARG E CA 1
ATOM 3797 C C . ARG B 2 31 ? 15.476 13.564 101.584 1.00 30.00 31 ARG E C 1
ATOM 3798 O O . ARG B 2 31 ? 14.964 14.242 102.470 1.00 30.00 31 ARG E O 1
ATOM 3806 N N . SER B 2 32 ? 16.258 12.525 101.874 1.00 30.00 32 SER E N 1
ATOM 3807 C CA . SER B 2 32 ? 16.649 12.085 103.224 1.00 30.00 32 SER E CA 1
ATOM 3808 C C . SER B 2 32 ? 17.643 13.040 103.907 1.00 30.00 32 SER E C 1
ATOM 3809 O O . SER B 2 32 ? 18.839 12.999 103.641 1.00 30.00 32 SER E O 1
ATOM 3812 N N . MET B 2 33 ? 17.161 13.901 104.796 1.00 30.00 33 MET E N 1
ATOM 3813 C CA . MET B 2 33 ? 17.969 14.914 105.490 1.00 30.00 33 MET E CA 1
ATOM 3814 C C . MET B 2 33 ? 18.853 14.337 106.596 1.00 30.00 33 MET E C 1
ATOM 3815 O O . MET B 2 33 ? 18.521 13.315 107.187 1.00 30.00 33 MET E O 1
ATOM 3820 N N . ARG B 2 34 ? 19.959 15.010 106.930 1.00 30.00 34 ARG E N 1
ATOM 3821 C CA . ARG B 2 34 ? 20.793 14.620 108.076 1.00 30.00 34 ARG E CA 1
ATOM 3822 C C . ARG B 2 34 ? 20.124 14.947 109.410 1.00 30.00 34 ARG E C 1
ATOM 3823 O O . ARG B 2 34 ? 19.450 15.963 109.535 1.00 30.00 34 ARG E O 1
ATOM 3831 N N . GLY B 2 35 ? 20.345 14.109 110.413 1.00 30.00 35 GLY E N 1
ATOM 3832 C CA . GLY B 2 35 ? 19.698 14.216 111.723 1.00 30.00 35 GLY E CA 1
ATOM 3833 C C . GLY B 2 35 ? 18.281 13.651 111.760 1.00 30.00 35 GLY E C 1
ATOM 3834 O O . GLY B 2 35 ? 17.532 13.973 112.656 1.00 30.00 35 GLY E O 1
ATOM 3835 N N . GLY B 2 36 ? 17.892 12.825 110.798 1.00 30.00 36 GLY E N 1
ATOM 3836 C CA . GLY B 2 36 ? 16.527 12.314 110.654 1.00 30.00 36 GLY E CA 1
ATOM 3837 C C . GLY B 2 36 ? 15.561 13.345 110.075 1.00 30.00 36 GLY E C 1
ATOM 3838 O O . GLY B 2 36 ? 15.937 14.476 109.779 1.00 30.00 36 GLY E O 1
ATOM 3839 N N . ILE B 2 37 ? 14.304 12.965 109.873 1.00 30.00 37 ILE E N 1
ATOM 3840 C CA . ILE B 2 37 ? 13.318 13.870 109.291 1.00 30.00 37 ILE E CA 1
ATOM 3841 C C . ILE B 2 37 ? 12.848 14.933 110.289 1.00 30.00 37 ILE E C 1
ATOM 3842 O O . ILE B 2 37 ? 12.378 14.639 111.375 1.00 30.00 37 ILE E O 1
ATOM 3847 N N . ARG B 2 38 ? 12.894 16.193 109.881 1.00 9.07 38 ARG E N 1
ATOM 3848 C CA . ARG B 2 38 ? 12.005 17.234 110.392 1.00 9.07 38 ARG E CA 1
ATOM 3849 C C . ARG B 2 38 ? 11.652 18.153 109.246 1.00 9.07 38 ARG E C 1
ATOM 3850 O O . ARG B 2 38 ? 12.537 18.577 108.509 1.00 9.07 38 ARG E O 1
ATOM 3858 N N . LEU B 2 39 ? 10.373 18.425 109.046 1.00 30.00 39 LEU E N 1
ATOM 3859 C CA . LEU B 2 39 ? 9.914 19.116 107.849 1.00 30.00 39 LEU E CA 1
ATOM 3860 C C . LEU B 2 39 ? 10.485 20.536 107.805 1.00 30.00 39 LEU E C 1
ATOM 3861 O O . LEU B 2 39 ? 9.870 21.498 108.245 1.00 30.00 39 LEU E O 1
#

Solvent-accessible surface area: 28063 Å² total; per-residue (Å²): 267,81,229,193,130,129,96,99,65,162,51,90,123,91,177,86,100,150,121,110,77,138,73,91,134,28,88,40,78,104,55,60,57,48,157,22,59,2,55,9,0,67,1,1,2,6,15,64,14,93,1,63,53,33,0,30,0,82,3,85,1,44,13,71,1,126,10,10,68,2,64,16,21,7,138,27,94,2,82,2,18,3,12,0,0,1,0,4,19,72,18,0,0,97,22,30,84,68,77,84,44,97,83,179,88,136,73,55,92,35,127,56,147,50,2,54,0,88,10,35,100,51,5,1,80,126,29,15,0,0,45,20,34,58,23,82,44,57,68,88,129,51,51,35,39,0,2,16,4,1,0,1,0,11,0,3,15,39,13,4,25,4,38,38,31,10,130,70,3,54,48,46,60,36,64,141,82,25,97,9,24,100,52,1,57,30,36,48,9,8,4,81,58,24,7,7,0,3,4,5,47,66,44,12,54,24,176,20,40,161,72,39,160,30,83,110,86,134,175,69,34,119,154,76,124,136,90,78,115,100,57,61,143,130,15,131,122,82,41,144,92,28,39,100,21,4,100,20,2,40,20,155,22,13,44,30,110,30,54,129,79,83,116,16,82,32,46,181,39,99,14,0,38,76,28,18,58,9,54,20,60,9,79,36,47,79,64,109,34,126,79,68,96,71,167,101,30,75,116,42,56,65,34,3,104,3,32,5,35,36,94,29,166,8,16,75,59,63,6,136,45,56,4,6,0,0,0,3,3,0,0,28,5,54,35,14,25,8,28,27,70,48,56,106,152,33,45,163,82,146,133,55,98,94,90,102,98,40,23,182,86,39,37,11,24,0,45,8,47,14,1,35,41,69,77,79,88,93,11,88,79,68,13,1,52,0,61,64,9,0,27,108,136,69,177,41,63,94,17,93,43,118,55,82,12,69,32,127,145,35,86,28,33,66,5,6,1,41,110,30,115,81,55,14,56,20,60,68,150,8,0,30,6,69,16,30,3,152,57,0,10,54,78,106,141,81,53,32,0,79,4,60,2,85,5,37,2,97,0,46,16,39,86,45,110,170,83,118,130,58,115,176,136,105,175,145,210,81,86,40,6,2,55,17,37

Sequence (485 aa):
FGRKVPSNAKSQHNFSVIPSANIQRSVFNRSSGYKTTFDAGYLIPVFLDEALPGDTFHLKTSVLARLSTPVVPFMDNLRLDIQYFSVPYRLVWDNWQKFNGEQKNPGDSTDYLIPQIKAPAGGFPVGSLADYFGVPTGVENISVSALPFRAYNLIYNEWYRDENLINSAPLPLGDEEETGLANFPLRKRAKRHDYFTSALPWPQKGEGVEIGLGVPPSEGGEVVDNLTINSLRQAFQLQRLLERDARGGTRYIEIIRSHFGVISPDARVQRPEYLGSGSFDININPVLQNSATTDASPQGNLAAYGVSGGVNRGFSHSFVEHCFVIGLVSVRADLTYQQGIPRMFSRQTRFDFYWPALAHLGEQAILNKEIYAQGNAKDDEVFGYQERYAEYRYRPSQITGKLRSTDPQSLDVWHLAQRFDSLPALNQEFIEENPPMKRVLAVQDEPQFIMDAFFDLKCVRPMPVYSVPGLIDHFARSMRGGIRL

Radius of gyration: 29.18 Å; Cα contacts (8 Å, |Δi|>4): 947; chains: 2; bounding box: 86×117×51 Å

Organism: NCBI:txid2720215

B-factor: mean 14.64, std 5.19, range [5.78, 30.0]

InterPro domains:
  IPR003514 Microviridae F protein [PF02305] (19-562)
  IPR016184 Capsid/spike protein, ssDNA virus [SSF88645] (21-258)
  IPR016184 Capsid/spike protein, ssDNA virus [SSF88645] (317-489)
  IPR037002 Microviridae F protein superfamily [G3DSA:2.60.169.10] (22-213)
  IPR037002 Microviridae F protein superfamily [G3DSA:2.60.169.10] (299-559)